Protein AF-0000000084593737 (afdb_homodimer)

Secondary structure (DSSP, 8-state):
---HHHH-SS-GGGS-EETTEEBHHHHHHHHHHHHHHHHTT--GGGHHHHHHHHHHHHHHHHHHHHSTGGGSBHHHHHHHHTTSS--HHHHHHHHHHHHHHHHHHHHHHHHH-TT--HHHHHHHHGGGTTGGG--HHHHHHHHHHHHTPPPHHHHHHHTT---HHHHHHHHHHHHHHHHHHHHHHHHHTS--S---/---HHHH-SS-GGGS-EETTEEBHHHHHHHHHHHHHHHHTT--GGGHHHHHHHHHHHHHHHHHHHHSTGGGSBHHHHHHHHTTSS--HHHHHHHHHHHHHHHHHHHHHHHHHSTT--HHHHHHHHGGGTTGGG--HHHHHHHHHHHHTPPPHHHHHHHTT---HHHHHHHHHHHHHHHHHHHHHHHHHTS--S---

Nearest PDB structures (foldseek):
  3kv0-assembly1_A  TM=9.352E-01  e=4.713E-16  Podospora anserina
  5kdi-assembly2_B  TM=8.863E-01  e=4.051E-12  Homo sapiens
  2q52-assembly2_B  TM=8.886E-01  e=1.642E-09  Galdieria sulphuraria
  4ntg-assembly2_B  TM=8.140E-01  e=8.624E-07  Arabidopsis thaliana
  4nti-assembly2_B  TM=8.189E-01  e=1.524E-06  Arabidopsis thaliana

Solvent-accessible surface area (backbone atoms only — not comparable to full-atom values): 20272 Å² total; per-residue (Å²): 130,79,20,50,75,72,65,39,92,32,46,45,69,71,36,55,71,53,97,77,30,40,33,30,69,48,43,50,48,17,53,49,43,56,48,54,53,55,56,72,56,71,45,73,61,48,40,47,59,41,51,51,44,51,50,18,45,48,36,36,49,52,44,30,70,77,36,48,86,51,20,51,15,52,56,40,31,40,63,62,34,63,80,43,94,66,48,60,32,49,52,20,43,42,54,32,42,18,54,51,46,24,54,39,47,10,49,49,47,27,68,76,32,83,83,49,41,46,45,56,15,41,61,64,20,29,72,63,28,45,47,82,76,44,55,75,60,57,50,43,48,50,56,41,26,50,74,58,48,52,53,41,70,60,48,41,56,73,40,46,55,61,56,66,67,59,52,49,47,40,40,46,35,45,50,51,51,43,51,53,50,28,50,49,26,51,76,69,70,75,48,67,40,46,88,122,130,81,21,51,75,72,64,40,92,34,46,44,69,70,35,56,70,54,95,76,30,40,32,32,67,48,43,50,48,18,51,50,41,56,45,54,53,55,56,71,56,71,46,76,60,48,41,48,58,40,50,50,45,52,51,19,44,49,35,36,48,52,44,29,70,77,36,47,85,51,21,50,15,51,56,41,29,41,62,63,34,64,81,44,95,67,49,60,32,51,53,22,44,41,53,34,43,19,52,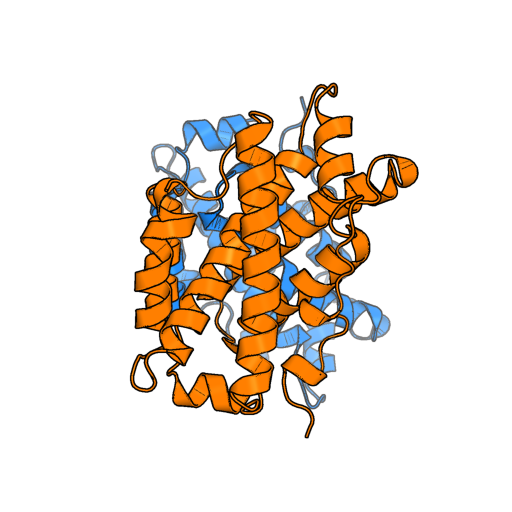50,46,23,53,38,48,9,51,48,47,27,68,75,32,83,83,47,41,47,45,56,16,42,62,62,20,30,71,62,28,45,46,81,75,45,54,76,59,58,49,43,47,49,57,40,26,50,73,57,49,53,54,41,69,60,47,41,54,72,38,45,55,60,56,66,70,59,50,48,45,39,41,47,33,45,49,50,53,44,51,52,51,29,51,49,25,50,76,69,69,74,48,67,39,46,90,121

pLDDT: mean 96.06, std 4.46, range [64.12, 98.94]

Radius of gyration: 23.07 Å; Cα contacts (8 Å, |Δi|>4): 545; chains: 2; bounding box: 52×63×51 Å

Foldseek 3Di:
DDFLQRPQPAFLLPFDQDPVATFLVRVLSNLVSVLVLVVLLVDPLCVVLSCLLVVLSVQLVVLCVVPVPQNRHVLSLLVVCVPPPDSRNLVSVLSNLLSLQLQLQLVVVCLVPVPDWSLRSSVVSCVFGPVVVDDPVVVVSVVVSSVSGDGPVSSCVSRVVDDSVSSCSRSVSSVVNSVVVQVSCVVVVVDGRGPD/DDFLQRPQPAFLLPFDQDPVATFLVRVLSNLVSVLVLVVLLVDPLCVVLSCLLVVLSVQLVVLCVVPVVQNRHVLSLLVVCVPPPDSRNLVSVLSNLLSLQLQLQLVVVCLVPVPDWSLNSSVVSCVFGPVVPDDPVVVVSVVVSSVSGDGPVSSCVSRVVDDSVSSCSRSVSSVVNSVVVQVSCVVVVVDGRGPD

InterPro domains:
  IPR014830 Glycolipid transfer protein domain [PF08718] (22-160)
  IPR014830 Glycolipid transfer protein domain [PTHR10219] (4-183)
  IPR036497 Glycolipid transfer protein superfamily [G3DSA:1.10.3520.10] (2-191)
  IPR036497 Glycolipid transfer protein superfamily [SSF110004] (12-191)

Structure (mmCIF, N/CA/C/O backbone):
data_AF-0000000084593737-model_v1
#
loop_
_entity.id
_entity.type
_entity.pdbx_description
1 polymer 'Glycolipid transfer protein HET-c2'
#
loop_
_atom_site.group_PDB
_atom_site.id
_atom_site.type_symbol
_atom_site.label_atom_id
_atom_site.label_alt_id
_atom_site.label_comp_id
_atom_site.label_asym_id
_atom_site.label_entity_id
_atom_site.label_seq_id
_atom_site.pdbx_PDB_ins_code
_atom_site.Cartn_x
_atom_site.Cartn_y
_atom_site.Cartn_z
_atom_site.occupancy
_atom_site.B_iso_or_equiv
_atom_site.auth_seq_id
_atom_site.auth_comp_id
_atom_site.auth_asym_id
_atom_site.auth_atom_id
_atom_site.pdbx_PDB_model_num
ATOM 1 N N . MET A 1 1 ? 22 21.547 -1.506 1 64.44 1 MET A N 1
ATOM 2 C CA . MET A 1 1 ? 20.938 20.688 -2.006 1 64.44 1 MET A CA 1
ATOM 3 C C . MET A 1 1 ? 19.594 21.047 -1.35 1 64.44 1 MET A C 1
ATOM 5 O O . MET A 1 1 ? 19.562 21.422 -0.176 1 64.44 1 MET A O 1
ATOM 9 N N . SER A 1 2 ? 18.547 21.234 -2.113 1 89.25 2 SER A N 1
ATOM 10 C CA . SER A 1 2 ? 17.25 21.625 -1.583 1 89.25 2 SER A CA 1
ATOM 11 C C . SER A 1 2 ? 16.688 20.547 -0.654 1 89.25 2 SER A C 1
ATOM 13 O O . SER A 1 2 ? 16.906 19.359 -0.872 1 89.25 2 SER A O 1
ATOM 15 N N . ASN A 1 3 ? 16.234 20.984 0.519 1 95.06 3 ASN A N 1
ATOM 16 C CA . ASN A 1 3 ? 15.656 20.016 1.445 1 95.06 3 ASN A CA 1
ATOM 17 C C . ASN A 1 3 ? 14.258 19.594 1.009 1 95.06 3 ASN A C 1
ATOM 19 O O . ASN A 1 3 ? 13.742 20.078 -0.001 1 95.06 3 ASN A O 1
ATOM 23 N N . PHE A 1 4 ? 13.727 18.719 1.674 1 96.06 4 PHE A N 1
ATOM 24 C CA . PHE A 1 4 ? 12.461 18.062 1.364 1 96.06 4 PHE A CA 1
ATOM 25 C C . PHE A 1 4 ? 11.367 19.109 1.125 1 96.06 4 PHE A C 1
ATOM 27 O O . PHE A 1 4 ? 10.672 19.062 0.111 1 96.06 4 PHE A O 1
ATOM 34 N N . ILE A 1 5 ? 11.266 20.094 2.023 1 96.5 5 ILE A N 1
ATOM 35 C CA . ILE A 1 5 ? 10.195 21.078 1.947 1 96.5 5 ILE A CA 1
ATOM 36 C C . ILE A 1 5 ? 10.344 21.906 0.673 1 96.5 5 ILE A C 1
ATOM 38 O O . ILE A 1 5 ? 9.359 22.172 -0.022 1 96.5 5 ILE A O 1
ATOM 42 N N . GLN A 1 6 ? 11.508 22.203 0.363 1 95.94 6 GLN A N 1
ATOM 43 C CA . GLN A 1 6 ? 11.805 23.031 -0.799 1 95.94 6 GLN A CA 1
ATOM 44 C C . GLN A 1 6 ? 11.578 22.266 -2.098 1 95.94 6 GLN A C 1
ATOM 46 O O . GLN A 1 6 ? 11.391 22.859 -3.156 1 95.94 6 GLN A O 1
ATOM 51 N N . SER A 1 7 ? 11.648 20.969 -2.039 1 95.5 7 SER A N 1
ATOM 52 C CA . SER A 1 7 ? 11.516 20.141 -3.232 1 95.5 7 SER A CA 1
ATOM 53 C C . SER A 1 7 ? 10.055 19.859 -3.561 1 95.5 7 SER A C 1
ATOM 55 O O . SER A 1 7 ? 9.734 19.391 -4.652 1 95.5 7 SER A O 1
ATOM 57 N N . LEU A 1 8 ? 9.164 20.172 -2.684 1 96.12 8 LEU A N 1
ATOM 58 C CA . LEU A 1 8 ? 7.754 19.844 -2.865 1 96.12 8 LEU A CA 1
ATOM 59 C C . LEU A 1 8 ? 7.152 20.672 -3.998 1 96.12 8 LEU A C 1
ATOM 61 O O . LEU A 1 8 ? 7.477 21.859 -4.148 1 96.12 8 LEU A O 1
ATOM 65 N N . LYS A 1 9 ? 6.34 20 -4.758 1 94.88 9 LYS A N 1
ATOM 66 C CA . LYS A 1 9 ? 5.617 20.719 -5.805 1 94.88 9 LYS A CA 1
ATOM 67 C C . LYS A 1 9 ? 4.719 21.797 -5.207 1 94.88 9 LYS A C 1
ATOM 69 O O . LYS A 1 9 ? 4.602 22.891 -5.766 1 94.88 9 LYS A O 1
ATOM 74 N N . LYS A 1 10 ? 4.051 21.516 -4.113 1 97.38 10 LYS A N 1
ATOM 75 C CA . LYS A 1 10 ? 3.184 22.438 -3.377 1 97.38 10 LYS A CA 1
ATOM 76 C C . LYS A 1 10 ? 3.35 22.266 -1.87 1 97.38 10 LYS A C 1
ATOM 78 O O . LYS A 1 10 ? 3.307 21.141 -1.364 1 97.38 10 LYS A O 1
ATOM 83 N N . SER A 1 11 ? 3.586 23.359 -1.219 1 97.94 11 SER A N 1
ATOM 84 C CA . SER A 1 11 ? 3.678 23.359 0.238 1 97.94 11 SER A CA 1
ATOM 85 C C . SER A 1 11 ? 2.338 23.719 0.875 1 97.94 11 SER A C 1
ATOM 87 O O . SER A 1 11 ? 1.57 24.5 0.318 1 97.94 11 SE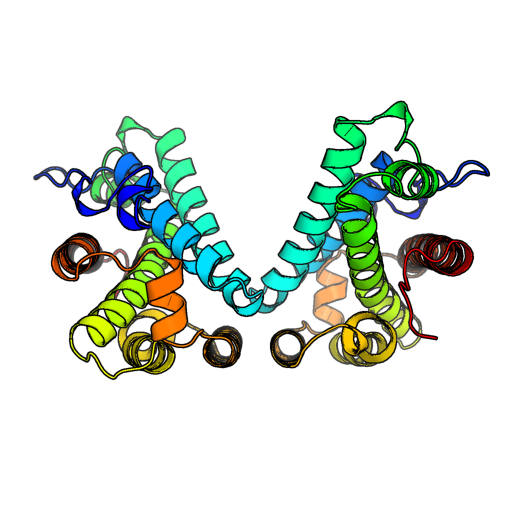R A O 1
ATOM 89 N N . PHE A 1 12 ? 2.109 23.172 2.049 1 98.75 12 PHE A N 1
ATOM 90 C CA . PHE A 1 12 ? 0.899 23.516 2.777 1 98.75 12 PHE A CA 1
ATOM 91 C C . PHE A 1 12 ? 0.858 25.016 3.061 1 98.75 12 PHE A C 1
ATOM 93 O O . PHE A 1 12 ? -0.218 25.609 3.109 1 98.75 12 PHE A O 1
ATOM 100 N N . VAL A 1 13 ? 2.035 25.641 3.182 1 98.56 13 VAL A N 1
ATOM 101 C CA . VAL A 1 13 ? 2.127 27.078 3.465 1 98.56 13 VAL A CA 1
ATOM 102 C C . VAL A 1 13 ? 1.542 27.875 2.299 1 98.56 13 VAL A C 1
ATOM 104 O O . VAL A 1 13 ? 1.062 29 2.484 1 98.56 13 VAL A O 1
ATOM 107 N N . ASP A 1 14 ? 1.528 27.281 1.122 1 98.5 14 ASP A N 1
ATOM 108 C CA . ASP A 1 14 ? 1.133 28 -0.085 1 98.5 14 ASP A CA 1
ATOM 109 C C . ASP A 1 14 ? -0.298 27.656 -0.488 1 98.5 14 ASP A C 1
ATOM 111 O O . ASP A 1 14 ? -0.769 28.062 -1.55 1 98.5 14 ASP A O 1
ATOM 115 N N . VAL A 1 15 ? -0.975 26.859 0.314 1 98.81 15 VAL A N 1
ATOM 116 C CA . VAL A 1 15 ? -2.365 26.531 0.018 1 98.81 15 VAL A CA 1
ATOM 117 C C . VAL A 1 15 ? -3.254 27.734 0.318 1 98.81 15 VAL A C 1
ATOM 119 O O . VAL A 1 15 ? -3.301 28.203 1.454 1 98.81 15 VAL A O 1
ATOM 122 N N . PRO A 1 16 ? -3.943 28.188 -0.693 1 98.69 16 PRO A N 1
ATOM 123 C CA . PRO A 1 16 ? -4.832 29.312 -0.422 1 98.69 16 PRO A CA 1
ATOM 124 C C . PRO A 1 16 ? -5.969 28.969 0.532 1 98.69 16 PRO A C 1
ATOM 126 O O . PRO A 1 16 ? -6.676 27.969 0.315 1 98.69 16 PRO A O 1
ATOM 129 N N . VAL A 1 17 ? -6.082 29.75 1.569 1 98.44 17 VAL A N 1
ATOM 130 C CA . VAL A 1 17 ? -7.188 29.688 2.518 1 98.44 17 VAL A CA 1
ATOM 131 C C . VAL A 1 17 ? -7.875 31.047 2.611 1 98.44 17 VAL A C 1
ATOM 133 O O . VAL A 1 17 ? -7.27 32.031 3.061 1 98.44 17 VAL A O 1
ATOM 136 N N . THR A 1 18 ? -9.062 31.094 2.1 1 97.75 18 THR A N 1
ATOM 137 C CA . THR A 1 18 ? -9.82 32.344 2.086 1 97.75 18 THR A CA 1
ATOM 138 C C . THR A 1 18 ? -11.156 32.156 2.809 1 97.75 18 THR A C 1
ATOM 140 O O . THR A 1 18 ? -11.406 31.125 3.43 1 97.75 18 THR A O 1
ATOM 143 N N . GLU A 1 19 ? -11.953 33.188 2.818 1 96.5 19 GLU A N 1
ATOM 144 C CA . GLU A 1 19 ? -13.289 33.094 3.402 1 96.5 19 GLU A CA 1
ATOM 145 C C . GLU A 1 19 ? -14.125 32.031 2.697 1 96.5 19 GLU A C 1
ATOM 147 O O . GLU A 1 19 ? -14.992 31.406 3.316 1 96.5 19 GLU A O 1
ATOM 152 N N . ASP A 1 20 ? -13.812 31.734 1.486 1 96.25 20 ASP A N 1
ATOM 153 C CA . ASP A 1 20 ? -14.555 30.766 0.698 1 96.25 20 ASP A CA 1
ATOM 154 C C . ASP A 1 20 ? -14.141 29.344 1.066 1 96.25 20 ASP A C 1
ATOM 156 O O . ASP A 1 20 ? -14.844 28.375 0.736 1 96.25 20 ASP A O 1
ATOM 160 N N . GLY A 1 21 ? -13.031 29.25 1.632 1 98.44 21 GLY A N 1
ATOM 161 C CA . GLY A 1 21 ? -12.594 27.938 2.066 1 98.44 21 GLY A CA 1
ATOM 162 C C . GLY A 1 21 ? -11.172 27.609 1.644 1 98.44 21 GLY A C 1
ATOM 163 O O . GLY A 1 21 ? -10.438 28.484 1.182 1 98.44 21 GLY A O 1
ATOM 164 N N . VAL A 1 22 ? -10.734 26.375 1.854 1 98.94 22 VAL A N 1
ATOM 165 C CA . VAL A 1 22 ? -9.414 25.859 1.487 1 98.94 22 VAL A CA 1
ATOM 166 C C . VAL A 1 22 ? -9.422 25.406 0.026 1 98.94 22 VAL A C 1
ATOM 168 O O . VAL A 1 22 ? -10.266 24.609 -0.38 1 98.94 22 VAL A O 1
ATOM 171 N N . ASP A 1 23 ? -8.5 25.906 -0.755 1 98.88 23 ASP A N 1
ATOM 172 C CA . ASP A 1 23 ? -8.438 25.531 -2.164 1 98.88 23 ASP A CA 1
ATOM 173 C C . ASP A 1 23 ? -8.203 24.031 -2.322 1 98.88 23 ASP A C 1
ATOM 175 O O . ASP A 1 23 ? -7.219 23.484 -1.819 1 98.88 23 ASP A O 1
ATOM 179 N N . THR A 1 24 ? -9.078 23.391 -3.035 1 98.88 24 THR A N 1
ATOM 180 C CA . THR A 1 24 ? -9.07 21.938 -3.105 1 98.88 24 THR A CA 1
ATOM 181 C C . THR A 1 24 ? -7.84 21.453 -3.863 1 98.88 24 THR A C 1
ATOM 183 O O . THR A 1 24 ? -7.09 20.609 -3.361 1 98.88 24 THR A O 1
ATOM 186 N N . ALA A 1 25 ? -7.59 21.953 -5.035 1 98.75 25 ALA A N 1
ATOM 187 C CA . ALA A 1 25 ? -6.504 21.469 -5.887 1 98.75 25 ALA A CA 1
ATOM 188 C C . ALA A 1 25 ? -5.152 21.641 -5.207 1 98.75 25 ALA A C 1
ATOM 190 O O . ALA A 1 25 ? -4.34 20.719 -5.176 1 98.75 25 ALA A O 1
ATOM 191 N N . SER A 1 26 ? -4.953 22.828 -4.672 1 98.75 26 SER A N 1
ATOM 192 C CA . SER A 1 26 ? -3.686 23.109 -4.008 1 98.75 26 SER A CA 1
ATOM 193 C C . SER A 1 26 ? -3.494 22.234 -2.777 1 98.75 26 SER A C 1
ATOM 195 O O . SER A 1 26 ? -2.377 21.797 -2.49 1 98.75 26 SER A O 1
ATOM 197 N N . PHE A 1 27 ? -4.602 22.031 -2.043 1 98.88 27 PHE A N 1
ATOM 198 C CA . PHE A 1 27 ? -4.527 21.188 -0.858 1 98.88 27 PHE A CA 1
ATOM 199 C C . PHE A 1 27 ? -4.129 19.766 -1.231 1 98.88 27 PHE A C 1
ATOM 201 O O . PHE A 1 27 ? -3.287 19.156 -0.568 1 98.88 27 PHE A O 1
ATOM 208 N N . LEU A 1 28 ? -4.734 19.266 -2.283 1 98.88 28 LEU A N 1
ATOM 209 C CA . LEU A 1 28 ? -4.426 17.906 -2.729 1 98.88 28 LEU A CA 1
ATOM 210 C C . LEU A 1 28 ? -2.979 17.797 -3.197 1 98.88 28 LEU A C 1
ATOM 212 O O . LEU A 1 28 ? -2.287 16.828 -2.877 1 98.88 28 LEU A O 1
ATOM 216 N N . ASP A 1 29 ? -2.512 18.781 -3.889 1 98.56 29 ASP A N 1
ATOM 217 C CA . ASP A 1 29 ? -1.117 18.812 -4.32 1 98.56 29 ASP A CA 1
ATOM 218 C C . ASP A 1 29 ? -0.173 18.828 -3.121 1 98.56 29 ASP A C 1
ATOM 220 O O . ASP A 1 29 ? 0.855 18.156 -3.119 1 98.56 29 ASP A O 1
ATOM 224 N N . ALA A 1 30 ? -0.507 19.641 -2.146 1 98.75 30 ALA A N 1
ATOM 225 C CA . ALA A 1 30 ? 0.312 19.719 -0.939 1 98.75 30 ALA A CA 1
ATOM 226 C C . ALA A 1 30 ? 0.301 18.375 -0.19 1 98.75 30 ALA A C 1
ATOM 228 O O . ALA A 1 30 ? 1.316 17.969 0.378 1 98.75 30 ALA A O 1
ATOM 229 N N . SER A 1 31 ? -0.84 17.734 -0.192 1 98.75 31 SER A N 1
ATOM 230 C CA . SER A 1 31 ? -0.989 16.453 0.513 1 98.75 31 SER A CA 1
ATOM 231 C C . SER A 1 31 ? -0.099 15.383 -0.096 1 98.75 31 SER A C 1
ATOM 233 O O . SER A 1 31 ? 0.351 14.477 0.604 1 98.75 31 SER A O 1
ATOM 235 N N . ASP A 1 32 ? 0.195 15.484 -1.403 1 97.81 32 ASP A N 1
ATOM 236 C CA . ASP A 1 32 ? 1.131 14.57 -2.043 1 97.81 32 ASP A CA 1
ATOM 237 C C . ASP A 1 32 ? 2.5 14.625 -1.371 1 97.81 32 ASP A C 1
ATOM 239 O O . ASP A 1 32 ? 3.244 13.641 -1.382 1 97.81 32 ASP A O 1
ATOM 243 N N . GLY A 1 33 ? 2.811 15.758 -0.827 1 97 33 GLY A N 1
ATOM 244 C CA . GLY A 1 33 ? 4.07 15.922 -0.119 1 97 33 GLY A CA 1
ATOM 245 C C . GLY A 1 33 ? 4.223 14.969 1.055 1 97 33 GLY A C 1
ATOM 246 O O . GLY A 1 33 ? 5.332 14.539 1.374 1 97 33 GLY A O 1
ATOM 247 N N . VAL A 1 34 ? 3.096 14.633 1.716 1 97.56 34 VAL A N 1
ATOM 248 C CA . VAL A 1 34 ? 3.158 13.711 2.846 1 97.56 34 VAL A CA 1
ATOM 249 C C . VAL A 1 34 ? 3.439 12.297 2.344 1 97.56 34 VAL A C 1
ATOM 251 O O . VAL A 1 34 ? 4.141 11.523 3.004 1 97.56 34 VAL A O 1
ATOM 254 N N . VAL A 1 35 ? 2.91 11.938 1.201 1 96.06 35 VAL A N 1
ATOM 255 C CA . VAL A 1 35 ? 3.262 10.664 0.579 1 96.06 35 VAL A CA 1
ATOM 256 C C . VAL A 1 35 ? 4.77 10.602 0.335 1 96.06 35 VAL A C 1
ATOM 258 O O . VAL A 1 35 ? 5.418 9.609 0.663 1 96.06 35 VAL A O 1
ATOM 261 N N . GLU A 1 36 ? 5.309 11.672 -0.211 1 95.06 36 GLU A N 1
ATOM 262 C CA . GLU A 1 36 ? 6.742 11.758 -0.49 1 95.06 36 GLU A CA 1
ATOM 263 C C . GLU A 1 36 ? 7.559 11.648 0.793 1 95.06 36 GLU A C 1
ATOM 265 O O . GLU A 1 36 ? 8.648 11.078 0.792 1 95.06 36 GLU A O 1
ATOM 270 N N . LEU A 1 37 ? 7.016 12.242 1.834 1 95.88 37 LEU A N 1
ATOM 271 C CA . LEU A 1 37 ? 7.676 12.148 3.131 1 95.88 37 LEU A CA 1
ATOM 272 C C . LEU A 1 37 ? 7.855 10.688 3.539 1 95.88 37 LEU A C 1
ATOM 274 O O . LEU A 1 37 ? 8.945 10.289 3.953 1 95.88 37 LEU A O 1
ATOM 278 N N . PHE A 1 38 ? 6.852 9.859 3.398 1 95.19 38 PHE A N 1
ATOM 279 C CA . PHE A 1 38 ? 6.902 8.453 3.803 1 95.19 38 PHE A CA 1
ATOM 280 C C . PHE A 1 38 ? 7.789 7.652 2.859 1 95.19 38 PHE A C 1
ATOM 282 O O . PHE A 1 38 ? 8.273 6.574 3.217 1 95.19 38 PHE A O 1
ATOM 289 N N . ASN A 1 39 ? 7.953 8.172 1.601 1 91.12 39 ASN A N 1
ATOM 290 C CA . ASN A 1 39 ? 8.93 7.543 0.716 1 91.12 39 ASN A CA 1
ATOM 291 C C . ASN A 1 39 ? 10.328 7.559 1.322 1 91.12 39 ASN A C 1
ATOM 293 O O . ASN A 1 39 ? 11.125 6.648 1.081 1 91.12 39 ASN A O 1
ATOM 297 N N . HIS A 1 40 ? 10.602 8.508 2.094 1 90.5 40 HIS A N 1
ATOM 298 C CA . HIS A 1 40 ? 11.922 8.633 2.705 1 90.5 40 HIS A CA 1
ATOM 299 C C . HIS A 1 40 ? 12.094 7.637 3.85 1 90.5 40 HIS A C 1
ATOM 301 O O . HIS A 1 40 ? 13.211 7.398 4.309 1 90.5 40 HIS A O 1
ATOM 307 N N . PHE A 1 41 ? 10.984 7.125 4.359 1 90.69 41 PHE A N 1
ATOM 308 C CA . PHE A 1 41 ? 11.102 6.066 5.355 1 90.69 41 PHE A CA 1
ATOM 309 C C . PHE A 1 41 ? 11.625 4.781 4.727 1 90.69 41 PHE A C 1
ATOM 311 O O . PHE A 1 41 ? 12.211 3.943 5.41 1 90.69 41 PHE A O 1
ATOM 318 N N . ASN A 1 42 ? 11.383 4.617 3.391 1 81.5 42 ASN A N 1
ATOM 319 C CA . ASN A 1 42 ? 11.945 3.559 2.561 1 81.5 42 ASN A CA 1
ATOM 320 C C . ASN A 1 42 ? 11.656 2.178 3.143 1 81.5 42 ASN A C 1
ATOM 322 O O . ASN A 1 42 ? 12.562 1.356 3.279 1 81.5 42 ASN A O 1
ATOM 326 N N . SER A 1 43 ? 10.562 1.993 3.686 1 84.5 43 SER A N 1
ATOM 327 C CA . SER A 1 43 ? 10.156 0.703 4.227 1 84.5 43 SER A CA 1
ATOM 328 C C . SER A 1 43 ? 8.766 0.309 3.727 1 84.5 43 SER A C 1
ATOM 330 O O . SER A 1 43 ? 7.863 1.145 3.666 1 84.5 43 SER A O 1
ATOM 332 N N . ALA A 1 44 ? 8.617 -0.944 3.402 1 81.25 44 ALA A N 1
ATOM 333 C CA . ALA A 1 44 ? 7.34 -1.5 2.963 1 81.25 44 ALA A CA 1
ATOM 334 C C . ALA A 1 44 ? 6.293 -1.401 4.066 1 81.25 44 ALA A C 1
ATOM 336 O O . ALA A 1 44 ? 5.09 -1.499 3.799 1 81.25 44 ALA A O 1
ATOM 337 N N . ALA A 1 45 ? 6.777 -1.205 5.281 1 87.69 45 ALA A N 1
ATOM 338 C CA . ALA A 1 45 ? 5.879 -1.131 6.43 1 87.69 45 ALA A CA 1
ATOM 339 C C . ALA A 1 45 ? 4.957 0.081 6.328 1 87.69 45 ALA A C 1
ATOM 341 O O . ALA A 1 45 ? 3.893 0.114 6.949 1 87.69 45 ALA A O 1
ATOM 342 N N . PHE A 1 46 ? 5.332 1.023 5.469 1 92.69 46 PHE A N 1
ATOM 343 C CA . PHE A 1 46 ? 4.578 2.27 5.434 1 92.69 46 PHE A CA 1
ATOM 344 C C . PHE A 1 46 ? 3.734 2.359 4.168 1 92.69 46 PHE A C 1
ATOM 346 O O . PHE A 1 46 ? 3.041 3.354 3.945 1 92.69 46 PHE A O 1
ATOM 353 N N . THR A 1 47 ? 3.721 1.329 3.434 1 90.56 47 THR A N 1
ATOM 354 C CA . THR A 1 47 ? 2.957 1.296 2.191 1 90.56 47 THR A CA 1
ATOM 355 C C . THR A 1 47 ? 1.466 1.459 2.467 1 90.56 47 THR A C 1
ATOM 357 O O . THR A 1 47 ? 0.76 2.137 1.718 1 90.56 47 THR A O 1
ATOM 360 N N . PRO A 1 48 ? 0.969 0.838 3.518 1 91.12 48 PRO A N 1
ATOM 361 C CA . PRO A 1 48 ? -0.459 1.048 3.77 1 91.12 48 PRO A CA 1
ATOM 362 C C . PRO A 1 48 ? -0.808 2.516 4.004 1 91.12 48 PRO A C 1
ATOM 364 O O . PRO A 1 48 ? -1.864 2.98 3.564 1 91.12 48 PRO A O 1
ATOM 367 N N . VAL A 1 49 ? 0.03 3.223 4.672 1 92.44 49 VAL A N 1
ATOM 368 C CA . VAL A 1 49 ? -0.208 4.637 4.938 1 92.44 49 VAL A CA 1
ATOM 369 C C . VAL A 1 49 ? -0.194 5.418 3.627 1 92.44 49 VAL A C 1
ATOM 371 O O . VAL A 1 49 ? -1.061 6.266 3.391 1 92.44 49 VAL A O 1
ATOM 374 N N . GLN A 1 50 ? 0.791 5.113 2.818 1 93.81 50 GLN A N 1
ATOM 375 C CA . GLN A 1 50 ? 0.91 5.793 1.532 1 93.81 50 GLN A CA 1
ATOM 376 C C . GLN A 1 50 ? -0.3 5.508 0.646 1 93.81 50 GLN A C 1
ATOM 378 O O . GLN A 1 50 ? -0.849 6.418 0.024 1 93.81 50 GLN A O 1
ATOM 383 N N . SER A 1 51 ? -0.653 4.254 0.62 1 92.12 51 SER A N 1
ATOM 384 C CA . SER A 1 51 ? -1.808 3.859 -0.18 1 92.12 51 SER A CA 1
ATOM 385 C C . SER A 1 51 ? -3.076 4.555 0.299 1 92.12 51 SER A C 1
ATOM 387 O O . SER A 1 51 ? -3.902 4.98 -0.513 1 92.12 51 SER A O 1
ATOM 389 N N . ASP A 1 52 ? -3.232 4.621 1.593 1 93.88 52 ASP A N 1
ATOM 390 C CA . ASP A 1 52 ? -4.395 5.289 2.172 1 93.88 52 ASP A CA 1
ATOM 391 C C . ASP A 1 52 ? -4.445 6.758 1.765 1 93.88 52 ASP A C 1
ATOM 393 O O . ASP A 1 52 ? -5.48 7.246 1.306 1 93.88 52 ASP A O 1
ATOM 397 N N . ILE A 1 53 ? -3.332 7.457 1.895 1 96.69 53 ILE A N 1
ATOM 398 C CA . ILE A 1 53 ? -3.268 8.875 1.562 1 96.69 53 ILE A CA 1
ATOM 399 C C . ILE A 1 53 ? -3.521 9.07 0.068 1 96.69 53 ILE A C 1
ATOM 401 O O . ILE A 1 53 ? -4.367 9.875 -0.325 1 96.69 53 ILE A O 1
ATOM 405 N N . LYS A 1 54 ? -2.893 8.305 -0.756 1 95.81 54 LYS A N 1
ATOM 406 C CA . LYS A 1 54 ? -3.062 8.414 -2.203 1 95.81 54 LYS A CA 1
ATOM 407 C C . LYS A 1 54 ? -4.504 8.125 -2.609 1 95.81 54 LYS A C 1
ATOM 409 O O . LYS A 1 54 ? -5.066 8.812 -3.463 1 95.81 54 LYS A O 1
ATOM 414 N N . GLY A 1 55 ? -5.027 7.094 -2.012 1 95.69 55 GLY A N 1
ATOM 415 C CA . GLY A 1 55 ? -6.406 6.742 -2.32 1 95.69 55 GLY A CA 1
ATOM 416 C C . GLY A 1 55 ? -7.395 7.832 -1.954 1 95.69 55 GLY A C 1
ATOM 417 O O . GLY A 1 55 ? -8.32 8.117 -2.715 1 95.69 55 GLY A O 1
ATOM 418 N N . ASN A 1 56 ? -7.184 8.383 -0.781 1 97.81 56 ASN A N 1
ATOM 419 C CA . ASN A 1 56 ? -8.078 9.453 -0.351 1 97.81 56 ASN A CA 1
ATOM 420 C C . ASN A 1 56 ? -7.891 10.719 -1.186 1 97.81 56 ASN A C 1
ATOM 422 O O . ASN A 1 56 ? -8.859 11.422 -1.482 1 97.81 56 ASN A O 1
ATOM 426 N N . ILE A 1 57 ? -6.664 10.992 -1.608 1 98.62 57 ILE A N 1
ATOM 427 C CA . ILE A 1 57 ? -6.41 12.094 -2.535 1 98.62 57 ILE A CA 1
ATOM 428 C C . ILE A 1 57 ? -7.16 11.852 -3.842 1 98.62 57 ILE A C 1
ATOM 430 O O . ILE A 1 57 ? -7.801 12.758 -4.375 1 98.62 57 ILE A O 1
ATOM 434 N N . ALA A 1 58 ? -7.094 10.672 -4.312 1 97.94 58 ALA A N 1
ATOM 435 C CA . ALA A 1 58 ? -7.746 10.32 -5.57 1 97.94 58 ALA A CA 1
ATOM 436 C C . ALA A 1 58 ? -9.258 10.523 -5.48 1 97.94 58 ALA A C 1
ATOM 438 O O . ALA A 1 58 ? -9.883 11.008 -6.43 1 97.94 58 ALA A O 1
ATOM 439 N N . LYS A 1 59 ? -9.852 10.148 -4.383 1 98 59 LYS A N 1
ATOM 440 C CA . LYS A 1 59 ? -11.289 10.328 -4.188 1 98 59 LYS A CA 1
ATOM 441 C C . LYS A 1 59 ? -11.672 11.805 -4.266 1 98 59 LYS A C 1
ATOM 443 O O . LYS A 1 59 ? -12.641 12.164 -4.945 1 98 59 LYS A O 1
ATOM 448 N N . VAL A 1 60 ? -10.93 12.609 -3.607 1 98.81 60 VAL A N 1
ATOM 449 C CA . VAL A 1 60 ? -11.227 14.039 -3.576 1 98.81 60 VAL A CA 1
ATOM 450 C C . VAL A 1 60 ? -10.945 14.656 -4.941 1 98.81 60 VAL A C 1
ATOM 452 O O . VAL A 1 60 ? -11.711 15.484 -5.426 1 98.81 60 VAL A O 1
ATOM 455 N N . ARG A 1 61 ? -9.859 14.227 -5.566 1 98.75 61 ARG A N 1
ATOM 456 C CA . ARG A 1 61 ? -9.5 14.727 -6.891 1 98.75 61 ARG A CA 1
ATOM 457 C C . ARG A 1 61 ? -10.562 14.352 -7.922 1 98.75 61 ARG A C 1
ATOM 459 O O . ARG A 1 61 ? -10.883 15.148 -8.805 1 98.75 61 ARG A O 1
ATOM 466 N N . ALA A 1 62 ? -11.07 13.164 -7.859 1 98.56 62 ALA A N 1
ATOM 467 C CA . ALA A 1 62 ? -12.125 12.727 -8.773 1 98.56 62 ALA A CA 1
ATOM 468 C C . ALA A 1 62 ? -13.352 13.625 -8.656 1 98.56 62 ALA A C 1
ATOM 470 O O . ALA A 1 62 ? -13.969 13.977 -9.664 1 98.56 62 ALA A O 1
ATOM 471 N N . ARG A 1 63 ? -13.656 13.953 -7.453 1 98.38 63 ARG A N 1
ATOM 472 C CA . ARG A 1 63 ? -14.781 14.859 -7.25 1 98.38 63 ARG A CA 1
ATOM 473 C C . ARG A 1 63 ? -14.492 16.234 -7.84 1 98.38 63 ARG A C 1
ATOM 475 O O . ARG A 1 63 ? -15.359 16.828 -8.477 1 98.38 63 ARG A O 1
ATOM 482 N N . LEU A 1 64 ? -13.32 16.75 -7.574 1 98.62 64 LEU A N 1
ATOM 483 C CA . LEU A 1 64 ? -12.93 18.047 -8.117 1 98.62 64 LEU A CA 1
ATOM 484 C C . LEU A 1 64 ? -13.016 18.047 -9.641 1 98.62 64 LEU A C 1
ATOM 486 O O . LEU A 1 64 ? -13.484 19.016 -10.234 1 98.62 64 LEU A O 1
ATOM 490 N N . GLU A 1 65 ? -12.609 16.984 -10.273 1 98.5 65 GLU A N 1
ATOM 491 C CA . GLU A 1 65 ? -12.602 16.891 -11.727 1 98.5 65 GLU A CA 1
ATOM 492 C C . GLU A 1 65 ? -14.016 16.781 -12.281 1 98.5 65 GLU A C 1
ATOM 494 O O . GLU A 1 65 ? -14.336 17.359 -13.32 1 98.5 65 GLU A O 1
ATOM 499 N N . SER A 1 66 ? -14.867 16.047 -11.625 1 97.75 66 SER A N 1
ATOM 500 C CA . SER A 1 66 ? -16.219 15.805 -12.125 1 97.75 66 SER A CA 1
ATOM 501 C C . SER A 1 66 ? -17.141 16.969 -11.812 1 97.75 66 SER A C 1
ATOM 503 O O . SER A 1 66 ? -18.109 17.203 -12.539 1 97.75 66 SER A O 1
ATOM 505 N N . HIS A 1 67 ? -16.859 17.688 -10.727 1 97.81 67 HIS A N 1
ATOM 506 C CA . HIS A 1 67 ? -17.641 18.828 -10.305 1 97.81 67 HIS A CA 1
ATOM 507 C C . HIS A 1 67 ? -16.75 20.016 -9.945 1 97.81 67 HIS A C 1
ATOM 509 O O . HIS A 1 67 ? -16.766 20.484 -8.805 1 97.81 67 HIS A O 1
ATOM 515 N N . PRO A 1 68 ? -16.047 20.547 -10.891 1 97.94 68 PRO A N 1
ATOM 516 C CA . PRO A 1 68 ? -15.016 21.547 -10.609 1 97.94 68 PRO A CA 1
ATOM 517 C C . PRO A 1 68 ? -15.562 22.797 -9.945 1 97.94 68 PRO A C 1
ATOM 519 O O . PRO A 1 68 ? -14.938 23.344 -9.031 1 97.94 68 PRO A O 1
ATOM 522 N N . THR A 1 69 ? -16.75 23.297 -10.281 1 97.75 69 THR A N 1
ATOM 523 C CA . THR A 1 69 ? -17.312 24.516 -9.727 1 97.75 69 THR A CA 1
ATOM 524 C C . THR A 1 69 ? -17.859 24.281 -8.32 1 97.75 69 THR A C 1
ATOM 526 O O . THR A 1 69 ? -17.781 25.172 -7.465 1 97.75 69 THR A O 1
ATOM 529 N N . GLU A 1 70 ? -18.312 23.109 -8.039 1 98 70 GLU A N 1
ATOM 530 C CA . GLU A 1 70 ? -18.922 22.766 -6.758 1 98 70 GLU A CA 1
ATOM 531 C C . GLU A 1 70 ? -17.891 22.281 -5.75 1 98 70 GLU A C 1
ATOM 533 O O . GLU A 1 70 ? -18.219 22.031 -4.586 1 98 70 GLU A O 1
ATOM 538 N N . SER A 1 71 ? -16.625 22.172 -6.211 1 98.62 71 SER A N 1
ATOM 539 C CA . SER A 1 71 ? -15.609 21.547 -5.367 1 98.62 71 SER A CA 1
ATOM 540 C C . SER A 1 71 ? -14.352 22.406 -5.312 1 98.62 71 SER A C 1
ATOM 542 O O . SER A 1 71 ? -13.258 21.906 -5.035 1 98.62 71 SER A O 1
ATOM 544 N N . VAL A 1 72 ? -14.492 23.688 -5.582 1 98.44 72 VAL A N 1
ATOM 545 C CA . VAL A 1 72 ? -13.344 24.578 -5.688 1 98.44 72 VAL A CA 1
ATOM 546 C C . VAL A 1 72 ? -12.633 24.688 -4.34 1 98.44 72 VAL A C 1
ATOM 548 O O . VAL A 1 72 ? -11.414 24.828 -4.285 1 98.44 72 VAL A O 1
ATOM 551 N N . THR A 1 73 ? -13.406 24.625 -3.262 1 98.81 73 THR A N 1
ATOM 552 C CA . THR A 1 73 ? -12.852 24.531 -1.914 1 98.81 73 THR A CA 1
ATOM 553 C C . THR A 1 73 ? -13.297 23.25 -1.227 1 98.81 73 THR A C 1
ATOM 555 O O . THR A 1 73 ? -14.312 22.656 -1.599 1 98.81 73 THR A O 1
ATOM 558 N N . LEU A 1 74 ? -12.508 22.828 -0.214 1 98.88 74 LEU A N 1
ATOM 559 C CA . LEU A 1 74 ? -12.852 21.625 0.536 1 98.88 74 LEU A CA 1
ATOM 560 C C . LEU A 1 74 ? -14.242 21.75 1.148 1 98.88 74 LEU A C 1
ATOM 562 O O . LEU A 1 74 ? -15.023 20.797 1.125 1 98.88 74 LEU A O 1
ATOM 566 N N . GLU A 1 75 ? -14.578 22.891 1.659 1 98.75 75 GLU A N 1
ATOM 567 C CA . GLU A 1 75 ? -15.875 23.141 2.281 1 98.75 75 GLU A CA 1
ATOM 568 C C . GLU A 1 75 ? -17 23.031 1.261 1 98.75 75 GLU A C 1
ATOM 570 O O . GLU A 1 75 ? -18.016 22.375 1.516 1 98.75 75 GLU A O 1
ATOM 575 N N . LYS A 1 76 ? -16.797 23.703 0.1 1 98.44 76 LYS A N 1
ATOM 576 C CA . LYS A 1 76 ? -17.812 23.641 -0.945 1 98.44 76 LYS A CA 1
ATOM 577 C C . LYS A 1 76 ? -18.016 22.203 -1.42 1 98.44 76 LYS A C 1
ATOM 579 O O . LYS A 1 76 ? -19.141 21.781 -1.683 1 98.44 76 LYS A O 1
ATOM 584 N N . LEU A 1 77 ? -16.891 21.5 -1.551 1 98.69 77 LEU A N 1
ATOM 585 C CA . LEU A 1 77 ? -16.953 20.094 -1.941 1 98.69 77 LEU A CA 1
ATOM 586 C C . LEU A 1 77 ? -17.859 19.312 -0.995 1 98.69 77 LEU A C 1
ATOM 588 O O . LEU A 1 77 ? -18.766 18.609 -1.438 1 98.69 77 LEU A O 1
ATOM 592 N N . ILE A 1 78 ? -17.688 19.438 0.282 1 98.56 78 ILE A N 1
ATOM 593 C CA . ILE A 1 78 ? -18.422 18.719 1.309 1 98.56 78 ILE A CA 1
ATOM 594 C C . ILE A 1 78 ? -19.906 19.094 1.241 1 98.56 78 ILE A C 1
ATOM 596 O O . ILE A 1 78 ? -20.766 18.219 1.191 1 98.56 78 ILE A O 1
ATOM 600 N N . VAL A 1 79 ? -20.203 20.359 1.163 1 98.19 79 VAL A N 1
ATOM 601 C CA . VAL A 1 79 ? -21.578 20.844 1.188 1 98.19 79 VAL A CA 1
ATOM 602 C C . VAL A 1 79 ? -22.328 20.328 -0.033 1 98.19 79 VAL A C 1
ATOM 604 O O . VAL A 1 79 ? -23.469 19.859 0.085 1 98.19 79 VAL A O 1
ATOM 607 N N . ASN A 1 80 ? -21.641 20.359 -1.157 1 97.88 80 ASN A N 1
ATOM 608 C CA . ASN A 1 80 ? -22.312 20.047 -2.406 1 97.88 80 ASN A CA 1
ATOM 609 C C . ASN A 1 80 ? -22.453 18.547 -2.611 1 97.88 80 ASN A C 1
ATOM 611 O O . ASN A 1 80 ? -23.297 18.094 -3.381 1 97.88 80 ASN A O 1
ATOM 615 N N . GLU A 1 81 ? -21.594 17.797 -1.942 1 97.88 81 GLU A N 1
ATOM 616 C CA . GLU A 1 81 ? -21.703 16.359 -2.082 1 97.88 81 GLU A CA 1
ATOM 617 C C . GLU A 1 81 ? -22.734 15.781 -1.109 1 97.88 81 GLU A C 1
ATOM 619 O O . GLU A 1 81 ? -23.125 14.617 -1.231 1 97.88 81 GLU A O 1
ATOM 624 N N . LYS A 1 82 ? -23.25 16.531 -0.18 1 95.88 82 LYS A N 1
ATOM 625 C CA . LYS A 1 82 ? -24.109 16.078 0.905 1 95.88 82 LYS A CA 1
ATOM 626 C C . LYS A 1 82 ? -25.422 15.508 0.362 1 95.88 82 LYS A C 1
ATOM 628 O O . LYS A 1 82 ? -25.969 14.562 0.927 1 95.88 82 LYS A O 1
ATOM 633 N N . SER A 1 83 ? -25.859 16.031 -0.721 1 92.38 83 SER A N 1
ATOM 634 C CA . SER A 1 83 ? -27.156 15.648 -1.244 1 92.38 83 SER A CA 1
ATOM 635 C C . SER A 1 83 ? -27.062 14.406 -2.133 1 92.38 83 SER A C 1
ATOM 637 O O . SER A 1 83 ? -28.078 13.852 -2.549 1 92.38 83 SER A O 1
ATOM 639 N N . GLU A 1 84 ? -25.828 14.102 -2.393 1 94.5 84 GLU A N 1
ATOM 640 C CA . GLU A 1 84 ? -25.625 12.953 -3.27 1 94.5 84 GLU A CA 1
ATOM 641 C C . GLU A 1 84 ? -25.781 11.641 -2.504 1 94.5 84 GLU A C 1
ATOM 643 O O . GLU A 1 84 ? -25.688 11.617 -1.275 1 94.5 84 GLU A O 1
ATOM 648 N N . LYS A 1 85 ? -26.078 10.562 -3.264 1 91.19 85 LYS A N 1
ATOM 649 C CA . LYS A 1 85 ? -26.281 9.234 -2.686 1 91.19 85 LYS A CA 1
ATOM 650 C C . LYS A 1 85 ? -25.031 8.758 -1.942 1 91.19 85 LYS A C 1
ATOM 652 O O . LYS A 1 85 ? -25.125 8.227 -0.836 1 91.19 85 LYS A O 1
ATOM 657 N N . LYS A 1 86 ? -23.922 8.898 -2.59 1 93.81 86 LYS A N 1
ATOM 658 C CA . LYS A 1 86 ? -22.625 8.555 -1.99 1 93.81 86 LYS A CA 1
ATOM 659 C C . LYS A 1 86 ? -21.781 9.805 -1.742 1 93.81 86 LYS A C 1
ATOM 661 O O . LYS A 1 86 ? -21.75 10.711 -2.576 1 93.81 86 LYS A O 1
ATOM 666 N N . GLN A 1 87 ? -21.203 9.828 -0.529 1 97.19 87 GLN A N 1
ATOM 667 C CA . GLN A 1 87 ? -20.312 10.938 -0.177 1 97.19 87 GLN A CA 1
ATOM 668 C C . GLN A 1 87 ? -18.859 10.484 -0.134 1 97.19 87 GLN A C 1
ATOM 670 O O . GLN A 1 87 ? -18.172 10.672 0.877 1 97.19 87 GLN A O 1
ATOM 675 N N . THR A 1 88 ? -18.453 9.977 -1.29 1 97.94 88 THR A N 1
ATOM 676 C CA . THR A 1 88 ? -17.141 9.359 -1.392 1 97.94 88 THR A CA 1
ATOM 677 C C . THR A 1 88 ? -16.031 10.383 -1.112 1 97.94 88 THR A C 1
ATOM 679 O O . THR A 1 88 ? -15.102 10.102 -0.366 1 97.94 88 THR A O 1
ATOM 682 N N . ALA A 1 89 ? -16.125 11.508 -1.699 1 98.44 89 ALA A N 1
ATOM 683 C CA . ALA A 1 89 ? -15.086 12.516 -1.539 1 98.44 89 ALA A CA 1
ATOM 684 C C . ALA A 1 89 ? -15.086 13.078 -0.122 1 98.44 89 ALA A C 1
ATOM 686 O O . ALA A 1 89 ? -14.023 13.336 0.45 1 98.44 89 ALA A O 1
ATOM 687 N N . THR A 1 90 ? -16.25 13.305 0.483 1 98.5 90 THR A N 1
ATOM 688 C CA . THR A 1 90 ? -16.375 13.812 1.845 1 98.5 90 THR A CA 1
ATOM 689 C C . THR A 1 90 ? -15.75 12.844 2.842 1 98.5 90 THR A C 1
ATOM 691 O O . THR A 1 90 ? -14.992 13.25 3.725 1 98.5 90 THR A O 1
ATOM 694 N N . GLU A 1 91 ? -16.047 11.609 2.652 1 97.62 91 GLU A N 1
ATOM 695 C CA . GLU A 1 91 ? -15.461 10.586 3.523 1 97.62 91 GLU A CA 1
ATOM 696 C C . GLU A 1 91 ? -13.961 10.445 3.281 1 97.62 91 GLU A C 1
ATOM 698 O O . GLU A 1 91 ? -13.188 10.312 4.227 1 97.62 91 GLU A O 1
ATOM 703 N N . GLY A 1 92 ? -13.586 10.43 1.998 1 98.25 92 GLY A N 1
ATOM 704 C CA . GLY A 1 92 ? -12.172 10.383 1.668 1 98.25 92 GLY A CA 1
ATOM 705 C C . GLY A 1 92 ? -11.383 11.531 2.273 1 98.25 92 GLY A C 1
ATOM 706 O O . GLY A 1 92 ? -10.281 11.328 2.783 1 98.25 92 GLY A O 1
ATOM 707 N N . LEU A 1 93 ? -11.953 12.672 2.184 1 98.75 93 LEU A N 1
ATOM 708 C CA . LEU A 1 93 ? -11.305 13.852 2.75 1 98.75 93 LEU A CA 1
ATOM 709 C C . LEU A 1 93 ? -11.156 13.719 4.262 1 98.75 93 LEU A C 1
ATOM 711 O O . LEU A 1 93 ? -10.125 14.094 4.824 1 98.75 93 LEU A O 1
ATOM 715 N N . MET A 1 94 ? -12.125 13.203 4.891 1 98.19 94 MET A N 1
ATOM 716 C CA . MET A 1 94 ? -12.062 13 6.336 1 98.19 94 MET A CA 1
ATOM 717 C C . MET A 1 94 ? -10.891 12.094 6.707 1 98.19 94 MET A C 1
ATOM 719 O O . MET A 1 94 ? -10.102 12.43 7.598 1 98.19 94 MET A O 1
ATOM 723 N N . TRP A 1 95 ? -10.781 11.016 5.992 1 97.5 95 TRP A N 1
ATOM 724 C CA . TRP A 1 95 ? -9.703 10.07 6.262 1 97.5 95 TRP A CA 1
ATOM 725 C C . TRP A 1 95 ? -8.352 10.672 5.891 1 97.5 95 TRP A C 1
ATOM 727 O O . TRP A 1 95 ? -7.352 10.43 6.57 1 97.5 95 TRP A O 1
ATOM 737 N N . LEU A 1 96 ? -8.336 11.43 4.875 1 98.56 96 LEU A N 1
ATOM 738 C CA . LEU A 1 96 ? -7.113 12.125 4.484 1 98.56 96 LEU A CA 1
ATOM 739 C C . LEU A 1 96 ? -6.648 13.07 5.59 1 98.56 96 LEU A C 1
ATOM 741 O O . LEU A 1 96 ? -5.477 13.047 5.977 1 98.56 96 LEU A O 1
ATOM 745 N N . LEU A 1 97 ? -7.59 13.82 6.098 1 98.69 97 LEU A N 1
ATOM 746 C CA . LEU A 1 97 ? -7.281 14.766 7.164 1 98.69 97 LEU A CA 1
ATOM 747 C C . LEU A 1 97 ? -6.801 14.039 8.414 1 98.69 97 LEU A C 1
ATOM 749 O O . LEU A 1 97 ? -5.875 14.492 9.086 1 98.69 97 LEU A O 1
ATOM 753 N N . ARG A 1 98 ? -7.34 12.922 8.758 1 97.88 98 ARG A N 1
ATOM 754 C CA . ARG A 1 98 ? -6.887 12.133 9.898 1 97.88 98 ARG A CA 1
ATOM 755 C C . ARG A 1 98 ? -5.449 11.664 9.703 1 97.88 98 ARG A C 1
ATOM 757 O O . ARG A 1 98 ? -4.625 11.781 10.609 1 97.88 98 ARG A O 1
ATOM 764 N N . GLY A 1 99 ? -5.238 11.148 8.508 1 97.69 99 GLY A N 1
ATOM 765 C CA . GLY A 1 99 ? -3.891 10.695 8.203 1 97.69 99 GLY A CA 1
ATOM 766 C C . GLY A 1 99 ? -2.867 11.82 8.211 1 97.69 99 GLY A C 1
ATOM 767 O O . GLY A 1 99 ? -1.765 11.656 8.742 1 97.69 99 GLY A O 1
ATOM 768 N N . LEU A 1 100 ? -3.215 12.898 7.609 1 98.5 100 LEU A N 1
ATOM 769 C CA . LEU A 1 100 ? -2.324 14.055 7.59 1 98.5 100 LEU A CA 1
ATOM 770 C C . LEU A 1 100 ? -2.082 14.578 9 1 98.5 100 LEU A C 1
ATOM 772 O O . LEU A 1 100 ? -0.951 14.922 9.359 1 98.5 100 LEU A O 1
ATOM 776 N N . SER A 1 101 ? -3.131 14.633 9.773 1 98 101 SER A N 1
ATOM 777 C CA . SER A 1 101 ? -3.016 15.102 11.148 1 98 101 SER A CA 1
ATOM 778 C C . SER A 1 101 ? -2.141 14.164 11.977 1 98 101 SER A C 1
ATOM 780 O O . SER A 1 101 ? -1.352 14.617 12.812 1 98 101 SER A O 1
ATOM 782 N N . PHE A 1 102 ? -2.32 12.875 11.781 1 98.19 102 PHE A N 1
ATOM 783 C CA . PHE A 1 102 ? -1.473 11.883 12.422 1 98.19 102 PHE A CA 1
ATOM 784 C C . PHE A 1 102 ? 0.001 12.188 12.188 1 98.19 102 PHE A C 1
ATOM 786 O O . PHE A 1 102 ? 0.781 12.273 13.141 1 98.19 102 PHE A O 1
ATOM 793 N N . THR A 1 103 ? 0.385 12.422 10.969 1 97.94 103 THR A N 1
ATOM 794 C CA . THR A 1 103 ? 1.77 12.695 10.602 1 97.94 103 THR A CA 1
ATOM 795 C C . THR A 1 103 ? 2.217 14.047 11.148 1 97.94 103 THR A C 1
ATOM 797 O O . THR A 1 103 ? 3.293 14.156 11.742 1 97.94 103 THR A O 1
ATOM 800 N N . GLY A 1 104 ? 1.344 15.086 10.945 1 98.12 104 GLY A N 1
ATOM 801 C CA . GLY A 1 104 ? 1.669 16.422 11.406 1 98.12 104 GLY A CA 1
ATOM 802 C C . GLY A 1 104 ? 1.918 16.5 12.898 1 98.12 104 GLY A C 1
ATOM 803 O O . GLY A 1 104 ? 2.936 17.031 13.336 1 98.12 104 GLY A O 1
ATOM 804 N N . LYS A 1 105 ? 1.025 15.938 13.664 1 98.06 105 LYS A N 1
ATOM 805 C CA . LYS A 1 105 ? 1.125 15.992 15.125 1 98.06 105 LYS A CA 1
ATOM 806 C C . LYS A 1 105 ? 2.34 15.211 15.617 1 98.06 105 LYS A C 1
ATOM 808 O O . LYS A 1 105 ? 2.965 15.594 16.609 1 98.06 105 LYS A O 1
ATOM 813 N N . ALA A 1 106 ? 2.613 14.07 14.945 1 98.44 106 ALA A N 1
ATOM 814 C CA . ALA A 1 106 ? 3.797 13.305 15.312 1 98.44 106 ALA A CA 1
ATOM 815 C C . ALA A 1 106 ? 5.066 14.133 15.156 1 98.44 106 ALA A C 1
ATOM 817 O O . ALA A 1 106 ? 5.902 14.18 16.062 1 98.44 106 ALA A O 1
ATOM 818 N N . LEU A 1 107 ? 5.164 14.812 14.016 1 98.25 107 LEU A N 1
ATOM 819 C CA . LEU A 1 107 ? 6.367 15.586 13.742 1 98.25 107 LEU A CA 1
ATOM 820 C C . LEU A 1 107 ? 6.402 16.844 14.594 1 98.25 107 LEU A C 1
ATOM 822 O O . LEU A 1 107 ? 7.477 17.297 15 1 98.25 107 LEU A O 1
ATOM 826 N N . GLN A 1 108 ? 5.266 17.438 14.852 1 98.5 108 GLN A N 1
ATOM 827 C CA . GLN A 1 108 ? 5.211 18.547 15.789 1 98.5 108 GLN A CA 1
ATOM 828 C C . GLN A 1 108 ? 5.695 18.141 17.172 1 98.5 108 GLN A C 1
ATOM 830 O O . GLN A 1 108 ? 6.398 18.906 17.844 1 98.5 108 GLN A O 1
ATOM 835 N N . HIS A 1 109 ? 5.258 16.984 17.609 1 98.12 109 HIS A N 1
ATOM 836 C CA . HIS A 1 109 ? 5.75 16.453 18.875 1 98.12 109 HIS A CA 1
ATOM 837 C C . HIS A 1 109 ? 7.273 16.359 18.875 1 98.12 109 HIS A C 1
ATOM 839 O O . HIS A 1 109 ? 7.926 16.766 19.828 1 98.12 109 HIS A O 1
ATOM 845 N N . CYS A 1 110 ? 7.824 15.844 17.75 1 97.88 110 CYS A N 1
ATOM 846 C CA . CYS A 1 110 ? 9.266 15.672 17.656 1 97.88 110 CYS A CA 1
ATOM 847 C C . CYS A 1 110 ? 9.977 17.016 17.594 1 97.88 110 CYS A C 1
ATOM 849 O O . CYS A 1 110 ? 11.078 17.172 18.109 1 97.88 110 CYS A O 1
ATOM 851 N N . GLN A 1 111 ? 9.344 17.984 16.922 1 97.69 111 GLN A N 1
ATOM 852 C CA . GLN A 1 111 ? 9.906 19.328 16.859 1 97.69 111 GLN A CA 1
ATOM 853 C C . GLN A 1 111 ? 9.93 19.984 18.234 1 97.69 111 GLN A C 1
ATOM 855 O O . GLN A 1 111 ? 10.859 20.734 18.562 1 97.69 111 GLN A O 1
ATOM 860 N N . ALA A 1 112 ? 8.945 19.719 19 1 97.62 112 ALA A N 1
ATOM 861 C CA . ALA A 1 112 ? 8.844 20.297 20.344 1 97.62 112 ALA A CA 1
ATOM 862 C C . ALA A 1 112 ? 9.742 19.562 21.328 1 97.62 112 ALA A C 1
ATOM 864 O O . ALA A 1 112 ? 10.109 20.109 22.375 1 97.62 112 ALA A O 1
ATOM 865 N N . ASN A 1 113 ? 10.008 18.266 21.062 1 97.75 113 ASN A N 1
ATOM 866 C CA . ASN A 1 113 ? 10.875 17.422 21.875 1 97.75 113 ASN A CA 1
ATOM 867 C C . ASN A 1 113 ? 12.078 16.922 21.078 1 97.75 113 ASN A C 1
ATOM 869 O O . ASN A 1 113 ? 12.047 15.836 20.5 1 97.75 113 ASN A O 1
ATOM 873 N N . LYS A 1 114 ? 13.188 17.625 21.172 1 95.81 114 LYS A N 1
ATOM 874 C CA . LYS A 1 114 ? 14.32 17.469 20.266 1 95.81 114 LYS A CA 1
ATOM 875 C C . LYS A 1 114 ? 15.023 16.141 20.5 1 95.81 114 LYS A C 1
ATOM 877 O O . LYS A 1 114 ? 15.797 15.68 19.641 1 95.81 114 LYS A O 1
ATOM 882 N N . SER A 1 115 ? 14.781 15.477 21.562 1 96.38 115 SER A N 1
ATOM 883 C CA . SER A 1 115 ? 15.414 14.188 21.844 1 96.38 115 SER A CA 1
ATOM 884 C C . SER A 1 115 ? 14.469 13.031 21.516 1 96.38 115 SER A C 1
ATOM 886 O O . SER A 1 115 ? 14.875 11.867 21.531 1 96.38 115 SER A O 1
ATOM 888 N N . ALA A 1 116 ? 13.227 13.367 21.172 1 97.44 116 ALA A N 1
ATOM 889 C CA . ALA A 1 116 ? 12.242 12.32 20.922 1 97.44 116 ALA A CA 1
ATOM 890 C C . ALA A 1 116 ? 12.516 11.625 19.594 1 97.44 116 ALA A C 1
ATOM 892 O O . ALA A 1 116 ? 12.766 12.281 18.578 1 97.44 116 ALA A O 1
ATOM 893 N N . GLU A 1 117 ? 12.555 10.273 19.594 1 98 117 GLU A N 1
ATOM 894 C CA . GLU A 1 117 ? 12.594 9.5 18.359 1 98 117 GLU A CA 1
ATOM 895 C C . GLU A 1 117 ? 11.273 9.609 17.594 1 98 117 GLU A C 1
ATOM 897 O O . GLU A 1 117 ? 10.242 9.938 18.188 1 98 117 GLU A O 1
ATOM 902 N N . LEU A 1 118 ? 11.305 9.375 16.312 1 97.38 118 LEU A N 1
ATOM 903 C CA . LEU A 1 118 ? 10.109 9.492 15.484 1 97.38 118 LEU A CA 1
ATOM 904 C C . LEU A 1 118 ? 9.008 8.562 15.977 1 97.38 118 LEU A C 1
ATOM 906 O O . LEU A 1 118 ? 7.844 8.961 16.047 1 97.38 118 LEU A O 1
ATOM 910 N N . ALA A 1 119 ? 9.391 7.332 16.297 1 97.94 119 ALA A N 1
ATOM 911 C CA . ALA A 1 119 ? 8.414 6.363 16.781 1 97.94 119 ALA A CA 1
ATOM 912 C C . ALA A 1 119 ? 7.664 6.898 18 1 97.94 119 ALA A C 1
ATOM 914 O O . ALA A 1 119 ? 6.469 6.645 18.156 1 97.94 119 ALA A O 1
ATOM 915 N N . GLU A 1 120 ? 8.359 7.605 18.844 1 98.31 120 GLU A N 1
ATOM 916 C CA . GLU A 1 120 ? 7.715 8.227 20 1 98.31 120 GLU A CA 1
ATOM 917 C C . GLU A 1 120 ? 6.668 9.242 19.562 1 98.31 120 GLU A C 1
ATOM 919 O O . GLU A 1 120 ? 5.57 9.289 20.125 1 98.31 120 GLU A O 1
ATOM 924 N N . GLY A 1 121 ? 7.02 10.094 18.594 1 98.31 121 GLY A N 1
ATOM 925 C CA . GLY A 1 121 ? 6.074 11.062 18.078 1 98.31 121 GLY A CA 1
ATOM 926 C C . GLY A 1 121 ? 4.836 10.422 17.469 1 98.31 121 GLY A C 1
ATOM 927 O O . GLY A 1 121 ? 3.713 10.836 17.766 1 98.31 121 GLY A O 1
ATOM 928 N N . PHE A 1 122 ? 5.051 9.375 16.672 1 98.31 122 PHE A N 1
ATOM 929 C CA . PHE A 1 122 ? 3.936 8.688 16.016 1 98.31 122 PHE A CA 1
ATOM 930 C C . PHE A 1 122 ? 3.062 7.984 17.062 1 98.31 122 PHE A C 1
ATOM 932 O O . PHE A 1 122 ? 1.834 8.016 16.969 1 98.31 122 PHE A O 1
ATOM 939 N N . ASN A 1 123 ? 3.688 7.379 18.016 1 98.38 123 ASN A N 1
ATOM 940 C CA . ASN A 1 123 ? 2.936 6.715 19.078 1 98.38 123 ASN A CA 1
ATOM 941 C C . ASN A 1 123 ? 2.139 7.719 19.906 1 98.38 123 ASN A C 1
ATOM 943 O O . ASN A 1 123 ? 1.054 7.398 20.406 1 98.38 123 ASN A O 1
ATOM 947 N N . ALA A 1 124 ? 2.646 8.906 20.062 1 97.94 124 ALA A N 1
ATOM 948 C CA . ALA A 1 124 ? 1.944 9.945 20.812 1 97.94 124 ALA A CA 1
ATOM 949 C C . ALA A 1 124 ? 0.768 10.492 20.016 1 97.94 124 ALA A C 1
ATOM 951 O O . ALA A 1 124 ? -0.281 10.812 20.594 1 97.94 124 ALA A O 1
ATOM 952 N N . SER A 1 125 ? 0.978 10.617 18.766 1 97.81 125 SER A N 1
ATOM 953 C CA . SER A 1 125 ? -0.026 11.219 17.891 1 97.81 125 SER A CA 1
ATOM 954 C C . SER A 1 125 ? -1.16 10.242 17.609 1 97.81 125 SER A C 1
ATOM 956 O O . SER A 1 125 ? -2.312 10.656 17.438 1 97.81 125 SER A O 1
ATOM 958 N N . TYR A 1 126 ? -0.898 8.977 17.562 1 97.88 126 TYR A N 1
ATOM 959 C CA . TYR A 1 126 ? -1.801 7.938 17.062 1 97.88 126 TYR A CA 1
ATOM 960 C C . TYR A 1 126 ? -3.098 7.922 17.859 1 97.88 126 TYR A C 1
ATOM 962 O O . TYR A 1 126 ? -4.188 8 17.297 1 97.88 126 TYR A O 1
ATOM 970 N N . PRO A 1 127 ? -3.111 7.922 19.219 1 97.31 127 PRO A N 1
ATOM 971 C CA . PRO A 1 127 ? -4.359 7.879 19.984 1 97.31 127 PRO A CA 1
ATOM 972 C C . PRO A 1 127 ? -5.223 9.125 19.781 1 97.31 127 PRO A C 1
ATOM 974 O O . PRO A 1 127 ? -6.438 9.078 20 1 97.31 127 PRO A O 1
ATOM 977 N N . GLU A 1 128 ? -4.68 10.211 19.281 1 95.88 128 GLU A N 1
ATOM 978 C CA . GLU A 1 128 ? -5.395 11.477 19.156 1 95.88 128 GLU A CA 1
ATOM 979 C C . GLU A 1 128 ? -5.961 11.656 17.75 1 95.88 128 GLU A C 1
ATOM 981 O O . GLU A 1 128 ? -6.723 12.586 17.5 1 95.88 128 GLU A O 1
ATOM 986 N N . THR A 1 129 ? -5.562 10.781 16.875 1 96.25 129 THR A N 1
ATOM 987 C CA . THR A 1 129 ? -5.91 10.992 15.477 1 96.25 129 THR A CA 1
ATOM 988 C C . THR A 1 129 ? -6.535 9.734 14.875 1 96.25 129 THR A C 1
ATOM 990 O O . THR A 1 129 ? -7.75 9.539 14.969 1 96.25 129 THR A O 1
ATOM 993 N N . LEU A 1 130 ? -5.703 8.727 14.57 1 96.81 130 LEU A N 1
ATOM 994 C CA . LEU A 1 130 ? -6.16 7.625 13.734 1 96.81 130 LEU A CA 1
ATOM 995 C C . LEU A 1 130 ? -6.652 6.461 14.586 1 96.81 130 LEU A C 1
ATOM 997 O O . LEU A 1 130 ? -7.574 5.746 14.195 1 96.81 130 LEU A O 1
ATOM 1001 N N . LYS A 1 131 ? -6.145 6.297 15.766 1 96.88 131 LYS A N 1
ATOM 1002 C CA . LYS A 1 131 ? -6.359 5.086 16.547 1 96.88 131 LYS A CA 1
ATOM 1003 C C . LYS A 1 131 ? -7.836 4.891 16.875 1 96.88 131 LYS A C 1
ATOM 1005 O O . LYS A 1 131 ? -8.367 3.787 16.719 1 96.88 131 LYS A O 1
ATOM 1010 N N . PRO A 1 132 ? -8.578 5.93 17.234 1 96.62 132 PRO A N 1
ATOM 1011 C CA . PRO A 1 132 ? -9.992 5.742 17.562 1 96.62 132 PRO A CA 1
ATOM 1012 C C . PRO A 1 132 ? -10.812 5.246 16.375 1 96.62 132 PRO A C 1
ATOM 1014 O O . PRO A 1 132 ? -11.914 4.723 16.547 1 96.62 132 PRO A O 1
ATOM 1017 N N . HIS A 1 133 ? -10.305 5.395 15.203 1 95.06 133 HIS A N 1
ATOM 1018 C CA . HIS A 1 133 ? -11.055 5.07 13.992 1 95.06 133 HIS A CA 1
ATOM 1019 C C . HIS A 1 133 ? -10.547 3.775 13.367 1 95.06 133 HIS A C 1
ATOM 1021 O O . HIS A 1 133 ? -11.117 3.289 12.391 1 95.06 133 HIS A O 1
ATOM 1027 N N . HIS A 1 134 ? -9.43 3.23 13.859 1 94.88 134 HIS A N 1
ATOM 1028 C CA . HIS A 1 134 ? -8.844 2.018 13.305 1 94.88 134 HIS A CA 1
ATOM 1029 C C . HIS A 1 134 ? -9.367 0.774 14.008 1 94.88 134 HIS A C 1
ATOM 1031 O O . HIS A 1 134 ? -9.531 0.772 15.234 1 94.88 134 HIS A O 1
ATOM 1037 N N . ASN A 1 135 ? -9.734 -0.25 13.297 1 93.94 135 ASN A N 1
ATOM 1038 C CA . ASN A 1 135 ? -10.047 -1.556 13.867 1 93.94 135 ASN A CA 1
ATOM 1039 C C . ASN A 1 135 ? -8.781 -2.293 14.297 1 93.94 135 ASN A C 1
ATOM 1041 O O . ASN A 1 135 ? -7.676 -1.758 14.18 1 93.94 135 ASN A O 1
ATOM 1045 N N . PHE A 1 136 ? -8.93 -3.457 14.859 1 93.75 136 PHE A N 1
ATOM 1046 C CA . PHE A 1 136 ? -7.816 -4.211 15.43 1 93.75 136 PHE A CA 1
ATOM 1047 C C . PHE A 1 136 ? -6.789 -4.555 14.359 1 93.75 136 PHE A C 1
ATOM 1049 O O . PHE A 1 136 ? -5.586 -4.598 14.633 1 93.75 136 PHE A O 1
ATOM 1056 N N . VAL A 1 137 ? -7.141 -4.77 13.133 1 92.56 137 VAL A N 1
ATOM 1057 C CA . VAL A 1 137 ? -6.223 -5.133 12.062 1 92.56 137 VAL A CA 1
ATOM 1058 C C . VAL A 1 137 ? -5.324 -3.947 11.719 1 92.56 137 VAL A C 1
ATOM 1060 O O . VAL A 1 137 ? -4.098 -4.078 11.68 1 92.56 137 VAL A O 1
ATOM 1063 N N . VAL A 1 138 ? -5.984 -2.795 11.461 1 93.94 138 VAL A N 1
ATOM 1064 C CA . VAL A 1 138 ? -5.223 -1.611 11.07 1 93.94 138 VAL A CA 1
ATOM 1065 C C . VAL A 1 138 ? -4.32 -1.174 12.227 1 93.94 138 VAL A C 1
ATOM 1067 O O . VAL A 1 138 ? -3.207 -0.697 12 1 93.94 138 VAL A O 1
ATOM 1070 N N . LYS A 1 139 ? -4.73 -1.384 13.469 1 96.06 139 LYS A N 1
ATOM 1071 C CA . LYS A 1 139 ? -3.887 -1.111 14.633 1 96.06 139 LYS A CA 1
ATOM 1072 C C . LYS A 1 139 ? -2.668 -2.027 14.648 1 96.06 139 LYS A C 1
ATOM 1074 O O . LYS A 1 139 ? -1.58 -1.612 15.062 1 96.06 139 LYS A O 1
ATOM 1079 N N . GLY A 1 140 ? -2.834 -3.203 14.18 1 94.75 140 GLY A N 1
ATOM 1080 C CA . GLY A 1 140 ? -1.703 -4.105 14.023 1 94.75 140 GLY A CA 1
ATOM 1081 C C . GLY A 1 140 ? -0.714 -3.646 12.969 1 94.75 140 GLY A C 1
ATOM 1082 O O . GLY A 1 140 ? 0.499 -3.721 13.172 1 94.75 140 GLY A O 1
ATOM 1083 N N . VAL A 1 141 ? -1.229 -3.215 11.828 1 93.69 141 VAL A N 1
ATOM 1084 C CA . VAL A 1 141 ? -0.375 -2.666 10.781 1 93.69 141 VAL A CA 1
ATOM 1085 C C . VAL A 1 141 ? 0.431 -1.492 11.336 1 93.69 141 VAL A C 1
ATOM 1087 O O . VAL A 1 141 ? 1.629 -1.371 11.062 1 93.69 141 VAL A O 1
ATOM 1090 N N . PHE A 1 142 ? -0.224 -0.632 12.141 1 95.94 142 PHE A N 1
ATOM 1091 C CA . PHE A 1 142 ? 0.46 0.498 12.766 1 95.94 142 PHE A CA 1
ATOM 1092 C C . PHE A 1 142 ? 1.601 0.018 13.656 1 95.94 142 PHE A C 1
ATOM 1094 O O . PHE A 1 142 ? 2.711 0.549 13.586 1 95.94 142 PHE A O 1
ATOM 1101 N N . ALA A 1 143 ? 1.331 -0.991 14.469 1 95.75 143 ALA A N 1
ATOM 1102 C CA . ALA A 1 143 ? 2.342 -1.51 15.383 1 95.75 143 ALA A CA 1
ATOM 1103 C C . ALA A 1 143 ? 3.566 -2.012 14.625 1 95.75 143 ALA A C 1
ATOM 1105 O O . ALA A 1 143 ? 4.703 -1.79 15.047 1 95.75 143 ALA A O 1
ATOM 1106 N N . VAL A 1 144 ? 3.391 -2.592 13.562 1 93.69 144 VAL A N 1
ATOM 1107 C CA . VAL A 1 144 ? 4.492 -3.09 12.742 1 93.69 144 VAL A CA 1
ATOM 1108 C C . VAL A 1 144 ? 5.258 -1.917 12.133 1 93.69 144 VAL A C 1
ATOM 1110 O O . VAL A 1 144 ? 6.488 -1.917 12.117 1 93.69 144 VAL A O 1
ATOM 1113 N N . ALA A 1 145 ? 4.488 -0.975 11.68 1 94.19 145 ALA A N 1
ATOM 1114 C CA . ALA A 1 145 ? 5.109 0.2 11.078 1 94.19 145 ALA A CA 1
ATOM 1115 C C . ALA A 1 145 ? 6 0.925 12.078 1 94.19 145 ALA A C 1
ATOM 1117 O O . ALA A 1 145 ? 7.062 1.437 11.719 1 94.19 145 ALA A O 1
ATOM 1118 N N . MET A 1 146 ? 5.613 0.966 13.367 1 95.75 146 MET A N 1
ATOM 1119 C CA . MET A 1 146 ? 6.398 1.651 14.391 1 95.75 146 MET A CA 1
ATOM 1120 C C . MET A 1 146 ? 7.75 0.974 14.586 1 95.75 146 MET A C 1
ATOM 1122 O O . MET A 1 146 ? 8.742 1.634 14.906 1 95.75 146 MET A O 1
ATOM 1126 N N . LYS A 1 147 ? 7.762 -0.308 14.289 1 94.88 147 LYS A N 1
ATOM 1127 C CA . LYS A 1 147 ? 9.008 -1.055 14.414 1 94.88 147 LYS A CA 1
ATOM 1128 C C . LYS A 1 147 ? 9.969 -0.734 13.273 1 94.88 147 LYS A C 1
ATOM 1130 O O . LYS A 1 147 ? 11.164 -0.998 13.359 1 94.88 147 LYS A O 1
ATOM 1135 N N . ALA A 1 148 ? 9.445 -0.209 12.281 1 94.44 148 ALA A N 1
ATOM 1136 C CA . ALA A 1 148 ? 10.242 0.066 11.086 1 94.44 148 ALA A CA 1
ATOM 1137 C C . ALA A 1 148 ? 10.57 1.553 10.977 1 94.44 148 ALA A C 1
ATOM 1139 O O . ALA A 1 148 ? 11.211 1.985 10.016 1 94.44 148 ALA A O 1
ATOM 1140 N N . CYS A 1 149 ? 10.078 2.375 11.93 1 95.62 149 CYS A N 1
ATOM 1141 C CA . CYS A 1 149 ? 10.344 3.809 11.898 1 95.62 149 CYS A CA 1
ATOM 1142 C C . CYS A 1 149 ? 11.844 4.086 11.938 1 95.62 149 CYS A C 1
ATOM 1144 O O . CYS A 1 149 ? 12.57 3.49 12.742 1 95.62 149 CYS A O 1
ATOM 1146 N N . PRO A 1 150 ? 12.32 4.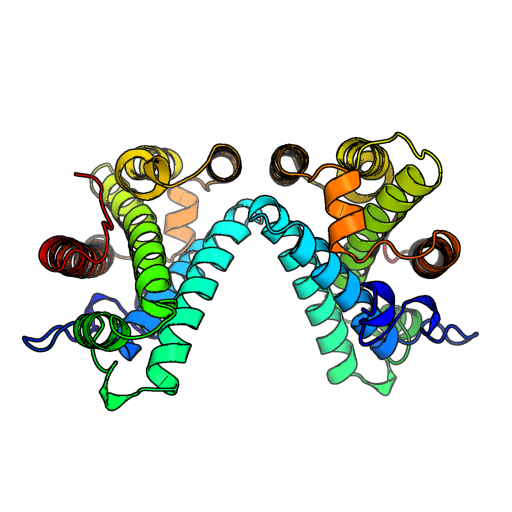887 11.102 1 96.06 150 PRO A N 1
ATOM 1147 C CA . PRO A 1 150 ? 13.734 5.246 11.188 1 96.06 150 PRO A CA 1
ATOM 1148 C C . PRO A 1 150 ? 14.07 6.059 12.438 1 96.06 150 PRO A C 1
ATOM 1150 O O . PRO A 1 150 ? 13.172 6.633 13.055 1 96.06 150 PRO A O 1
ATOM 1153 N N . TYR A 1 151 ? 15.344 5.996 12.742 1 96.38 151 TYR A N 1
ATOM 1154 C CA . TYR A 1 151 ? 15.797 6.895 13.789 1 96.38 151 TYR A CA 1
ATOM 1155 C C . TYR A 1 151 ? 15.625 8.352 13.375 1 96.38 151 TYR A C 1
ATOM 1157 O O . TYR A 1 151 ? 15.742 8.688 12.195 1 96.38 151 TYR A O 1
ATOM 1165 N N . ARG A 1 152 ? 15.359 9.141 14.383 1 96.75 152 ARG A N 1
ATOM 1166 C CA . ARG A 1 152 ? 15.18 10.578 14.188 1 96.75 152 ARG A CA 1
ATOM 1167 C C . ARG A 1 152 ? 16.312 11.164 13.352 1 96.75 152 ARG A C 1
ATOM 1169 O O . ARG A 1 152 ? 16.062 11.852 12.359 1 96.75 152 ARG A O 1
ATOM 1176 N N . LYS A 1 153 ? 17.562 10.875 13.75 1 96.25 153 LYS A N 1
ATOM 1177 C CA . LYS A 1 153 ? 18.734 11.43 13.078 1 96.25 153 LYS A CA 1
ATOM 1178 C C . LYS A 1 153 ? 18.75 11.055 11.602 1 96.25 153 LYS A C 1
ATOM 1180 O O . LYS A 1 153 ? 18.953 11.906 10.734 1 96.25 153 LYS A O 1
ATOM 1185 N N . ASP A 1 154 ? 18.5 9.773 11.289 1 95.94 154 ASP A N 1
ATOM 1186 C CA . ASP A 1 154 ? 18.5 9.297 9.914 1 95.94 154 ASP A CA 1
ATOM 1187 C C . ASP A 1 154 ? 17.406 9.969 9.094 1 95.94 154 ASP A C 1
ATOM 1189 O O . ASP A 1 154 ? 17.609 10.352 7.945 1 95.94 154 ASP A O 1
ATOM 1193 N N . PHE A 1 155 ? 16.312 10.125 9.703 1 96.12 155 PHE A N 1
ATOM 1194 C CA . PHE A 1 155 ? 15.164 10.719 9.008 1 96.12 155 PHE A CA 1
ATOM 1195 C C . PHE A 1 155 ? 15.453 12.164 8.633 1 96.12 155 PHE A C 1
ATOM 1197 O O . PHE A 1 155 ? 15.305 12.555 7.473 1 96.12 155 PHE A O 1
ATOM 1204 N N . TYR A 1 156 ? 15.836 12.969 9.586 1 96.06 156 TYR A N 1
ATOM 1205 C CA . TYR A 1 156 ? 16.047 14.391 9.336 1 96.06 156 TYR A CA 1
ATOM 1206 C C . TYR A 1 156 ? 17.172 14.609 8.336 1 96.06 156 TYR A C 1
ATOM 1208 O O . TYR A 1 156 ? 17.109 15.523 7.504 1 96.06 156 TYR A O 1
ATOM 1216 N N . GLU A 1 157 ? 18.203 13.758 8.438 1 95.75 157 GLU A N 1
ATOM 1217 C CA . GLU A 1 157 ? 19.266 13.828 7.438 1 95.75 157 GLU A CA 1
ATOM 1218 C C . GLU A 1 157 ? 18.734 13.516 6.043 1 95.75 157 GLU A C 1
ATOM 1220 O O . GLU A 1 157 ? 19.062 14.203 5.078 1 95.75 157 GLU A O 1
ATOM 1225 N N . LYS A 1 158 ? 17.922 12.562 5.961 1 94.69 158 LYS A N 1
ATOM 1226 C CA . LYS A 1 158 ? 17.391 12.102 4.68 1 94.69 158 LYS A CA 1
ATOM 1227 C C . LYS A 1 158 ? 16.531 13.18 4.027 1 94.69 158 LYS A C 1
ATOM 1229 O O . LYS A 1 158 ? 16.484 13.289 2.801 1 94.69 158 LYS A O 1
ATOM 1234 N N . ILE A 1 159 ? 15.852 13.969 4.875 1 95.88 159 ILE A N 1
ATOM 1235 C CA . ILE A 1 159 ? 14.953 14.961 4.289 1 95.88 159 ILE A CA 1
ATOM 1236 C C . ILE A 1 159 ? 15.695 16.281 4.133 1 95.88 159 ILE A C 1
ATOM 1238 O O . ILE A 1 159 ? 15.07 17.328 3.918 1 95.88 159 ILE A O 1
ATOM 1242 N N . GLY A 1 160 ? 16.938 16.203 4.27 1 96.06 160 GLY A N 1
ATOM 1243 C CA . GLY A 1 160 ? 17.797 17.344 3.979 1 96.06 160 GLY A CA 1
ATOM 1244 C C . GLY A 1 160 ? 17.891 18.328 5.129 1 96.06 160 GLY A C 1
ATOM 1245 O O . GLY A 1 160 ? 18.156 19.516 4.918 1 96.06 160 GLY A O 1
ATOM 1246 N N . SER A 1 161 ? 17.531 17.938 6.348 1 95.19 161 SER A N 1
ATOM 1247 C CA . SER A 1 161 ? 17.672 18.719 7.57 1 95.19 161 SER A CA 1
ATOM 1248 C C . SER A 1 161 ? 17.125 20.125 7.391 1 95.19 161 SER A C 1
ATOM 1250 O O . SER A 1 161 ? 17.828 21.109 7.633 1 95.19 161 SER A O 1
ATOM 1252 N N . PRO A 1 162 ? 15.922 20.203 7.035 1 96.31 162 PRO A N 1
ATOM 1253 C CA . PRO A 1 162 ? 15.375 21.562 6.938 1 96.31 162 PRO A CA 1
ATOM 1254 C C . PRO A 1 162 ? 15.508 22.344 8.242 1 96.31 162 PRO A C 1
ATOM 1256 O O . PRO A 1 162 ? 15.414 21.766 9.328 1 96.31 162 PRO A O 1
ATOM 1259 N N . PRO A 1 163 ? 15.68 23.703 8.031 1 96.62 163 PRO A N 1
ATOM 1260 C CA . PRO A 1 163 ? 15.641 24.5 9.258 1 96.62 163 PRO A CA 1
ATOM 1261 C C . PRO A 1 163 ? 14.352 24.312 10.055 1 96.62 163 PRO A C 1
ATOM 1263 O O . PRO A 1 163 ? 13.281 24.156 9.469 1 96.62 163 PRO A O 1
ATOM 1266 N N . ASP A 1 164 ? 14.477 24.312 11.391 1 96.88 164 ASP A N 1
ATOM 1267 C CA . ASP A 1 164 ? 13.32 24.109 12.258 1 96.88 164 ASP A CA 1
ATOM 1268 C C . ASP A 1 164 ? 12.172 25.031 11.883 1 96.88 164 ASP A C 1
ATOM 1270 O O . ASP A 1 164 ? 11.016 24.609 11.82 1 96.88 164 ASP A O 1
ATOM 1274 N N . ALA A 1 165 ? 12.492 26.266 11.625 1 97.5 165 ALA A N 1
ATOM 1275 C CA . ALA A 1 165 ? 11.469 27.25 11.336 1 97.5 165 ALA A CA 1
ATOM 1276 C C . ALA A 1 165 ? 10.688 26.891 10.078 1 97.5 165 ALA A C 1
ATOM 1278 O O . ALA A 1 165 ? 9.477 27.109 10.008 1 97.5 165 ALA A O 1
ATOM 1279 N N . GLU A 1 166 ? 11.367 26.422 9.102 1 97.62 166 GLU A N 1
ATOM 1280 C CA . GLU A 1 166 ? 10.727 26.016 7.852 1 97.62 166 GLU A CA 1
ATOM 1281 C C . GLU A 1 166 ? 9.805 24.828 8.062 1 97.62 166 GLU A C 1
ATOM 1283 O O . GLU A 1 166 ? 8.656 24.828 7.605 1 97.62 166 GLU A O 1
ATOM 1288 N N . LEU A 1 167 ? 10.336 23.828 8.758 1 97.69 167 LEU A N 1
ATOM 1289 C CA . LEU A 1 167 ? 9.523 22.656 9.047 1 97.69 167 LEU A CA 1
ATOM 1290 C C . LEU A 1 167 ? 8.344 23.016 9.945 1 97.69 167 LEU A C 1
ATOM 1292 O O . LEU A 1 167 ? 7.227 22.547 9.727 1 97.69 167 LEU A O 1
ATOM 1296 N N . ASP A 1 168 ? 8.562 23.812 10.906 1 98.38 168 ASP A N 1
ATOM 1297 C CA . ASP A 1 168 ? 7.492 24.25 11.797 1 98.38 168 ASP A CA 1
ATOM 1298 C C . ASP A 1 168 ? 6.395 24.984 11.023 1 98.38 168 ASP A C 1
ATOM 1300 O O . ASP A 1 168 ? 5.211 24.812 11.312 1 98.38 168 ASP A O 1
ATOM 1304 N N . SER A 1 169 ? 6.797 25.828 10.094 1 98.5 169 SER A N 1
ATOM 1305 C CA . SER A 1 169 ? 5.82 26.547 9.281 1 98.5 169 SER A CA 1
ATOM 1306 C C . SER A 1 169 ? 4.988 25.578 8.445 1 98.5 169 SER A C 1
ATOM 1308 O O . SER A 1 169 ? 3.77 25.734 8.336 1 98.5 169 SER A O 1
ATOM 1310 N N . TRP A 1 170 ? 5.664 24.641 7.844 1 98.56 170 TRP A N 1
ATOM 1311 C CA . TRP A 1 170 ? 4.992 23.625 7.035 1 98.56 170 TRP A CA 1
ATOM 1312 C C . TRP A 1 170 ? 3.994 22.828 7.875 1 98.56 170 TRP A C 1
ATOM 1314 O O . TRP A 1 170 ? 2.834 22.672 7.484 1 98.56 170 TRP A O 1
ATOM 1324 N N . LEU A 1 171 ? 4.418 22.359 9.023 1 98.69 171 LEU A N 1
ATOM 1325 C CA . LEU A 1 171 ? 3.578 21.609 9.945 1 98.69 171 LEU A CA 1
ATOM 1326 C C . LEU A 1 171 ? 2.445 22.469 10.484 1 98.69 171 LEU A C 1
ATOM 1328 O O . LEU A 1 171 ? 1.326 21.984 10.672 1 98.69 171 LEU A O 1
ATOM 1332 N N . GLY A 1 172 ? 2.766 23.688 10.773 1 98.62 172 GLY A N 1
ATOM 1333 C CA . GLY A 1 172 ? 1.75 24.609 11.258 1 98.62 172 GLY A CA 1
ATOM 1334 C C . GLY A 1 172 ? 0.64 24.859 10.25 1 98.62 172 GLY A C 1
ATOM 1335 O O . GLY A 1 172 ? -0.534 24.922 10.625 1 98.62 172 GLY A O 1
ATOM 1336 N N . ALA A 1 173 ? 1.044 25.062 9.008 1 98.69 173 ALA A N 1
ATOM 1337 C CA . ALA A 1 173 ? 0.053 25.266 7.953 1 98.69 173 ALA A CA 1
ATOM 1338 C C . ALA A 1 173 ? -0.858 24.062 7.809 1 98.69 173 ALA A C 1
ATOM 1340 O O . ALA A 1 173 ? -2.08 24.203 7.711 1 98.69 173 ALA A O 1
ATOM 1341 N N . LEU A 1 174 ? -0.264 22.875 7.797 1 98.69 174 LEU A N 1
ATOM 1342 C CA . LEU A 1 174 ? -1.041 21.641 7.762 1 98.69 174 LEU A CA 1
ATOM 1343 C C . LEU A 1 174 ? -2.008 21.578 8.938 1 98.69 174 LEU A C 1
ATOM 1345 O O . LEU A 1 174 ? -3.193 21.281 8.758 1 98.69 174 LEU A O 1
ATOM 1349 N N . ASP A 1 175 ? -1.534 21.812 10.117 1 98.38 175 ASP A N 1
ATOM 1350 C CA . ASP A 1 175 ? -2.332 21.766 11.336 1 98.38 175 ASP A CA 1
ATOM 1351 C C . ASP A 1 175 ? -3.504 22.734 11.273 1 98.38 175 ASP A C 1
ATOM 1353 O O . ASP A 1 175 ? -4.625 22.391 11.664 1 98.38 175 ASP A O 1
ATOM 1357 N N . SER A 1 176 ? -3.229 23.906 10.812 1 98.5 176 SER A N 1
ATOM 1358 C CA . SER A 1 176 ? -4.262 24.938 10.711 1 98.5 176 SER A CA 1
ATOM 1359 C C . SER A 1 176 ? -5.383 24.5 9.773 1 98.5 176 SER A C 1
ATOM 1361 O O . SER A 1 176 ? -6.562 24.688 10.086 1 98.5 176 SER A O 1
ATOM 1363 N N . ILE A 1 177 ? -4.98 23.969 8.664 1 98.75 177 ILE A N 1
ATOM 1364 C CA . ILE A 1 177 ? -5.973 23.516 7.695 1 98.75 177 ILE A CA 1
ATOM 1365 C C . ILE A 1 177 ? -6.785 22.375 8.289 1 98.75 177 ILE A C 1
ATOM 1367 O O . ILE A 1 177 ? -8.016 22.344 8.195 1 98.75 177 ILE A O 1
ATOM 1371 N N . ALA A 1 178 ? -6.105 21.406 8.922 1 98.31 178 ALA A N 1
ATOM 1372 C CA . ALA A 1 178 ? -6.781 20.266 9.523 1 98.31 178 ALA A CA 1
ATOM 1373 C C . ALA A 1 178 ? -7.773 20.703 10.594 1 98.31 178 ALA A C 1
ATOM 1375 O O . ALA A 1 178 ? -8.898 20.203 10.656 1 98.31 178 ALA A O 1
ATOM 1376 N N . LYS A 1 179 ? -7.383 21.625 11.422 1 97.62 179 LYS A N 1
ATOM 1377 C CA . LYS A 1 179 ? -8.25 22.141 12.484 1 97.62 179 LYS A CA 1
ATOM 1378 C C . LYS A 1 179 ? -9.461 22.859 11.898 1 97.62 179 LYS A C 1
ATOM 1380 O O . LYS A 1 179 ? -10.578 22.719 12.391 1 97.62 179 LYS A O 1
ATOM 1385 N N . ARG A 1 180 ? -9.188 23.672 10.875 1 98.19 180 ARG A N 1
ATOM 1386 C CA . ARG A 1 180 ? -10.281 24.375 10.219 1 98.19 180 ARG A CA 1
ATOM 1387 C C . ARG A 1 180 ? -11.305 23.375 9.672 1 98.19 180 ARG A C 1
ATOM 1389 O O . ARG A 1 180 ? -12.508 23.547 9.883 1 98.19 180 ARG A O 1
ATOM 1396 N N . MET A 1 181 ? -10.812 22.391 8.984 1 98.62 181 MET A N 1
ATOM 1397 C CA . MET A 1 181 ? -11.703 21.422 8.367 1 98.62 181 MET A CA 1
ATOM 1398 C C . MET A 1 181 ? -12.398 20.562 9.414 1 98.62 181 MET A C 1
ATOM 1400 O O . MET A 1 181 ? -13.555 20.172 9.242 1 98.62 181 MET A O 1
ATOM 1404 N N . ASP A 1 182 ? -11.688 20.203 10.523 1 97.75 182 ASP A N 1
ATOM 1405 C CA . ASP A 1 182 ? -12.328 19.484 11.625 1 97.75 182 ASP A CA 1
ATOM 1406 C C . ASP A 1 182 ? -13.516 20.281 12.172 1 97.75 182 ASP A C 1
ATOM 1408 O O . ASP A 1 182 ? -14.594 19.719 12.406 1 97.75 182 ASP A O 1
ATOM 1412 N N . ALA A 1 183 ? -13.266 21.531 12.398 1 97.5 183 ALA A N 1
ATOM 1413 C CA . ALA A 1 183 ? -14.344 22.391 12.875 1 97.5 183 ALA A CA 1
ATOM 1414 C C . ALA A 1 183 ? -15.508 22.422 11.891 1 97.5 183 ALA A C 1
ATOM 1416 O O . ALA A 1 183 ? -16.672 22.391 12.297 1 97.5 183 ALA A O 1
ATOM 1417 N N . PHE A 1 184 ? -15.188 22.484 10.625 1 98.19 184 PHE A N 1
ATOM 1418 C CA . PHE A 1 184 ? -16.219 22.516 9.602 1 98.19 184 PHE A CA 1
ATOM 1419 C C . PHE A 1 184 ? -17.031 21.219 9.602 1 98.19 184 PH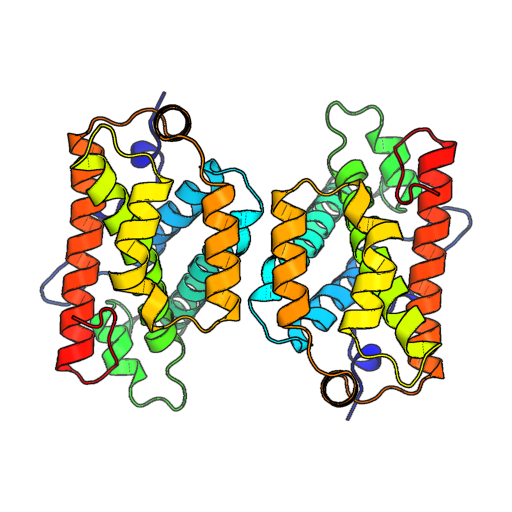E A C 1
ATOM 1421 O O . PHE A 1 184 ? -18.266 21.25 9.547 1 98.19 184 PHE A O 1
ATOM 1428 N N . TYR A 1 185 ? -16.312 20.078 9.648 1 97.94 185 TYR A N 1
ATOM 1429 C CA . TYR A 1 185 ? -16.984 18.781 9.703 1 97.94 185 TYR A CA 1
ATOM 1430 C C . TYR A 1 185 ? -17.938 18.719 10.883 1 97.94 185 TYR A C 1
ATOM 1432 O O . TYR A 1 185 ? -19.094 18.312 10.734 1 97.94 185 TYR A O 1
ATOM 1440 N N . LYS A 1 186 ? -17.5 19.141 12.008 1 96.75 186 LYS A N 1
ATOM 1441 C CA . LYS A 1 186 ? -18.281 19.062 13.234 1 96.75 186 LYS A CA 1
ATOM 1442 C C . LYS A 1 186 ? -19.484 20 13.18 1 96.75 186 LYS A C 1
ATOM 1444 O O . LYS A 1 186 ? -20.609 19.609 13.508 1 96.75 186 LYS A O 1
ATOM 1449 N N . ALA A 1 187 ? -19.281 21.172 12.734 1 96.5 187 ALA A N 1
ATOM 1450 C CA . ALA A 1 187 ? -20.328 22.188 12.688 1 96.5 187 ALA A CA 1
ATOM 1451 C C . ALA A 1 187 ? -21.453 21.766 11.734 1 96.5 187 ALA A C 1
ATOM 1453 O O . ALA A 1 187 ? -22.625 22.047 11.984 1 96.5 187 ALA A O 1
ATOM 1454 N N . GLY A 1 188 ? -21.094 21.094 10.695 1 95.38 188 GLY A N 1
ATOM 1455 C CA . GLY A 1 188 ? -22.078 20.719 9.688 1 95.38 188 GLY A CA 1
ATOM 1456 C C . GLY A 1 188 ? -22.625 19.328 9.875 1 95.38 188 GLY A C 1
ATOM 1457 O O . GLY A 1 188 ? -23.531 18.906 9.148 1 95.38 188 GLY A O 1
ATOM 1458 N N . GLY A 1 189 ? -22.109 18.578 10.875 1 94.56 189 GLY A N 1
ATOM 1459 C CA . GLY A 1 189 ? -22.547 17.219 11.102 1 94.56 189 GLY A CA 1
ATOM 1460 C C . GLY A 1 189 ? -22.094 16.25 10.016 1 94.56 189 GLY A C 1
ATOM 1461 O O . GLY A 1 189 ? -22.828 15.352 9.625 1 94.56 189 GLY A O 1
ATOM 1462 N N . TYR A 1 190 ? -20.938 16.516 9.391 1 95 190 TYR A N 1
ATOM 1463 C CA . TYR A 1 190 ? -20.438 15.703 8.289 1 95 190 TYR A CA 1
ATOM 1464 C C . TYR A 1 190 ? -19.516 14.594 8.797 1 95 190 TYR A C 1
ATOM 1466 O O . TYR A 1 190 ? -19.078 13.742 8.031 1 95 190 TYR A O 1
ATOM 1474 N N . GLY A 1 191 ? -19.234 14.547 10.062 1 92.62 191 GLY A N 1
ATOM 1475 C CA . GLY A 1 191 ? -18.297 13.633 10.688 1 92.62 191 GLY A CA 1
ATOM 1476 C C . GLY A 1 191 ? -17.297 14.336 11.586 1 92.62 191 GLY A C 1
ATOM 1477 O O . GLY A 1 191 ? -17.484 15.492 11.961 1 92.62 191 GLY A O 1
ATOM 1478 N N . LYS A 1 192 ? -16.328 13.594 12.047 1 92.44 192 LYS A N 1
ATOM 1479 C CA . LYS A 1 192 ? -15.281 14.125 12.914 1 92.44 192 LYS A CA 1
ATOM 1480 C C . LYS A 1 192 ? -13.898 13.695 12.43 1 92.44 192 LYS A C 1
ATOM 1482 O O . LYS A 1 192 ? -13.656 12.508 12.203 1 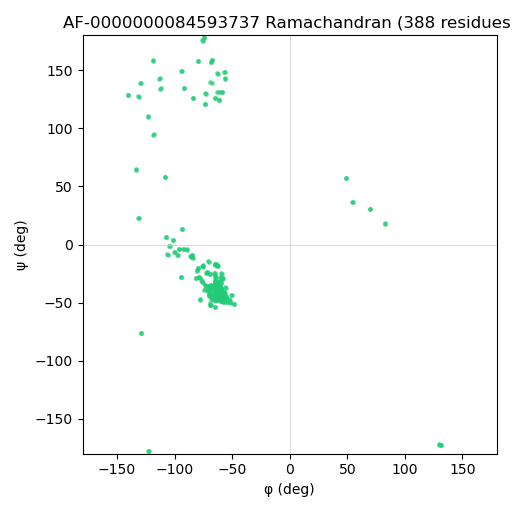92.44 192 LYS A O 1
ATOM 1487 N N . VAL A 1 193 ? -13.078 14.641 12.273 1 93.56 193 VAL A N 1
ATOM 1488 C CA . VAL A 1 193 ? -11.672 14.328 12 1 93.56 193 VAL A CA 1
ATOM 1489 C C . VAL A 1 193 ? -10.969 13.93 13.289 1 93.56 193 VAL A C 1
ATOM 1491 O O . VAL A 1 193 ? -10.266 12.914 13.328 1 93.56 193 VAL A O 1
ATOM 1494 N N . TYR A 1 194 ? -11.172 14.734 14.328 1 88.12 194 TYR A N 1
ATOM 1495 C CA . TYR A 1 194 ? -10.641 14.43 15.648 1 88.12 194 TYR A CA 1
ATOM 1496 C C . TYR A 1 194 ? -11.758 14.125 16.641 1 88.12 194 TYR A C 1
ATOM 1498 O O . TYR A 1 194 ? -12.875 14.625 16.484 1 88.12 194 TYR A O 1
ATOM 1506 N N . ASP A 1 195 ? -11.508 13.18 17.531 1 78.5 195 ASP A N 1
ATOM 1507 C CA . ASP A 1 195 ? -12.508 12.922 18.562 1 78.5 195 ASP A CA 1
ATOM 1508 C C . ASP A 1 195 ? -12.578 14.078 19.562 1 78.5 195 ASP A C 1
ATOM 1510 O O . ASP A 1 195 ? -13.648 14.391 20.094 1 78.5 195 ASP A O 1
ATOM 1514 N N . LYS A 1 196 ? -11.508 14.648 20.031 1 64.38 196 LYS A N 1
ATOM 1515 C CA . LYS A 1 196 ? -11.539 15.711 21.031 1 64.38 196 LYS A CA 1
ATOM 1516 C C . LYS A 1 196 ? -11.094 17.047 20.438 1 64.38 196 LYS A C 1
ATOM 1518 O O . LYS A 1 196 ? -10.281 17.078 19.516 1 64.38 196 LYS A O 1
ATOM 1523 N N . MET B 1 1 ? -23.938 -15.547 -12.922 1 64.12 1 MET B N 1
ATOM 1524 C CA . MET B 1 1 ? -22.922 -14.5 -12.812 1 64.12 1 MET B CA 1
ATOM 1525 C C . MET B 1 1 ? -21.516 -15.07 -12.992 1 64.12 1 MET B C 1
ATOM 1527 O O . MET B 1 1 ? -21.25 -16.203 -12.578 1 64.12 1 MET B O 1
ATOM 1531 N N . SER B 1 2 ? -20.719 -14.492 -13.844 1 89.38 2 SER B N 1
ATOM 1532 C CA . SER B 1 2 ? -19.375 -14.984 -14.125 1 89.38 2 SER B CA 1
ATOM 1533 C C . SER B 1 2 ? -18.5 -14.953 -12.867 1 89.38 2 SER B C 1
ATOM 1535 O O . SER B 1 2 ? -18.641 -14.055 -12.039 1 89.38 2 SER B O 1
ATOM 1537 N N . ASN B 1 3 ? -17.828 -16.094 -12.609 1 95.06 3 ASN B N 1
ATOM 1538 C CA . ASN B 1 3 ? -16.969 -16.125 -11.438 1 95.06 3 ASN B CA 1
ATOM 1539 C C . ASN B 1 3 ? -15.664 -15.375 -11.688 1 95.06 3 ASN B C 1
ATOM 1541 O O . ASN B 1 3 ? -15.438 -14.844 -12.773 1 95.06 3 ASN B O 1
ATOM 1545 N N . PHE B 1 4 ? -14.898 -15.273 -10.727 1 96 4 PHE B N 1
ATOM 1546 C CA . PHE B 1 4 ? -13.672 -14.492 -10.703 1 96 4 PHE B CA 1
ATOM 1547 C C . PHE B 1 4 ? -12.773 -14.852 -11.883 1 96 4 PHE B C 1
ATOM 1549 O O . PHE B 1 4 ? -12.312 -13.961 -12.602 1 96 4 PHE B O 1
ATOM 1556 N N . ILE B 1 5 ? -12.586 -16.141 -12.133 1 96.5 5 ILE B N 1
ATOM 1557 C CA . ILE B 1 5 ? -11.672 -16.594 -13.172 1 96.5 5 ILE B CA 1
ATOM 1558 C C . ILE B 1 5 ? -12.18 -16.156 -14.539 1 96.5 5 ILE B C 1
ATOM 1560 O O . ILE B 1 5 ? -11.406 -15.688 -15.375 1 96.5 5 ILE B O 1
ATOM 1564 N N . GLN B 1 6 ? -13.406 -16.234 -14.695 1 96 6 GLN B N 1
ATOM 1565 C CA . GLN B 1 6 ? -14.039 -15.891 -15.961 1 96 6 GLN B CA 1
ATOM 1566 C C . GLN B 1 6 ? -14.031 -14.383 -16.203 1 96 6 GLN B C 1
ATOM 1568 O O . GLN B 1 6 ? -14.148 -13.93 -17.344 1 96 6 GLN B O 1
ATOM 1573 N N . SER B 1 7 ? -13.953 -13.633 -15.156 1 95.5 7 SER B N 1
ATOM 1574 C CA . SER B 1 7 ? -14 -12.18 -15.266 1 95.5 7 SER B CA 1
ATOM 1575 C C . SER B 1 7 ? -12.625 -11.594 -15.578 1 95.5 7 SER B C 1
ATOM 1577 O O . SER B 1 7 ? -12.508 -10.422 -15.93 1 95.5 7 SER B O 1
ATOM 1579 N N . LEU B 1 8 ? -11.602 -12.359 -15.477 1 96.19 8 LEU B N 1
ATOM 1580 C CA . LEU B 1 8 ? -10.242 -11.875 -15.656 1 96.19 8 LEU B CA 1
ATOM 1581 C C . LEU B 1 8 ? -9.992 -11.461 -17.094 1 96.19 8 LEU B C 1
ATOM 1583 O O . LEU B 1 8 ? -10.461 -12.133 -18.031 1 96.19 8 LEU B O 1
ATOM 1587 N N . LYS B 1 9 ? -9.297 -10.367 -17.219 1 94.88 9 LYS B N 1
ATOM 1588 C CA . LYS B 1 9 ? -8.898 -9.938 -18.562 1 94.88 9 LYS B CA 1
ATOM 1589 C C . LYS B 1 9 ? -8.023 -10.992 -19.234 1 94.88 9 LYS B C 1
ATOM 1591 O O . LYS B 1 9 ? -8.156 -11.242 -20.438 1 94.88 9 LYS B O 1
ATOM 1596 N N . LYS B 1 10 ? -7.105 -11.586 -18.516 1 97.44 10 LYS B N 1
ATOM 1597 C CA . LYS B 1 10 ? -6.207 -12.641 -18.969 1 97.44 10 LYS B CA 1
ATOM 1598 C C . LYS B 1 10 ? -6.016 -13.703 -17.891 1 97.44 10 LYS B C 1
ATOM 1600 O O . LYS B 1 10 ? -5.734 -13.383 -16.734 1 97.44 10 LYS B O 1
ATOM 1605 N N . SER B 1 11 ? -6.223 -14.922 -18.297 1 97.94 11 SER B N 1
ATOM 1606 C CA . SER B 1 11 ? -5.992 -16.062 -17.406 1 97.94 11 SER B CA 1
ATOM 1607 C C . SER B 1 11 ? -4.59 -16.625 -17.594 1 97.94 11 SER B C 1
ATOM 1609 O O . SER B 1 11 ? -4.051 -16.625 -18.703 1 97.94 11 SER B O 1
ATOM 1611 N N . PHE B 1 12 ? -4.055 -17.172 -16.516 1 98.75 12 PHE B N 1
ATOM 1612 C CA . PHE B 1 12 ? -2.758 -17.828 -16.625 1 98.75 12 PHE B CA 1
ATOM 1613 C C . PHE B 1 12 ? -2.818 -18.984 -17.609 1 98.75 12 PHE B C 1
ATOM 1615 O O . PHE B 1 12 ? -1.826 -19.281 -18.281 1 98.75 12 PHE B O 1
ATOM 1622 N N . VAL B 1 13 ? -4 -19.594 -17.766 1 98.56 13 VAL B N 1
ATOM 1623 C CA . VAL B 1 13 ? -4.18 -20.734 -18.672 1 98.56 13 VAL B CA 1
ATOM 1624 C C . VAL B 1 13 ? -3.955 -20.266 -20.109 1 98.56 13 VAL B C 1
ATOM 1626 O O . VAL B 1 13 ? -3.561 -21.062 -20.969 1 98.56 13 VAL B O 1
ATOM 1629 N N . ASP B 1 14 ? -4.141 -18.984 -20.359 1 98.5 14 ASP B N 1
ATOM 1630 C CA . ASP B 1 14 ? -4.098 -18.469 -21.734 1 98.5 14 ASP B CA 1
ATOM 1631 C C . ASP B 1 14 ? -2.764 -17.797 -22.016 1 98.5 14 ASP B C 1
ATOM 1633 O O . ASP B 1 14 ? -2.586 -17.188 -23.078 1 98.5 14 ASP B O 1
ATOM 1637 N N . VAL B 1 15 ? -1.846 -17.844 -21.062 1 98.81 15 VAL B N 1
ATOM 1638 C CA . VAL B 1 15 ? -0.527 -17.266 -21.312 1 98.81 15 VAL B CA 1
ATOM 1639 C C . VAL B 1 15 ? 0.269 -18.156 -22.25 1 98.81 15 VAL B C 1
ATOM 1641 O O . VAL B 1 15 ? 0.511 -19.328 -21.953 1 98.81 15 VAL B O 1
ATOM 1644 N N . PRO B 1 16 ? 0.661 -17.594 -23.359 1 98.75 16 PRO B N 1
ATOM 1645 C CA . PRO B 1 16 ? 1.461 -18.422 -24.266 1 98.75 16 PRO B CA 1
ATOM 1646 C C . PRO B 1 16 ? 2.811 -18.812 -23.672 1 98.75 16 PRO B C 1
ATOM 1648 O O . PRO B 1 16 ? 3.555 -17.938 -23.203 1 98.75 16 PRO B O 1
ATOM 1651 N N . VAL B 1 17 ? 3.057 -20.109 -23.672 1 98.44 17 VAL B N 1
ATOM 1652 C CA . VAL B 1 17 ? 4.344 -20.672 -23.297 1 98.44 17 VAL B CA 1
ATOM 1653 C C . VAL B 1 17 ? 4.883 -21.531 -24.438 1 98.44 17 VAL B C 1
ATOM 1655 O O . VAL B 1 17 ? 4.289 -22.562 -24.781 1 98.44 17 VAL B O 1
ATOM 1658 N N . THR B 1 18 ? 5.918 -21.031 -25.031 1 97.75 18 THR B N 1
ATOM 1659 C CA . THR B 1 18 ? 6.512 -21.734 -26.172 1 97.75 18 THR B CA 1
ATOM 1660 C C . THR B 1 18 ? 7.984 -22.031 -25.906 1 97.75 18 THR B C 1
ATOM 1662 O O . THR B 1 18 ? 8.477 -21.828 -24.797 1 97.75 18 THR B O 1
ATOM 1665 N N . GLU B 1 19 ? 8.641 -22.609 -26.844 1 96.5 19 GLU B N 1
ATOM 1666 C CA . GLU B 1 19 ? 10.078 -22.859 -26.734 1 96.5 19 GLU B CA 1
ATOM 1667 C C . GLU B 1 19 ? 10.852 -21.562 -26.531 1 96.5 19 GLU B C 1
ATOM 1669 O O . GLU B 1 19 ? 11.898 -21.547 -25.875 1 96.5 19 GLU B O 1
ATOM 1674 N N . ASP B 1 20 ? 10.32 -20.484 -26.953 1 96.25 20 ASP B N 1
ATOM 1675 C CA . ASP B 1 20 ? 10.969 -19.188 -26.844 1 96.25 20 ASP B CA 1
ATOM 1676 C C . ASP B 1 20 ? 10.812 -18.609 -25.438 1 96.25 20 ASP B C 1
ATOM 1678 O O . ASP B 1 20 ? 11.523 -17.688 -25.062 1 96.25 20 ASP B O 1
ATOM 1682 N N . GLY B 1 21 ? 9.867 -19.109 -24.781 1 98.44 21 GLY B N 1
ATOM 1683 C CA . GLY B 1 21 ? 9.688 -18.656 -23.422 1 98.44 21 GLY B CA 1
ATOM 1684 C C . GLY B 1 21 ? 8.25 -18.281 -23.109 1 98.44 21 GLY B C 1
ATOM 1685 O O . GLY B 1 21 ? 7.344 -18.547 -23.891 1 98.44 21 GLY B O 1
ATOM 1686 N N . VAL B 1 22 ? 8.008 -17.703 -21.938 1 98.94 22 VAL B N 1
ATOM 1687 C CA . VAL B 1 22 ? 6.707 -17.234 -21.469 1 98.94 22 VAL B CA 1
ATOM 1688 C C . VAL B 1 22 ? 6.438 -15.828 -22 1 98.94 22 VAL B C 1
ATOM 1690 O O . VAL B 1 22 ? 7.25 -14.922 -21.812 1 98.94 22 VAL B O 1
ATOM 1693 N N . ASP B 1 23 ? 5.32 -15.641 -22.641 1 98.88 23 ASP B N 1
ATOM 1694 C CA . ASP B 1 23 ? 4.988 -14.32 -23.188 1 98.88 23 ASP B CA 1
ATOM 1695 C C . ASP B 1 23 ? 4.891 -13.281 -22.078 1 98.88 23 ASP B C 1
ATOM 1697 O O . ASP B 1 23 ? 4.098 -13.43 -21.141 1 98.88 23 ASP B O 1
ATOM 1701 N N . THR B 1 24 ? 5.652 -12.242 -22.219 1 98.88 24 THR B N 1
ATOM 1702 C CA . THR B 1 24 ? 5.781 -11.273 -21.125 1 98.88 24 THR B CA 1
ATOM 1703 C C . THR B 1 24 ? 4.477 -10.5 -20.938 1 98.88 24 THR B C 1
ATOM 1705 O O . THR B 1 24 ? 3.951 -10.438 -19.828 1 98.88 24 THR B O 1
ATOM 1708 N N . ALA B 1 25 ? 3.918 -9.953 -21.969 1 98.75 25 ALA B N 1
ATOM 1709 C CA . ALA B 1 25 ? 2.73 -9.109 -21.875 1 98.75 25 ALA B CA 1
ATOM 1710 C C . ALA B 1 25 ? 1.551 -9.883 -21.297 1 98.75 25 ALA B C 1
ATOM 1712 O O . ALA B 1 25 ? 0.871 -9.398 -20.391 1 98.75 25 ALA B O 1
ATOM 1713 N N . SER B 1 26 ? 1.351 -11.047 -21.828 1 98.75 26 SER B N 1
ATOM 1714 C CA . SER B 1 26 ? 0.238 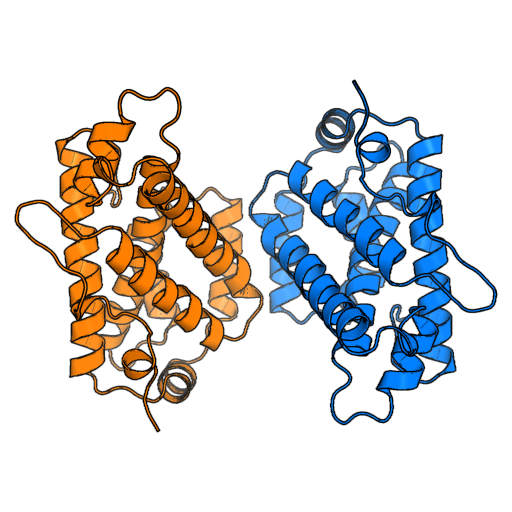-11.867 -21.375 1 98.75 26 SER B CA 1
ATOM 1715 C C . SER B 1 26 ? 0.416 -12.281 -19.922 1 98.75 26 SER B C 1
ATOM 1717 O O . SER B 1 26 ? -0.555 -12.336 -19.172 1 98.75 26 SER B O 1
ATOM 1719 N N . PHE B 1 27 ? 1.674 -12.617 -19.578 1 98.88 27 PHE B N 1
ATOM 1720 C CA . PHE B 1 27 ? 1.953 -13.008 -18.203 1 98.88 27 PHE B CA 1
ATOM 1721 C C . PHE B 1 27 ? 1.64 -11.859 -17.25 1 98.88 27 PHE B C 1
ATOM 1723 O O . PHE B 1 27 ? 1.035 -12.078 -16.188 1 98.88 27 PHE B O 1
ATOM 1730 N N . LEU B 1 28 ? 2.051 -10.664 -17.625 1 98.88 28 LEU B N 1
ATOM 1731 C CA . LEU B 1 28 ? 1.803 -9.5 -16.781 1 98.88 28 LEU B CA 1
ATOM 1732 C C . LEU B 1 28 ? 0.307 -9.227 -16.656 1 98.88 28 LEU B C 1
ATOM 1734 O O . LEU B 1 28 ? -0.188 -8.938 -15.562 1 98.88 28 LEU B O 1
ATOM 1738 N N . ASP B 1 29 ? -0.402 -9.359 -17.719 1 98.56 29 ASP B N 1
ATOM 1739 C CA . ASP B 1 29 ? -1.851 -9.188 -17.688 1 98.56 29 ASP B CA 1
ATOM 1740 C C . ASP B 1 29 ? -2.506 -10.227 -16.781 1 98.56 29 ASP B C 1
ATOM 1742 O O . ASP B 1 29 ? -3.426 -9.906 -16.016 1 98.56 29 ASP B O 1
ATOM 1746 N N . ALA B 1 30 ? -2.061 -11.445 -16.906 1 98.75 30 ALA B N 1
ATOM 1747 C CA . ALA B 1 30 ? -2.596 -12.508 -16.047 1 98.75 30 ALA B CA 1
ATOM 1748 C C . ALA B 1 30 ? -2.275 -12.242 -14.578 1 98.75 30 ALA B C 1
ATOM 1750 O O . ALA B 1 30 ? -3.092 -12.523 -13.703 1 98.75 30 ALA B O 1
ATOM 1751 N N . SER B 1 31 ? -1.101 -11.711 -14.328 1 98.75 31 SER B N 1
ATOM 1752 C CA . SER B 1 31 ? -0.664 -11.438 -12.961 1 98.75 31 SER B CA 1
ATOM 1753 C C . SER B 1 31 ? -1.543 -10.383 -12.305 1 98.75 31 SER B C 1
ATOM 1755 O O . SER B 1 31 ? -1.729 -10.398 -11.086 1 98.75 31 SER B O 1
ATOM 1757 N N . ASP B 1 32 ? -2.127 -9.469 -13.102 1 97.75 32 ASP B N 1
ATOM 1758 C CA . ASP B 1 32 ? -3.076 -8.5 -12.57 1 97.75 32 ASP B CA 1
ATOM 1759 C C . ASP B 1 32 ? -4.262 -9.188 -11.906 1 97.75 32 ASP B C 1
ATOM 1761 O O . ASP B 1 32 ? -4.879 -8.641 -10.992 1 97.75 32 ASP B O 1
ATOM 1765 N N . GLY B 1 33 ? -4.562 -10.352 -12.383 1 97.06 33 GLY B N 1
ATOM 1766 C CA . GLY B 1 33 ? -5.645 -11.133 -11.805 1 97.06 33 GLY B CA 1
ATOM 1767 C C . GLY B 1 33 ? -5.434 -11.453 -10.336 1 97.06 33 GLY B C 1
ATOM 1768 O O . GLY B 1 33 ? -6.391 -11.547 -9.57 1 97.06 33 GLY B O 1
ATOM 1769 N N . VAL B 1 34 ? -4.16 -11.633 -9.938 1 97.56 34 VAL B N 1
ATOM 1770 C CA . VAL B 1 34 ? -3.869 -11.922 -8.539 1 97.56 34 VAL B CA 1
ATOM 1771 C C . VAL B 1 34 ? -4.105 -10.68 -7.688 1 97.56 34 VAL B C 1
ATOM 1773 O O . VAL B 1 34 ? -4.559 -10.773 -6.543 1 97.56 34 VAL B O 1
ATOM 1776 N N . VAL B 1 35 ? -3.803 -9.516 -8.211 1 96.12 35 VAL B N 1
ATOM 1777 C CA . VAL B 1 35 ? -4.145 -8.273 -7.523 1 96.12 35 VAL B CA 1
ATOM 1778 C C . VAL B 1 35 ? -5.652 -8.203 -7.297 1 96.12 35 VAL B C 1
ATOM 1780 O O . VAL B 1 35 ? -6.105 -7.895 -6.191 1 96.12 35 VAL B O 1
ATOM 1783 N N . GLU B 1 36 ? -6.41 -8.516 -8.32 1 95.12 36 GLU B N 1
ATOM 1784 C CA . GLU B 1 36 ? -7.867 -8.508 -8.234 1 95.12 36 GLU B CA 1
ATOM 1785 C C . GLU B 1 36 ? -8.367 -9.508 -7.203 1 95.12 36 GLU B C 1
ATOM 1787 O O . GLU B 1 36 ? -9.359 -9.258 -6.516 1 95.12 36 GLU B O 1
ATOM 1792 N N . LEU B 1 37 ? -7.684 -10.633 -7.16 1 95.94 37 LEU B N 1
ATOM 1793 C CA . LEU B 1 37 ? -8.023 -11.641 -6.16 1 95.94 37 LEU B CA 1
ATOM 1794 C C . LEU B 1 37 ? -7.953 -11.055 -4.754 1 95.94 37 LEU B C 1
ATOM 1796 O O . LEU B 1 37 ? -8.875 -11.234 -3.955 1 95.94 37 LEU B O 1
ATOM 1800 N N . PHE B 1 38 ? -6.91 -10.32 -4.43 1 95.25 38 PHE B N 1
ATOM 1801 C CA . PHE B 1 38 ? -6.715 -9.75 -3.102 1 95.25 38 PHE B CA 1
ATOM 1802 C C . PHE B 1 38 ? -7.699 -8.609 -2.85 1 95.25 38 PHE B C 1
ATOM 1804 O O . PHE B 1 38 ? -7.969 -8.266 -1.698 1 95.25 38 PHE B O 1
ATOM 1811 N N . ASN B 1 39 ? -8.195 -7.984 -3.963 1 91.25 39 ASN B N 1
ATOM 1812 C CA . ASN B 1 39 ? -9.266 -7.008 -3.789 1 91.25 39 ASN B CA 1
ATOM 1813 C C . ASN B 1 39 ? -10.492 -7.633 -3.127 1 91.25 39 ASN B C 1
ATOM 1815 O O . ASN B 1 39 ? -11.219 -6.957 -2.398 1 91.25 39 ASN B O 1
ATOM 1819 N N . HIS B 1 40 ? -10.695 -8.852 -3.33 1 90.62 40 HIS B N 1
ATOM 1820 C CA . HIS B 1 40 ? -11.844 -9.539 -2.764 1 90.62 40 HIS B CA 1
ATOM 1821 C C . HIS B 1 40 ? -11.648 -9.812 -1.275 1 90.62 40 HIS B C 1
ATOM 1823 O O . HIS B 1 40 ? -12.609 -10.133 -0.569 1 90.62 40 HIS B O 1
ATOM 1829 N N . PHE B 1 41 ? -10.406 -9.766 -0.827 1 90.88 41 PHE B N 1
ATOM 1830 C CA . PHE B 1 41 ? -10.188 -9.883 0.609 1 90.88 41 PHE B CA 1
ATOM 1831 C C . PHE B 1 41 ? -10.695 -8.641 1.337 1 90.88 41 PHE B C 1
ATOM 1833 O O . PHE B 1 41 ? -11.031 -8.711 2.521 1 90.88 41 PHE B O 1
ATOM 1840 N N . ASN B 1 42 ? -10.734 -7.484 0.604 1 81.62 42 ASN B N 1
ATOM 1841 C CA . ASN B 1 42 ? -11.344 -6.234 1.045 1 81.62 42 ASN B CA 1
ATOM 1842 C C . ASN B 1 42 ? -10.789 -5.785 2.393 1 81.62 42 ASN B C 1
ATOM 1844 O O . ASN B 1 42 ? -11.555 -5.465 3.309 1 81.62 42 ASN B O 1
ATOM 1848 N N . SER B 1 43 ? -9.594 -5.98 2.621 1 84.69 43 SER B N 1
ATOM 1849 C CA . SER B 1 43 ? -8.938 -5.547 3.85 1 84.69 43 SER B CA 1
ATOM 1850 C C . SER B 1 43 ? -7.664 -4.766 3.549 1 84.69 43 SER B C 1
ATOM 1852 O O . SER B 1 43 ? -6.887 -5.145 2.67 1 84.69 43 SER B O 1
ATOM 1854 N N . ALA B 1 44 ? -7.461 -3.711 4.293 1 81.38 44 ALA B N 1
ATOM 1855 C CA . ALA B 1 44 ? -6.262 -2.883 4.176 1 81.38 44 ALA B CA 1
ATOM 1856 C C . ALA B 1 44 ? -5.008 -3.68 4.527 1 81.38 44 ALA B C 1
ATOM 1858 O O . ALA B 1 44 ? -3.895 -3.281 4.176 1 81.38 44 ALA B O 1
ATOM 1859 N N . ALA B 1 45 ? -5.227 -4.793 5.207 1 87.94 45 ALA B N 1
ATOM 1860 C CA . ALA B 1 45 ? -4.105 -5.621 5.637 1 87.94 45 ALA B CA 1
ATOM 1861 C C . ALA B 1 45 ? -3.363 -6.211 4.441 1 87.94 45 ALA B C 1
ATOM 1863 O O . ALA B 1 45 ? -2.197 -6.594 4.551 1 87.94 45 ALA B O 1
ATOM 1864 N N . PHE B 1 46 ? -4.02 -6.188 3.287 1 92.81 46 PHE B N 1
ATOM 1865 C CA . PHE B 1 46 ? -3.426 -6.867 2.141 1 92.81 46 PHE B CA 1
ATOM 1866 C C . PHE B 1 46 ? -2.904 -5.855 1.125 1 92.81 46 PHE B C 1
ATOM 1868 O O . PHE B 1 46 ? -2.391 -6.238 0.071 1 92.81 46 PHE B O 1
ATOM 1875 N N . THR B 1 47 ? -2.947 -4.648 1.472 1 90.69 47 THR B N 1
ATOM 1876 C CA . THR B 1 47 ? -2.482 -3.588 0.585 1 90.69 47 THR B CA 1
ATOM 1877 C C . THR B 1 47 ? -0.992 -3.742 0.291 1 90.69 47 THR B C 1
ATOM 1879 O O . THR B 1 47 ? -0.549 -3.508 -0.835 1 90.69 47 THR B O 1
ATOM 1882 N N . PRO B 1 48 ? -0.21 -4.102 1.291 1 91.31 48 PRO B N 1
ATOM 1883 C CA . PRO B 1 48 ? 1.207 -4.273 0.962 1 91.31 48 PRO B CA 1
ATOM 1884 C C . PRO B 1 48 ? 1.441 -5.34 -0.105 1 91.31 48 PRO B C 1
ATOM 1886 O O . PRO B 1 48 ? 2.318 -5.184 -0.958 1 91.31 48 PRO B O 1
ATOM 1889 N N . VAL B 1 49 ? 0.708 -6.379 -0.069 1 92.5 49 VAL B N 1
ATOM 1890 C CA . VAL B 1 49 ? 0.852 -7.449 -1.051 1 92.5 49 VAL B CA 1
ATOM 1891 C C . VAL B 1 49 ? 0.461 -6.938 -2.436 1 92.5 49 VAL B C 1
ATOM 1893 O O . VAL B 1 49 ? 1.156 -7.199 -3.42 1 92.5 49 VAL B O 1
ATOM 1896 N N . GLN B 1 50 ? -0.642 -6.234 -2.463 1 93.81 50 GLN B N 1
ATOM 1897 C CA . GLN B 1 50 ? -1.116 -5.688 -3.73 1 93.81 50 GLN B CA 1
ATOM 1898 C C . GLN B 1 50 ? -0.112 -4.699 -4.312 1 93.81 50 GLN B C 1
ATOM 1900 O O . GLN B 1 50 ? 0.183 -4.734 -5.508 1 93.81 50 GLN B O 1
ATOM 1905 N N . SER B 1 51 ? 0.354 -3.85 -3.445 1 92.12 51 SER B N 1
ATOM 1906 C CA . SER B 1 51 ? 1.339 -2.863 -3.877 1 92.12 51 SER B CA 1
ATOM 1907 C C . SER B 1 51 ? 2.602 -3.535 -4.406 1 92.12 51 SER B C 1
ATOM 1909 O O . SER B 1 51 ? 3.178 -3.092 -5.402 1 92.12 51 SER B O 1
ATOM 1911 N N . ASP B 1 52 ? 3.027 -4.562 -3.721 1 93.81 52 ASP B N 1
ATOM 1912 C CA . ASP B 1 52 ? 4.215 -5.301 -4.141 1 93.81 52 ASP B CA 1
ATOM 1913 C C . ASP B 1 52 ? 4.016 -5.914 -5.527 1 93.81 52 ASP B C 1
ATOM 1915 O O . ASP B 1 52 ? 4.863 -5.758 -6.41 1 93.81 52 ASP B O 1
ATOM 1919 N N . ILE B 1 53 ? 2.891 -6.562 -5.738 1 96.69 53 ILE B N 1
ATOM 1920 C CA . ILE B 1 53 ? 2.604 -7.211 -7.012 1 96.69 53 ILE B CA 1
ATOM 1921 C C . ILE B 1 53 ? 2.498 -6.16 -8.117 1 96.69 53 ILE B C 1
ATOM 1923 O O . ILE B 1 53 ? 3.145 -6.277 -9.156 1 96.69 53 ILE B O 1
ATOM 1927 N N . LYS B 1 54 ? 1.792 -5.113 -7.887 1 95.94 54 LYS B N 1
ATOM 1928 C CA . LYS B 1 54 ? 1.625 -4.051 -8.875 1 95.94 54 LYS B CA 1
ATOM 1929 C C . LYS B 1 54 ? 2.965 -3.404 -9.219 1 95.94 54 LYS B C 1
ATOM 1931 O O . LYS B 1 54 ? 3.244 -3.127 -10.383 1 95.94 54 LYS B O 1
ATOM 1936 N N . GLY B 1 55 ? 3.715 -3.16 -8.188 1 95.75 55 GLY B N 1
ATOM 1937 C CA . GLY B 1 55 ? 5.02 -2.555 -8.406 1 95.75 55 GLY B CA 1
ATOM 1938 C C . GLY B 1 55 ? 5.941 -3.418 -9.25 1 95.75 55 GLY B C 1
ATOM 1939 O O . GLY B 1 55 ? 6.641 -2.916 -10.125 1 95.75 55 GLY B O 1
ATOM 1940 N N . ASN B 1 56 ? 5.938 -4.695 -8.922 1 97.81 56 ASN B N 1
ATOM 1941 C CA . ASN B 1 56 ? 6.789 -5.602 -9.68 1 97.81 56 ASN B CA 1
ATOM 1942 C C . ASN B 1 56 ? 6.285 -5.777 -11.109 1 97.81 56 ASN B C 1
ATOM 1944 O O . ASN B 1 56 ? 7.078 -5.891 -12.047 1 97.81 56 ASN B O 1
ATOM 1948 N N . ILE B 1 57 ? 4.973 -5.758 -11.305 1 98.62 57 ILE B N 1
ATOM 1949 C CA . ILE B 1 57 ? 4.402 -5.766 -12.648 1 98.62 57 ILE B CA 1
ATOM 1950 C C . ILE B 1 57 ? 4.867 -4.527 -13.414 1 98.62 57 ILE B C 1
ATOM 1952 O O . ILE B 1 57 ? 5.27 -4.625 -14.578 1 98.62 57 ILE B O 1
ATOM 1956 N N . ALA B 1 58 ? 4.82 -3.436 -12.773 1 98 58 ALA B N 1
ATOM 1957 C CA . ALA B 1 58 ? 5.215 -2.18 -13.414 1 98 58 ALA B CA 1
ATOM 1958 C C . ALA B 1 58 ? 6.676 -2.219 -13.844 1 98 58 ALA B C 1
ATOM 1960 O O . ALA B 1 58 ? 7.02 -1.729 -14.922 1 98 58 ALA B O 1
ATOM 1961 N N . LYS B 1 59 ? 7.531 -2.762 -13.039 1 98 59 LYS B N 1
ATOM 1962 C CA . LYS B 1 59 ? 8.945 -2.875 -13.375 1 98 59 LYS B CA 1
ATOM 1963 C C . LYS B 1 59 ? 9.148 -3.703 -14.641 1 98 59 LYS B C 1
ATOM 1965 O O . LYS B 1 59 ? 9.891 -3.305 -15.539 1 98 59 LYS B O 1
ATOM 1970 N N . VAL B 1 60 ? 8.484 -4.797 -14.688 1 98.81 60 VAL B N 1
ATOM 1971 C CA . VAL B 1 60 ? 8.633 -5.691 -15.828 1 98.81 60 VAL B CA 1
ATOM 1972 C C . VAL B 1 60 ? 7.984 -5.062 -17.062 1 98.81 60 VAL B C 1
ATOM 1974 O O . VAL B 1 60 ? 8.531 -5.133 -18.172 1 98.81 60 VAL B O 1
ATOM 1977 N N . ARG B 1 61 ? 6.84 -4.426 -16.875 1 98.75 61 ARG B N 1
ATOM 1978 C CA . ARG B 1 61 ? 6.148 -3.762 -17.969 1 98.75 61 ARG B CA 1
ATOM 1979 C C . ARG B 1 61 ? 6.988 -2.625 -18.547 1 98.75 61 ARG B C 1
ATOM 1981 O O . ARG B 1 61 ? 7.02 -2.418 -19.766 1 98.75 61 ARG B O 1
ATOM 1988 N N . ALA B 1 62 ? 7.617 -1.862 -17.703 1 98.56 62 ALA B N 1
ATOM 1989 C CA . ALA B 1 62 ? 8.484 -0.776 -18.156 1 98.56 62 ALA B CA 1
ATOM 1990 C C . ALA B 1 62 ? 9.602 -1.303 -19.047 1 98.56 62 ALA B C 1
ATOM 1992 O O . ALA B 1 62 ? 9.938 -0.686 -20.062 1 98.56 62 ALA B O 1
ATOM 1993 N N . ARG B 1 63 ? 10.133 -2.402 -18.641 1 98.38 63 ARG B N 1
ATOM 1994 C CA . ARG B 1 63 ? 11.18 -3.014 -19.453 1 98.38 63 ARG B CA 1
ATOM 1995 C C . ARG B 1 63 ? 10.625 -3.463 -20.812 1 98.38 63 ARG B C 1
ATOM 1997 O O . ARG B 1 63 ? 11.258 -3.266 -21.844 1 98.38 63 ARG B O 1
ATOM 2004 N N . LEU B 1 64 ? 9.477 -4.117 -20.781 1 98.62 64 LEU B N 1
ATOM 2005 C CA . LEU B 1 64 ? 8.836 -4.559 -22.016 1 98.62 64 LEU B CA 1
ATOM 2006 C C . LEU B 1 64 ? 8.586 -3.381 -22.953 1 98.62 64 LEU B C 1
ATOM 2008 O O . LEU B 1 64 ? 8.812 -3.486 -24.156 1 98.62 64 LEU B O 1
ATOM 2012 N N . GLU B 1 65 ? 8.172 -2.27 -22.438 1 98.5 65 GLU B N 1
ATOM 2013 C CA . GLU B 1 65 ? 7.852 -1.092 -23.234 1 98.5 65 GLU B CA 1
ATOM 2014 C C . GLU B 1 65 ? 9.117 -0.445 -23.797 1 98.5 65 GLU B C 1
ATOM 2016 O O . GLU B 1 65 ? 9.133 0.012 -24.938 1 98.5 65 GLU B O 1
ATOM 2021 N N . SER B 1 66 ? 10.164 -0.404 -23.031 1 97.75 66 SER B N 1
ATOM 2022 C CA . SER B 1 66 ? 11.383 0.281 -23.438 1 97.75 66 SER B CA 1
ATOM 2023 C C . SER B 1 66 ? 12.227 -0.598 -24.359 1 97.75 66 SER B C 1
ATOM 2025 O O . SER B 1 66 ? 12.984 -0.09 -25.188 1 97.75 66 SER B O 1
ATOM 2027 N N . HIS B 1 67 ? 12.102 -1.916 -24.188 1 97.81 67 HIS B N 1
ATOM 2028 C CA . HIS B 1 67 ? 12.836 -2.883 -24.984 1 97.81 67 HIS B CA 1
ATOM 2029 C C . HIS B 1 67 ? 11.93 -4 -25.484 1 97.81 67 HIS B C 1
ATOM 2031 O O . HIS B 1 67 ? 12.133 -5.168 -25.141 1 97.81 67 HIS B O 1
ATOM 2037 N N . PRO B 1 68 ? 10.984 -3.682 -26.297 1 97.94 68 PRO B N 1
ATOM 2038 C CA . PRO B 1 68 ? 9.93 -4.637 -26.656 1 97.94 68 PRO B CA 1
ATOM 2039 C C . PRO B 1 68 ? 10.477 -5.883 -27.344 1 97.94 68 PRO B C 1
ATOM 2041 O O . PRO B 1 68 ? 10.016 -6.996 -27.078 1 97.94 68 PRO B O 1
ATOM 2044 N N . THR B 1 69 ? 11.492 -5.816 -28.203 1 97.75 69 THR B N 1
ATOM 2045 C CA . THR B 1 69 ? 12.016 -6.961 -28.938 1 97.75 69 THR B CA 1
ATOM 2046 C C . THR B 1 69 ? 12.883 -7.836 -28.031 1 97.75 69 THR B C 1
ATOM 2048 O O . THR B 1 69 ? 12.906 -9.055 -28.172 1 97.75 69 THR B O 1
ATOM 2051 N N . GLU B 1 70 ? 13.516 -7.254 -27.047 1 98 70 GLU B N 1
ATOM 2052 C CA . GLU B 1 70 ? 14.445 -7.953 -26.156 1 98 70 GLU B CA 1
ATOM 2053 C C . GLU B 1 70 ? 13.711 -8.531 -24.953 1 98 70 GLU B C 1
ATOM 2055 O O . GLU B 1 70 ? 14.312 -9.242 -24.141 1 98 70 GLU B O 1
ATOM 2060 N N . SER B 1 71 ? 12.398 -8.234 -24.859 1 98.62 71 SER B N 1
ATOM 2061 C CA . SER B 1 71 ? 11.656 -8.602 -23.656 1 98.62 71 SER B CA 1
ATOM 2062 C C . SER B 1 71 ? 10.352 -9.312 -24 1 98.62 71 SER B C 1
ATOM 2064 O O . SER B 1 71 ? 9.414 -9.32 -23.188 1 98.62 71 SER B O 1
ATOM 2066 N N . VAL B 1 72 ? 10.297 -9.898 -25.172 1 98.44 72 VAL B N 1
ATOM 2067 C CA . VAL B 1 72 ? 9.055 -10.492 -25.672 1 98.44 72 VAL B CA 1
ATOM 2068 C C . VAL B 1 72 ? 8.656 -11.664 -24.781 1 98.44 72 VAL B C 1
ATOM 2070 O O . VAL B 1 72 ? 7.469 -11.93 -24.578 1 98.44 72 VAL B O 1
ATOM 2073 N N . THR B 1 73 ? 9.648 -12.383 -24.25 1 98.81 73 THR B N 1
ATOM 2074 C CA . THR B 1 73 ? 9.422 -13.414 -23.25 1 98.81 73 THR B CA 1
ATOM 2075 C C . THR B 1 73 ? 10.148 -13.086 -21.953 1 98.81 73 THR B C 1
ATOM 2077 O O . THR B 1 73 ? 11.109 -12.32 -21.953 1 98.81 73 THR B O 1
ATOM 2080 N N . LEU B 1 74 ? 9.656 -13.703 -20.859 1 98.88 74 LEU B N 1
ATOM 2081 C CA . LEU B 1 74 ? 10.289 -13.477 -19.562 1 98.88 74 LEU B CA 1
ATOM 2082 C C . LEU B 1 74 ? 11.758 -13.883 -19.594 1 98.88 74 LEU B C 1
ATOM 2084 O O . LEU B 1 74 ? 12.609 -13.18 -19.047 1 98.88 74 LEU B O 1
ATOM 2088 N N . GLU B 1 75 ? 12.07 -14.961 -20.234 1 98.75 75 GLU B N 1
ATOM 2089 C CA . GLU B 1 75 ? 13.438 -15.453 -20.344 1 98.75 75 GLU B CA 1
ATOM 2090 C C . GLU B 1 75 ? 14.32 -14.492 -21.125 1 98.75 75 GLU B C 1
ATOM 2092 O O . GLU B 1 75 ? 15.43 -14.164 -20.688 1 98.75 75 GLU B O 1
ATOM 2097 N N . LYS B 1 76 ? 13.789 -14.047 -22.297 1 98.44 76 LYS B N 1
ATOM 2098 C CA . LYS B 1 76 ? 14.555 -13.094 -23.094 1 98.44 76 LYS B CA 1
ATOM 2099 C C . LYS B 1 76 ? 14.789 -11.797 -22.312 1 98.44 76 LYS B C 1
ATOM 2101 O O . LYS B 1 76 ? 15.875 -11.211 -22.391 1 98.44 76 LYS B O 1
ATOM 2106 N N . LEU B 1 77 ? 13.75 -11.375 -21.609 1 98.69 77 LEU B N 1
ATOM 2107 C CA . LEU B 1 77 ? 13.875 -10.18 -20.781 1 98.69 77 LEU B CA 1
ATOM 2108 C C . LEU B 1 77 ? 15.047 -10.32 -19.812 1 98.69 77 LEU B C 1
ATOM 2110 O O . LEU B 1 77 ? 15.898 -9.43 -19.719 1 98.69 77 LEU B O 1
ATOM 2114 N N . ILE B 1 78 ? 15.148 -11.398 -19.094 1 98.56 78 ILE B N 1
ATOM 2115 C CA . ILE B 1 78 ? 16.172 -11.648 -18.094 1 98.56 78 ILE B CA 1
ATOM 2116 C C . ILE B 1 78 ? 17.547 -11.68 -18.75 1 98.56 78 ILE B C 1
ATOM 2118 O O . ILE B 1 78 ? 18.469 -11 -18.297 1 98.56 78 ILE B O 1
ATOM 2122 N N . VAL B 1 79 ? 17.672 -12.391 -19.844 1 98.19 79 VAL B N 1
ATOM 2123 C CA . VAL B 1 79 ? 18.969 -12.57 -20.5 1 98.19 79 VAL B CA 1
ATOM 2124 C C . VAL B 1 79 ? 19.484 -11.219 -21 1 98.19 79 VAL B C 1
ATOM 2126 O O . VAL B 1 79 ? 20.656 -10.898 -20.828 1 98.19 79 VAL B O 1
ATOM 2129 N N . ASN B 1 80 ? 18.562 -10.453 -21.547 1 97.88 80 ASN B N 1
ATOM 2130 C CA . ASN B 1 80 ? 18.984 -9.227 -22.203 1 97.88 80 ASN B CA 1
ATOM 2131 C C . ASN B 1 80 ? 19.234 -8.102 -21.203 1 97.88 80 ASN B C 1
ATOM 2133 O O . ASN B 1 80 ? 19.938 -7.141 -21.5 1 97.88 80 ASN B O 1
ATOM 2137 N N . GLU B 1 81 ? 18.625 -8.234 -20.047 1 97.81 81 GLU B N 1
ATOM 2138 C CA . GLU B 1 81 ? 18.859 -7.207 -19.031 1 97.81 81 GLU B CA 1
ATOM 2139 C C . GLU B 1 81 ? 20.125 -7.484 -18.234 1 97.81 81 GLU B C 1
ATOM 2141 O O . GLU B 1 81 ? 20.609 -6.617 -17.516 1 97.81 81 GLU B O 1
ATOM 2146 N N . LYS B 1 82 ? 20.75 -8.625 -18.375 1 95.88 82 LYS B N 1
ATOM 2147 C CA . LYS B 1 82 ? 21.875 -9.078 -17.562 1 95.88 82 LYS B CA 1
ATOM 2148 C C . LYS B 1 82 ? 23.078 -8.164 -17.75 1 95.88 82 LYS B C 1
ATOM 2150 O O . LYS B 1 82 ? 23.844 -7.941 -16.797 1 95.88 82 LYS B O 1
ATOM 2155 N N . SER B 1 83 ? 23.219 -7.621 -18.891 1 92.25 83 SER B N 1
ATOM 2156 C CA . SER B 1 83 ? 24.406 -6.84 -19.203 1 92.25 83 SER B CA 1
ATOM 2157 C C . SER B 1 83 ? 24.25 -5.391 -18.75 1 92.25 83 SER B C 1
ATOM 2159 O O . SER B 1 83 ? 25.203 -4.609 -18.797 1 92.25 83 SER B O 1
ATOM 2161 N N . GLU B 1 84 ? 23.047 -5.113 -18.406 1 94.5 84 GLU B N 1
ATOM 2162 C CA . GLU B 1 84 ? 22.781 -3.732 -18 1 94.5 84 GLU B CA 1
ATOM 2163 C C . GLU B 1 84 ? 23.234 -3.479 -16.562 1 94.5 84 GLU B C 1
ATOM 2165 O O . GLU B 1 84 ? 23.406 -4.418 -15.789 1 94.5 84 GLU B O 1
ATOM 2170 N N . LYS B 1 85 ? 23.469 -2.182 -16.25 1 91.12 85 LYS B N 1
ATOM 2171 C CA . LYS B 1 85 ? 23.922 -1.767 -14.938 1 91.12 85 LYS B CA 1
ATOM 2172 C C . LYS B 1 85 ? 22.938 -2.168 -13.852 1 91.12 85 LYS B C 1
ATOM 2174 O O . LYS B 1 85 ? 23.328 -2.674 -12.797 1 91.12 85 LYS B O 1
ATOM 2179 N N . LYS B 1 86 ? 21.688 -1.878 -14.117 1 93.5 86 LYS B N 1
ATOM 2180 C CA . LYS B 1 86 ? 20.609 -2.252 -13.211 1 93.5 86 LYS B CA 1
ATOM 2181 C C . LYS B 1 86 ? 19.703 -3.318 -13.828 1 93.5 86 LYS B C 1
ATOM 2183 O O . LYS B 1 86 ? 19.391 -3.252 -15.016 1 93.5 86 LYS B O 1
ATOM 2188 N N . GLN B 1 87 ? 19.406 -4.332 -12.992 1 97.19 87 GLN B N 1
ATOM 2189 C CA . GLN B 1 87 ? 18.516 -5.395 -13.438 1 97.19 87 GLN B CA 1
ATOM 2190 C C . GLN B 1 87 ? 17.156 -5.297 -12.742 1 97.19 87 GLN B C 1
ATOM 2192 O O . GLN B 1 87 ? 16.703 -6.262 -12.125 1 97.19 87 GLN B O 1
ATOM 2197 N N . THR B 1 88 ? 16.562 -4.129 -12.953 1 97.88 88 THR B N 1
ATOM 2198 C CA . THR B 1 88 ? 15.328 -3.799 -12.25 1 97.88 88 THR B CA 1
ATOM 2199 C C . THR B 1 88 ? 14.211 -4.773 -12.625 1 97.88 88 THR B C 1
ATOM 2201 O O . THR B 1 88 ? 13.492 -5.27 -11.75 1 97.88 88 THR B O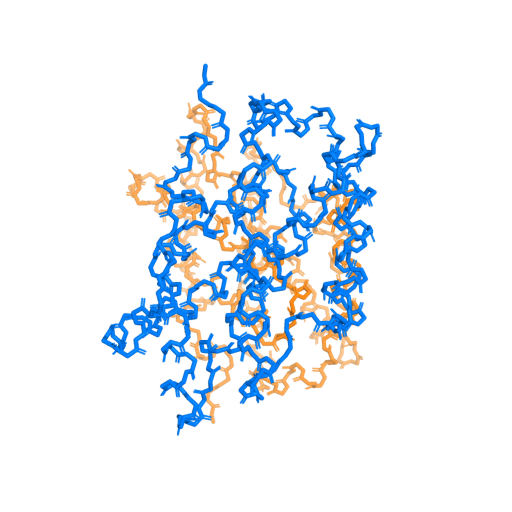 1
ATOM 2204 N N . ALA B 1 89 ? 14.047 -5.023 -13.852 1 98.44 89 ALA B N 1
ATOM 2205 C CA . ALA B 1 89 ? 12.961 -5.895 -14.297 1 98.44 89 ALA B CA 1
ATOM 2206 C C . ALA B 1 89 ? 13.211 -7.34 -13.883 1 98.44 89 ALA B C 1
ATOM 2208 O O . ALA B 1 89 ? 12.281 -8.055 -13.492 1 98.44 89 ALA B O 1
ATOM 2209 N N . THR B 1 90 ? 14.461 -7.832 -13.953 1 98.5 90 THR B N 1
ATOM 2210 C CA . THR B 1 90 ? 14.82 -9.188 -13.555 1 98.5 90 THR B CA 1
ATOM 2211 C C . THR B 1 90 ? 14.539 -9.406 -12.07 1 98.5 90 THR B C 1
ATOM 2213 O O . THR B 1 90 ? 13.953 -10.422 -11.688 1 98.5 90 THR B O 1
ATOM 2216 N N . GLU B 1 91 ? 14.922 -8.453 -11.289 1 97.56 91 GLU B N 1
ATOM 2217 C CA . GLU B 1 91 ? 14.664 -8.539 -9.859 1 97.56 91 GLU B CA 1
ATOM 2218 C C . GLU B 1 91 ? 13.172 -8.414 -9.562 1 97.56 91 GLU B C 1
ATOM 2220 O O . GLU B 1 91 ? 12.641 -9.141 -8.719 1 97.56 91 GLU B O 1
ATOM 2225 N N . GLY B 1 92 ? 12.539 -7.453 -10.242 1 98.25 92 GLY B N 1
ATOM 2226 C CA . GLY B 1 92 ? 11.102 -7.32 -10.086 1 98.25 92 GLY B CA 1
ATOM 2227 C C . GLY B 1 92 ? 10.344 -8.586 -10.43 1 98.25 92 GLY B C 1
ATOM 2228 O O . GLY B 1 92 ? 9.406 -8.969 -9.727 1 98.25 92 GLY B O 1
ATOM 2229 N N . LEU B 1 93 ? 10.75 -9.18 -11.484 1 98.75 93 LEU B N 1
ATOM 2230 C CA . LEU B 1 93 ? 10.117 -10.43 -11.906 1 98.75 93 LEU B CA 1
ATOM 2231 C C . LEU B 1 93 ? 10.32 -11.523 -10.859 1 98.75 93 LEU B C 1
ATOM 2233 O O . LEU B 1 93 ? 9.406 -12.297 -10.578 1 98.75 93 LEU B O 1
ATOM 2237 N N . MET B 1 94 ? 11.445 -11.578 -10.312 1 98.19 94 MET B N 1
ATOM 2238 C CA . MET B 1 94 ? 11.719 -12.562 -9.273 1 98.19 94 MET B CA 1
ATOM 2239 C C . MET B 1 94 ? 10.766 -12.406 -8.094 1 98.19 94 MET B C 1
ATOM 2241 O O . MET B 1 94 ? 10.164 -13.383 -7.641 1 98.19 94 MET B O 1
ATOM 2245 N N . TRP B 1 95 ? 10.641 -11.188 -7.668 1 97.44 95 TRP B N 1
ATOM 2246 C CA . TRP B 1 95 ? 9.75 -10.914 -6.539 1 97.44 95 TRP B CA 1
ATOM 2247 C C . TRP B 1 95 ? 8.297 -11.141 -6.922 1 97.44 95 TRP B C 1
ATOM 2249 O O . TRP B 1 95 ? 7.5 -11.617 -6.109 1 97.44 95 TRP B O 1
ATOM 2259 N N . LEU B 1 96 ? 7.969 -10.836 -8.117 1 98.56 96 LEU B N 1
ATOM 2260 C CA . LEU B 1 96 ? 6.621 -11.102 -8.609 1 98.56 96 LEU B CA 1
ATOM 2261 C C . LEU B 1 96 ? 6.312 -12.594 -8.57 1 98.56 96 LEU B C 1
ATOM 2263 O O . LEU B 1 96 ? 5.266 -13.008 -8.055 1 98.56 96 LEU B O 1
ATOM 2267 N N . LEU B 1 97 ? 7.254 -13.367 -9.055 1 98.69 97 LEU B N 1
ATOM 2268 C CA . LEU B 1 97 ? 7.086 -14.812 -9.078 1 98.69 97 LEU B CA 1
ATOM 2269 C C . LEU B 1 97 ? 6.977 -15.367 -7.66 1 98.69 97 LEU B C 1
ATOM 2271 O O . LEU B 1 97 ? 6.176 -16.266 -7.402 1 98.69 97 LEU B O 1
ATOM 2275 N N . ARG B 1 98 ? 7.703 -14.883 -6.711 1 97.94 98 ARG B N 1
ATOM 2276 C CA . ARG B 1 98 ? 7.605 -15.305 -5.316 1 97.94 98 ARG B CA 1
ATOM 2277 C C . ARG B 1 98 ? 6.219 -15.008 -4.754 1 97.94 98 ARG B C 1
ATOM 2279 O O . ARG B 1 98 ? 5.605 -15.867 -4.117 1 97.94 98 ARG B O 1
ATOM 2286 N N . GLY B 1 99 ? 5.797 -13.789 -5.035 1 97.69 99 GLY B N 1
ATOM 2287 C CA . GLY B 1 99 ? 4.473 -13.406 -4.574 1 97.69 99 GLY B CA 1
ATOM 2288 C C . GLY B 1 99 ? 3.363 -14.234 -5.199 1 97.69 99 GLY B C 1
ATOM 2289 O O . GLY B 1 99 ? 2.428 -14.648 -4.512 1 97.69 99 GLY B O 1
ATOM 2290 N N . LEU B 1 100 ? 3.453 -14.414 -6.477 1 98.5 100 LEU B N 1
ATOM 2291 C CA . LEU B 1 100 ? 2.459 -15.219 -7.176 1 98.5 100 LEU B CA 1
ATOM 2292 C C . LEU B 1 100 ? 2.479 -16.656 -6.684 1 98.5 100 LEU B C 1
ATOM 2294 O O . LEU B 1 100 ? 1.425 -17.266 -6.477 1 98.5 100 LEU B O 1
ATOM 2298 N N . SER B 1 101 ? 3.658 -17.188 -6.496 1 98.06 101 SER B N 1
ATOM 2299 C CA . SER B 1 101 ? 3.799 -18.547 -6.004 1 98.06 101 SER B CA 1
ATOM 2300 C C . SER B 1 101 ? 3.234 -18.688 -4.594 1 98.06 101 SER B C 1
ATOM 2302 O O . SER B 1 101 ? 2.6 -19.688 -4.27 1 98.06 101 SER B O 1
ATOM 2304 N N . PHE B 1 102 ? 3.514 -17.688 -3.756 1 98.19 102 PHE B N 1
ATOM 2305 C CA . PHE B 1 102 ? 2.941 -17.656 -2.414 1 98.19 102 PHE B CA 1
ATOM 2306 C C . PHE B 1 102 ? 1.428 -17.828 -2.467 1 98.19 102 PHE B C 1
ATOM 2308 O O . PHE B 1 102 ? 0.871 -18.703 -1.793 1 98.19 102 PHE B O 1
ATOM 2315 N N . THR B 1 103 ? 0.766 -17.062 -3.293 1 98 103 THR B N 1
ATOM 2316 C CA . THR B 1 103 ? -0.687 -17.094 -3.416 1 98 103 THR B CA 1
ATOM 2317 C C . THR B 1 103 ? -1.146 -18.422 -4.027 1 98 103 THR B C 1
ATOM 2319 O O . THR B 1 103 ? -2.072 -19.062 -3.52 1 98 103 THR B O 1
ATOM 2322 N N . GLY B 1 104 ? -0.464 -18.828 -5.137 1 98.19 104 GLY B N 1
ATOM 2323 C CA . GLY B 1 104 ? -0.823 -20.062 -5.82 1 98.19 104 GLY B CA 1
ATOM 2324 C C . GLY B 1 104 ? -0.744 -21.281 -4.926 1 98.19 104 GLY B C 1
ATOM 2325 O O . GLY B 1 104 ? -1.692 -22.062 -4.848 1 98.19 104 GLY B O 1
ATOM 2326 N N . LYS B 1 105 ? 0.362 -21.438 -4.234 1 98.12 105 LYS B N 1
ATOM 2327 C CA . LYS B 1 105 ? 0.579 -22.594 -3.381 1 98.12 105 LYS B CA 1
ATOM 2328 C C . LYS B 1 105 ? -0.406 -22.609 -2.215 1 98.12 105 LYS B C 1
ATOM 2330 O O . LYS B 1 105 ? -0.837 -23.688 -1.777 1 98.12 105 LYS B O 1
ATOM 2335 N N . ALA B 1 106 ? -0.697 -21.406 -1.681 1 98.44 106 ALA B N 1
ATOM 2336 C CA . ALA B 1 106 ? -1.679 -21.328 -0.602 1 98.44 106 ALA B CA 1
ATOM 2337 C C . ALA B 1 106 ? -3.035 -21.859 -1.055 1 98.44 106 ALA B C 1
ATOM 2339 O O . ALA B 1 106 ? -3.652 -22.688 -0.365 1 98.44 106 ALA B O 1
ATOM 2340 N N . LEU B 1 107 ? -3.457 -21.422 -2.234 1 98.25 107 LEU B N 1
ATOM 2341 C CA . LEU B 1 107 ? -4.77 -21.812 -2.729 1 98.25 107 LEU B CA 1
ATOM 2342 C C . LEU B 1 107 ? -4.754 -23.281 -3.18 1 98.25 107 LEU B C 1
ATOM 2344 O O . LEU B 1 107 ? -5.754 -23.984 -3.043 1 98.25 107 LEU B O 1
ATOM 2348 N N . GLN B 1 108 ? -3.66 -23.719 -3.729 1 98.5 108 GLN B N 1
ATOM 2349 C CA . GLN B 1 108 ? -3.523 -25.141 -4.043 1 98.5 108 GLN B CA 1
ATOM 2350 C C . GLN B 1 108 ? -3.645 -26 -2.785 1 98.5 108 GLN B C 1
ATOM 2352 O O . GLN B 1 108 ? -4.258 -27.062 -2.811 1 98.5 108 GLN B O 1
ATOM 2357 N N . HIS B 1 109 ? -2.986 -25.562 -1.733 1 98.12 109 HIS B N 1
ATOM 2358 C CA . HIS B 1 109 ? -3.129 -26.25 -0.453 1 98.12 109 HIS B CA 1
ATOM 2359 C C . HIS B 1 109 ? -4.594 -26.344 -0.041 1 98.12 109 HIS B C 1
ATOM 2361 O O . HIS B 1 109 ? -5.059 -27.422 0.36 1 98.12 109 HIS B O 1
ATOM 2367 N N . CYS B 1 110 ? -5.328 -25.219 -0.186 1 97.94 110 CYS B N 1
ATOM 2368 C CA . CYS B 1 110 ? -6.734 -25.188 0.201 1 97.94 110 CYS B CA 1
ATOM 2369 C C . CYS B 1 110 ? -7.574 -26.062 -0.72 1 97.94 110 CYS B C 1
ATOM 2371 O O . CYS B 1 110 ? -8.539 -26.672 -0.279 1 97.94 110 CYS B O 1
ATOM 2373 N N . GLN B 1 111 ? -7.223 -26.094 -2.014 1 97.75 111 GLN B N 1
ATOM 2374 C CA . GLN B 1 111 ? -7.922 -26.953 -2.963 1 97.75 111 GLN B CA 1
ATOM 2375 C C . GLN B 1 111 ? -7.719 -28.422 -2.627 1 97.75 111 GLN B C 1
ATOM 2377 O O . GLN B 1 111 ? -8.625 -29.234 -2.805 1 97.75 111 GLN B O 1
ATOM 2382 N N . ALA B 1 112 ? -6.562 -28.734 -2.182 1 97.69 112 ALA B N 1
ATOM 2383 C CA . ALA B 1 112 ? -6.23 -30.125 -1.847 1 97.69 112 ALA B CA 1
ATOM 2384 C C . ALA B 1 112 ? -6.805 -30.516 -0.487 1 97.69 112 ALA B C 1
ATOM 2386 O O . ALA B 1 112 ? -6.996 -31.688 -0.203 1 97.69 112 ALA B O 1
ATOM 2387 N N . ASN B 1 113 ? -6.977 -29.516 0.41 1 97.75 113 ASN B N 1
ATOM 2388 C CA . ASN B 1 113 ? -7.547 -29.703 1.741 1 97.75 113 ASN B CA 1
ATOM 2389 C C . ASN B 1 113 ? -8.844 -28.906 1.909 1 97.75 113 ASN B C 1
ATOM 2391 O O . ASN B 1 113 ? -8.82 -27.781 2.398 1 97.75 113 ASN B O 1
ATOM 2395 N N . LYS B 1 114 ? -9.969 -29.547 1.68 1 95.81 114 LYS B N 1
ATOM 2396 C CA . LYS B 1 114 ? -11.242 -28.859 1.504 1 95.81 114 LYS B CA 1
ATOM 2397 C C . LYS B 1 114 ? -11.734 -28.266 2.82 1 95.81 114 LYS B C 1
ATOM 2399 O O . LYS B 1 114 ? -12.617 -27.406 2.828 1 95.81 114 LYS B O 1
ATOM 2404 N N . SER B 1 115 ? -11.195 -28.641 3.922 1 96.31 115 SER B N 1
ATOM 2405 C CA . SER B 1 115 ? -11.602 -28.094 5.215 1 96.31 115 SER B CA 1
ATOM 2406 C C . SER B 1 115 ? -10.633 -27.016 5.695 1 96.31 115 SER B C 1
ATOM 2408 O O . SER B 1 115 ? -10.891 -26.344 6.695 1 96.31 115 SER B O 1
ATOM 2410 N N . ALA B 1 116 ? -9.539 -26.844 4.953 1 97.5 116 ALA B N 1
ATOM 2411 C CA . ALA B 1 116 ? -8.531 -25.891 5.379 1 97.5 116 ALA B CA 1
ATOM 2412 C C . ALA B 1 116 ? -9.016 -24.453 5.18 1 97.5 116 ALA B C 1
ATOM 2414 O O . ALA B 1 116 ? -9.539 -24.109 4.121 1 97.5 116 ALA B O 1
ATOM 2415 N N . GLU B 1 117 ? -8.898 -23.625 6.234 1 98 117 GLU B N 1
ATOM 2416 C CA . GLU B 1 117 ? -9.125 -22.188 6.098 1 98 117 GLU B CA 1
ATOM 2417 C C . GLU B 1 117 ? -8.031 -21.531 5.266 1 98 117 GLU B C 1
ATOM 2419 O O . GLU B 1 117 ? -6.934 -22.078 5.133 1 98 117 GLU B O 1
ATOM 2424 N N . LEU B 1 118 ? -8.312 -20.406 4.68 1 97.44 118 LEU B N 1
ATOM 2425 C CA . LEU B 1 118 ? -7.359 -19.703 3.822 1 97.44 118 LEU B CA 1
ATOM 2426 C C . LEU B 1 118 ? -6.078 -19.391 4.586 1 97.44 118 LEU B C 1
ATOM 2428 O O . LEU B 1 118 ? -4.977 -19.578 4.062 1 97.44 118 LEU B O 1
ATOM 2432 N N . ALA B 1 119 ? -6.246 -18.906 5.82 1 98 119 ALA B N 1
ATOM 2433 C CA . ALA B 1 119 ? -5.082 -18.562 6.633 1 98 119 ALA B CA 1
ATOM 2434 C C . ALA B 1 119 ? -4.148 -19.75 6.789 1 98 119 ALA B C 1
ATOM 2436 O O . ALA B 1 119 ? -2.926 -19.594 6.816 1 98 119 ALA B O 1
ATOM 2437 N N . GLU B 1 120 ? -4.711 -20.922 6.902 1 98.31 120 GLU B N 1
ATOM 2438 C CA . GLU B 1 120 ? -3.898 -22.141 6.977 1 98.31 120 GLU B CA 1
ATOM 2439 C C . GLU B 1 120 ? -3.09 -22.344 5.695 1 98.31 120 GLU B C 1
ATOM 2441 O O . GLU B 1 120 ? -1.907 -22.688 5.75 1 98.31 120 GLU B O 1
ATOM 2446 N N . GLY B 1 121 ? -3.738 -22.172 4.551 1 98.31 121 GLY B N 1
ATOM 2447 C CA . GLY B 1 121 ? -3.041 -22.266 3.279 1 98.31 121 GLY B CA 1
ATOM 2448 C C . GLY B 1 121 ? -1.903 -21.281 3.137 1 98.31 121 GLY B C 1
ATOM 2449 O O . GLY B 1 121 ? -0.793 -21.656 2.748 1 98.31 121 GLY B O 1
ATOM 2450 N N . PHE B 1 122 ? -2.174 -20.016 3.5 1 98.31 122 PHE B N 1
ATOM 2451 C CA . PHE B 1 122 ? -1.16 -18.969 3.395 1 98.31 122 PHE B CA 1
ATOM 2452 C C . PHE B 1 122 ? -0.01 -19.234 4.359 1 98.31 122 PHE B C 1
ATOM 2454 O O . PHE B 1 122 ? 1.157 -19.047 4.008 1 98.31 122 PHE B O 1
ATOM 2461 N N . ASN B 1 123 ? -0.334 -19.656 5.551 1 98.38 123 ASN B N 1
ATOM 2462 C CA . ASN B 1 123 ? 0.7 -19.984 6.527 1 98.38 123 ASN B CA 1
ATOM 2463 C C . ASN B 1 123 ? 1.547 -21.172 6.078 1 98.38 123 ASN B C 1
ATOM 2465 O O . ASN B 1 123 ? 2.74 -21.234 6.379 1 98.38 123 ASN B O 1
ATOM 2469 N N . ALA B 1 124 ? 0.958 -22.078 5.371 1 97.94 124 ALA B N 1
ATOM 2470 C CA . ALA B 1 124 ? 1.691 -23.234 4.867 1 97.94 124 ALA B CA 1
ATOM 2471 C C . ALA B 1 124 ? 2.596 -22.844 3.701 1 97.94 124 ALA B C 1
ATOM 2473 O O . ALA B 1 124 ? 3.703 -23.375 3.562 1 97.94 124 ALA B O 1
ATOM 2474 N N . SER B 1 125 ? 2.098 -22 2.9 1 97.81 125 SER B N 1
ATOM 2475 C CA . SER B 1 125 ? 2.814 -21.594 1.69 1 97.81 125 SER B CA 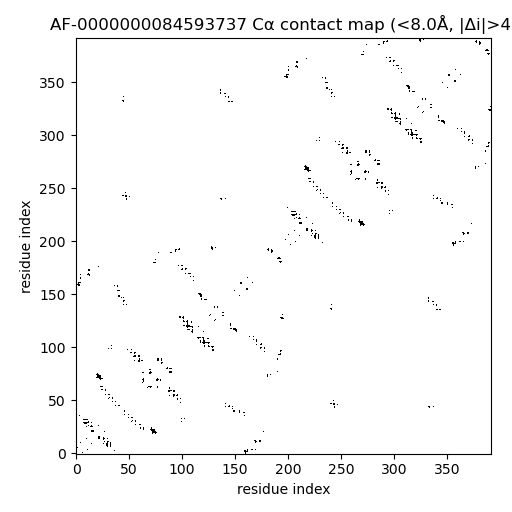1
ATOM 2476 C C . SER B 1 125 ? 3.953 -20.641 2.01 1 97.81 125 SER B C 1
ATOM 2478 O O . SER B 1 125 ? 4.988 -20.656 1.342 1 97.81 125 SER B O 1
ATOM 2480 N N . TYR B 1 126 ? 3.822 -19.828 3.02 1 97.81 126 TYR B N 1
ATOM 2481 C CA . TYR B 1 126 ? 4.699 -18.703 3.32 1 97.81 126 TYR B CA 1
ATOM 2482 C C . TYR B 1 126 ? 6.137 -19.172 3.527 1 97.81 126 TYR B C 1
ATOM 2484 O O . TYR B 1 126 ? 7.059 -18.672 2.885 1 97.81 126 TYR B O 1
ATOM 2492 N N . PRO B 1 127 ? 6.445 -20.219 4.34 1 97.31 127 PRO B N 1
ATOM 2493 C CA . PRO B 1 127 ? 7.828 -20.656 4.555 1 97.31 127 PRO B CA 1
ATOM 2494 C C . PRO B 1 127 ? 8.484 -21.188 3.287 1 97.31 127 PRO B C 1
ATOM 2496 O O . PRO B 1 127 ? 9.719 -21.203 3.182 1 97.31 127 PRO B O 1
ATOM 2499 N N . GLU B 1 128 ? 7.734 -21.531 2.266 1 95.94 128 GLU B N 1
ATOM 2500 C CA . GLU B 1 128 ? 8.266 -22.156 1.061 1 95.94 128 GLU B CA 1
ATOM 2501 C C . GLU B 1 128 ? 8.484 -21.141 -0.047 1 95.94 128 GLU B C 1
ATOM 2503 O O . GLU B 1 128 ? 9.062 -21.453 -1.089 1 95.94 128 GLU B O 1
ATOM 2508 N N . THR B 1 129 ? 8 -19.953 0.186 1 96.25 129 THR B N 1
ATOM 2509 C CA . THR B 1 129 ? 8.008 -18.984 -0.893 1 96.25 129 THR B CA 1
ATOM 2510 C C . THR B 1 129 ? 8.625 -17.656 -0.423 1 96.25 129 THR B C 1
ATOM 2512 O O . THR B 1 129 ? 9.836 -17.484 -0.485 1 96.25 129 THR B O 1
ATOM 2515 N N . LEU B 1 130 ? 7.848 -16.875 0.356 1 96.81 130 LEU B N 1
ATOM 2516 C CA . LEU B 1 130 ? 8.227 -15.484 0.602 1 96.81 130 LEU B CA 1
ATOM 2517 C C . LEU B 1 130 ? 9.016 -15.359 1.899 1 96.81 130 LEU B C 1
ATOM 2519 O O . LEU B 1 130 ? 9.906 -14.508 2.01 1 96.81 130 LEU B O 1
ATOM 2523 N N . LYS B 1 131 ? 8.805 -16.219 2.848 1 96.81 131 LYS B N 1
ATOM 2524 C CA . LYS B 1 131 ? 9.32 -16.047 4.203 1 96.81 131 LYS B CA 1
ATOM 2525 C C . LYS B 1 131 ? 10.844 -16 4.215 1 96.81 131 LYS B C 1
ATOM 2527 O O . LYS B 1 131 ? 11.445 -15.141 4.859 1 96.81 131 LYS B O 1
ATOM 2532 N N . PRO B 1 132 ? 11.516 -16.875 3.471 1 96.56 132 PRO B N 1
ATOM 2533 C CA . PRO B 1 132 ? 12.984 -16.859 3.494 1 96.56 132 PRO B CA 1
ATOM 2534 C C . PRO B 1 132 ? 13.562 -15.539 2.986 1 96.56 132 PRO B C 1
ATOM 2536 O O . PRO B 1 132 ? 14.734 -15.234 3.25 1 96.56 132 PRO B O 1
ATOM 2539 N N . HIS B 1 133 ? 12.812 -14.773 2.285 1 94.94 133 HIS B N 1
ATOM 2540 C CA . HIS B 1 133 ? 13.305 -13.555 1.646 1 94.94 133 HIS B CA 1
ATOM 2541 C C . HIS B 1 133 ? 12.812 -12.312 2.379 1 94.94 133 HIS B C 1
ATOM 2543 O O . HIS B 1 133 ? 13.203 -11.195 2.037 1 94.94 133 HIS B O 1
ATOM 2549 N N . HIS B 1 134 ? 11.898 -12.469 3.344 1 94.81 134 HIS B N 1
ATOM 2550 C CA . HIS B 1 134 ? 11.336 -11.336 4.07 1 94.81 134 HIS B CA 1
ATOM 2551 C C . HIS B 1 134 ? 12.141 -11.039 5.336 1 94.81 134 HIS B C 1
ATOM 2553 O O . HIS B 1 134 ? 12.57 -11.961 6.031 1 94.81 134 HIS B O 1
ATOM 2559 N N . ASN B 1 135 ? 12.453 -9.812 5.621 1 93.75 135 ASN B N 1
ATOM 2560 C CA . ASN B 1 135 ? 13.016 -9.398 6.902 1 93.75 135 ASN B CA 1
ATOM 2561 C C . ASN B 1 135 ? 11.969 -9.398 8.008 1 93.75 135 ASN B C 1
ATOM 2563 O O . ASN B 1 135 ? 10.812 -9.75 7.77 1 93.75 135 ASN B O 1
ATOM 2567 N N . PHE B 1 136 ? 12.352 -9.07 9.211 1 93.56 136 PHE B N 1
ATOM 2568 C CA . PHE B 1 136 ? 11.484 -9.156 10.375 1 93.56 136 PHE B CA 1
ATOM 2569 C C . PHE B 1 136 ? 10.289 -8.227 10.227 1 93.56 136 PHE B C 1
ATOM 2571 O O . PHE B 1 136 ? 9.188 -8.547 10.688 1 93.56 136 PHE B O 1
ATOM 2578 N N . VAL B 1 137 ? 10.391 -7.113 9.586 1 92.38 137 VAL B N 1
ATOM 2579 C CA . VAL B 1 137 ? 9.297 -6.156 9.43 1 92.38 137 VAL B CA 1
ATOM 2580 C C . VAL B 1 137 ? 8.227 -6.734 8.508 1 92.38 137 VAL B C 1
ATOM 2582 O O . VAL B 1 137 ? 7.043 -6.75 8.859 1 92.38 137 VAL B O 1
ATOM 2585 N N . VAL B 1 138 ? 8.68 -7.188 7.324 1 93.88 138 VAL B N 1
ATOM 2586 C CA . VAL B 1 138 ? 7.73 -7.711 6.348 1 93.88 138 VAL B CA 1
ATOM 2587 C C . VAL B 1 138 ? 7.062 -8.969 6.898 1 93.88 138 VAL B C 1
ATOM 2589 O O . VAL B 1 138 ? 5.883 -9.211 6.645 1 93.88 138 VAL B O 1
ATOM 2592 N N . LYS B 1 139 ? 7.758 -9.75 7.711 1 96.06 139 LYS B N 1
ATOM 2593 C CA . LYS B 1 139 ? 7.164 -10.906 8.383 1 96.06 139 LYS B CA 1
ATOM 2594 C C . LYS B 1 139 ? 6.082 -10.477 9.367 1 96.06 139 LYS B C 1
ATOM 2596 O O . LYS B 1 139 ? 5.07 -11.164 9.531 1 96.06 139 LYS B O 1
ATOM 2601 N N . GLY B 1 140 ? 6.277 -9.367 9.961 1 94.75 140 GLY B N 1
ATOM 2602 C CA . GLY B 1 140 ? 5.242 -8.805 10.812 1 94.75 140 GLY B CA 1
ATOM 2603 C C . GLY B 1 140 ? 4 -8.383 10.039 1 94.75 140 GLY B C 1
ATOM 2604 O O . GLY B 1 140 ? 2.877 -8.625 10.484 1 94.75 140 GLY B O 1
ATOM 2605 N N . VAL B 1 141 ? 4.199 -7.707 8.914 1 93.81 141 VAL B N 1
ATOM 2606 C CA . VAL B 1 141 ? 3.082 -7.332 8.047 1 93.81 141 VAL B CA 1
ATOM 2607 C C . VAL B 1 141 ? 2.295 -8.578 7.648 1 93.81 141 VAL B C 1
ATOM 2609 O O . VAL B 1 141 ? 1.062 -8.57 7.656 1 93.81 141 VAL B O 1
ATOM 2612 N N . PHE B 1 142 ? 3.016 -9.672 7.328 1 95.94 142 PHE B N 1
ATOM 2613 C CA . PHE B 1 142 ? 2.365 -10.93 6.977 1 95.94 142 PHE B CA 1
ATOM 2614 C C . PHE B 1 142 ? 1.504 -11.438 8.125 1 95.94 142 PHE B C 1
ATOM 2616 O O . PHE B 1 142 ? 0.355 -11.828 7.922 1 95.94 142 PHE B O 1
ATOM 2623 N N . ALA B 1 143 ? 2.059 -11.406 9.344 1 95.75 143 ALA B N 1
ATOM 2624 C CA . ALA B 1 143 ? 1.332 -11.891 10.508 1 95.75 143 ALA B CA 1
ATOM 2625 C C . ALA B 1 143 ? 0.033 -11.117 10.711 1 95.75 143 ALA B C 1
ATOM 2627 O O . ALA B 1 143 ? -1 -11.703 11.047 1 95.75 143 ALA B O 1
ATOM 2628 N N . VAL B 1 144 ? 0.036 -9.922 10.492 1 93.62 144 VAL B N 1
ATOM 2629 C CA . VAL B 1 144 ? -1.156 -9.094 10.625 1 93.62 144 VAL B CA 1
ATOM 2630 C C . VAL B 1 144 ? -2.156 -9.438 9.523 1 93.62 144 VAL B C 1
ATOM 2632 O O . VAL B 1 144 ? -3.357 -9.547 9.781 1 93.62 144 VAL B O 1
ATOM 2635 N N . ALA B 1 145 ? -1.61 -9.602 8.359 1 94.31 145 ALA B N 1
ATOM 2636 C CA . ALA B 1 145 ? -2.475 -9.938 7.23 1 94.31 145 ALA B CA 1
ATOM 2637 C C . ALA B 1 145 ? -3.195 -11.266 7.469 1 94.31 145 ALA B C 1
ATOM 2639 O O . ALA B 1 145 ? -4.359 -11.414 7.098 1 94.31 145 ALA B O 1
ATOM 2640 N N . MET B 1 146 ? -2.543 -12.234 8.125 1 95.75 146 MET B N 1
ATOM 2641 C CA . MET B 1 146 ? -3.154 -13.531 8.383 1 95.75 146 MET B CA 1
ATOM 2642 C C . MET B 1 146 ? -4.352 -13.398 9.32 1 95.75 146 MET B C 1
ATOM 2644 O O . MET B 1 146 ? -5.309 -14.164 9.227 1 95.75 146 MET B O 1
ATOM 2648 N N . LYS B 1 147 ? -4.293 -12.359 10.125 1 94.88 147 LYS B N 1
ATOM 2649 C CA . LYS B 1 147 ? -5.395 -12.117 11.055 1 94.88 147 LYS B CA 1
ATOM 2650 C C . LYS B 1 147 ? -6.605 -11.539 10.328 1 94.88 147 LYS B C 1
ATOM 2652 O O . LYS B 1 147 ? -7.723 -11.57 10.852 1 94.88 147 LYS B O 1
ATOM 2657 N N . ALA B 1 148 ? -6.371 -11.062 9.211 1 94.44 148 ALA B N 1
ATOM 2658 C CA . ALA B 1 148 ? -7.438 -10.406 8.461 1 94.44 148 ALA B CA 1
ATOM 2659 C C . ALA B 1 148 ? -7.938 -11.289 7.324 1 94.44 148 ALA B C 1
ATOM 2661 O O . ALA B 1 148 ? -8.812 -10.891 6.551 1 94.44 148 ALA B O 1
ATOM 2662 N N . CYS B 1 149 ? -7.348 -12.477 7.156 1 95.69 149 CYS B N 1
ATOM 2663 C CA . CYS B 1 149 ? -7.77 -13.391 6.102 1 95.69 149 CYS B CA 1
ATOM 2664 C C . CYS B 1 149 ? -9.242 -13.758 6.25 1 95.69 149 CYS B C 1
ATOM 2666 O O . CYS B 1 149 ? -9.703 -14.07 7.348 1 95.69 149 CYS B O 1
ATOM 2668 N N . PRO B 1 150 ? -9.977 -13.672 5.234 1 96.06 150 PRO B N 1
ATOM 2669 C CA . PRO B 1 150 ? -11.367 -14.109 5.328 1 96.06 150 PRO B CA 1
ATOM 2670 C C . PRO B 1 150 ? -11.508 -15.617 5.527 1 96.06 150 PRO B C 1
ATOM 2672 O O . PRO B 1 150 ? -10.562 -16.359 5.266 1 96.06 150 PRO B O 1
ATOM 2675 N N . TYR B 1 151 ? -12.656 -15.945 6.043 1 96.38 151 TYR B N 1
ATOM 2676 C CA . TYR B 1 151 ? -12.969 -17.375 6.078 1 96.38 151 TYR B CA 1
ATOM 2677 C C . TYR B 1 151 ? -13.047 -17.953 4.672 1 96.38 151 TYR B C 1
ATOM 2679 O O . TYR B 1 151 ? -13.461 -17.266 3.732 1 96.38 151 TYR B O 1
ATOM 2687 N N . ARG B 1 152 ? -12.648 -19.188 4.594 1 96.75 152 ARG B N 1
ATOM 2688 C CA . ARG B 1 152 ? -12.672 -19.922 3.332 1 96.75 152 ARG B CA 1
ATOM 2689 C C . ARG B 1 152 ? -14.023 -19.766 2.635 1 96.75 152 ARG B C 1
ATOM 2691 O O . ARG B 1 152 ? -14.078 -19.406 1.457 1 96.75 152 ARG B O 1
ATOM 2698 N N . LYS B 1 153 ? -15.109 -20.031 3.375 1 96.25 153 LYS B N 1
ATOM 2699 C CA . LYS B 1 153 ? -16.453 -19.984 2.805 1 96.25 153 LYS B CA 1
ATOM 2700 C C . LYS B 1 153 ? -16.766 -18.625 2.213 1 96.25 153 LYS B C 1
ATOM 2702 O O . LYS B 1 153 ? -17.234 -18.516 1.08 1 96.25 153 LYS B O 1
ATOM 2707 N N . ASP B 1 154 ? -16.453 -17.547 2.951 1 95.88 154 ASP B N 1
ATOM 2708 C CA . ASP B 1 154 ? -16.719 -16.188 2.494 1 95.88 154 ASP B CA 1
ATOM 2709 C C . ASP B 1 154 ? -15.891 -15.867 1.246 1 95.88 154 ASP B C 1
ATOM 2711 O O . ASP B 1 154 ? -16.406 -15.25 0.31 1 95.88 154 ASP B O 1
ATOM 2715 N N . PHE B 1 155 ? -14.711 -16.312 1.252 1 96.06 155 PHE B N 1
ATOM 2716 C CA . PHE B 1 155 ? -13.82 -16.031 0.129 1 96.06 155 PHE B CA 1
ATOM 2717 C C . PHE B 1 155 ? -14.344 -16.688 -1.146 1 96.06 155 PHE B C 1
ATOM 2719 O O . PHE B 1 155 ? -14.492 -16.016 -2.172 1 96.06 155 PHE B O 1
ATOM 2726 N N . TYR B 1 156 ? -14.586 -17.953 -1.106 1 96.06 156 TYR B N 1
ATOM 2727 C CA . TYR B 1 156 ? -15 -18.688 -2.305 1 96.06 156 TYR B CA 1
ATOM 2728 C C . TYR B 1 156 ? -16.344 -18.172 -2.82 1 96.06 156 TYR B C 1
ATOM 2730 O O . TYR B 1 156 ? -16.562 -18.094 -4.031 1 96.06 156 TYR B O 1
ATOM 2738 N N . GLU B 1 157 ? -17.219 -17.828 -1.874 1 95.69 157 GLU B N 1
ATOM 2739 C CA . GLU B 1 157 ? -18.469 -17.219 -2.293 1 95.69 157 GLU B CA 1
ATOM 2740 C C . GLU B 1 157 ? -18.219 -15.891 -3.008 1 95.69 157 GLU B C 1
ATOM 2742 O O . GLU B 1 157 ? -18.844 -15.617 -4.043 1 95.69 157 GLU B O 1
ATOM 2747 N N . LYS B 1 158 ? -17.359 -15.141 -2.494 1 94.69 158 LYS B N 1
ATOM 2748 C CA . LYS B 1 158 ? -17.078 -13.812 -3.029 1 94.69 158 LYS B CA 1
ATOM 2749 C C . LYS B 1 158 ? -16.5 -13.891 -4.438 1 94.69 158 LYS B C 1
ATOM 2751 O O . LYS B 1 158 ? -16.75 -13.016 -5.27 1 94.69 158 LYS B O 1
ATOM 2756 N N . ILE B 1 159 ? -15.742 -14.969 -4.688 1 95.88 159 ILE B N 1
ATOM 2757 C CA . ILE B 1 159 ? -15.109 -15.047 -6 1 95.88 159 ILE B CA 1
ATOM 2758 C C . ILE B 1 159 ? -16 -15.844 -6.953 1 95.88 159 ILE B C 1
ATOM 2760 O O . ILE B 1 159 ? -15.555 -16.25 -8.023 1 95.88 159 ILE B O 1
ATOM 2764 N N . GLY B 1 160 ? -17.172 -16.031 -6.531 1 95.94 160 GLY B N 1
ATOM 2765 C CA . GLY B 1 160 ? -18.188 -16.609 -7.395 1 95.94 160 GLY B CA 1
ATOM 2766 C C . GLY B 1 160 ? -18.125 -18.125 -7.438 1 95.94 160 GLY B C 1
ATOM 2767 O O . GLY B 1 160 ? -18.562 -18.734 -8.414 1 95.94 160 GLY B O 1
ATOM 2768 N N . SER B 1 161 ? -17.484 -18.766 -6.488 1 95.19 161 SER B N 1
ATOM 2769 C CA . SER B 1 161 ? -17.438 -20.219 -6.324 1 95.19 161 SER B CA 1
ATOM 2770 C C . SER B 1 161 ? -17.094 -20.906 -7.637 1 95.19 161 SER B C 1
ATOM 2772 O O . SER B 1 161 ? -17.828 -21.781 -8.094 1 95.19 161 SER B O 1
ATOM 2774 N N . PRO B 1 162 ? -16 -20.562 -8.188 1 96.38 162 PRO B N 1
ATOM 2775 C CA . PRO B 1 162 ? -15.648 -21.281 -9.406 1 96.38 162 PRO B CA 1
ATOM 2776 C C . PRO B 1 162 ? -15.57 -22.797 -9.203 1 96.38 162 PRO B C 1
ATOM 2778 O O . PRO B 1 162 ? -15.188 -23.266 -8.125 1 96.38 162 PRO B O 1
ATOM 2781 N N . PRO B 1 163 ? -15.93 -23.5 -10.328 1 96.56 163 PRO B N 1
ATOM 2782 C CA . PRO B 1 163 ? -15.711 -24.938 -10.227 1 96.56 163 PRO B CA 1
ATOM 2783 C C . PRO B 1 163 ? -14.266 -25.297 -9.883 1 96.56 163 PRO B C 1
ATOM 2785 O O . PRO B 1 163 ? -13.336 -24.641 -10.352 1 96.56 163 PRO B O 1
ATOM 2788 N N . ASP B 1 164 ? -14.102 -26.344 -9.055 1 96.88 164 ASP B N 1
ATOM 2789 C CA . ASP B 1 164 ? -12.773 -26.766 -8.625 1 96.88 164 ASP B CA 1
ATOM 2790 C C . ASP B 1 164 ? -11.844 -26.953 -9.82 1 96.88 164 ASP B C 1
ATOM 2792 O O . ASP B 1 164 ? -10.688 -26.516 -9.789 1 96.88 164 ASP B O 1
ATOM 2796 N N . ALA B 1 165 ? -12.336 -27.562 -10.844 1 97.56 165 ALA B N 1
ATOM 2797 C CA . ALA B 1 165 ? -11.516 -27.859 -12.016 1 97.56 165 ALA B CA 1
ATOM 2798 C C . ALA B 1 165 ? -10.992 -26.578 -12.656 1 97.56 165 ALA B C 1
ATOM 2800 O O . ALA B 1 165 ? -9.859 -26.531 -13.141 1 97.56 165 ALA B O 1
ATOM 2801 N N . GLU B 1 166 ? -11.812 -25.594 -12.734 1 97.62 166 GLU B N 1
ATOM 2802 C CA . GLU B 1 166 ? -11.422 -24.312 -13.32 1 97.62 166 GLU B CA 1
ATOM 2803 C C . GLU B 1 166 ? -10.352 -23.625 -12.477 1 97.62 166 GLU B C 1
ATOM 2805 O O . GLU B 1 166 ? -9.336 -23.156 -13.008 1 97.62 166 GLU B O 1
ATOM 2810 N N . LEU B 1 167 ? -10.609 -23.594 -11.18 1 97.75 167 LEU B N 1
ATOM 2811 C CA . LEU B 1 167 ? -9.633 -23 -10.281 1 97.75 167 LEU B CA 1
ATOM 2812 C C . LEU B 1 167 ? -8.336 -23.797 -10.281 1 97.75 167 LEU B C 1
ATOM 2814 O O . LEU B 1 167 ? -7.246 -23.203 -10.305 1 97.75 167 LEU B O 1
ATOM 2818 N N . ASP B 1 168 ? -8.414 -25.047 -10.273 1 98.44 168 ASP B N 1
ATOM 2819 C CA . ASP B 1 168 ? -7.23 -25.891 -10.305 1 98.44 168 ASP B CA 1
ATOM 2820 C C . ASP B 1 168 ? -6.418 -25.656 -11.578 1 98.44 168 ASP B C 1
ATOM 2822 O O . ASP B 1 168 ? -5.188 -25.641 -11.539 1 98.44 168 ASP B O 1
ATOM 2826 N N . SER B 1 169 ? -7.105 -25.516 -12.688 1 98.5 169 SER B N 1
ATOM 2827 C CA . SER B 1 169 ? -6.414 -25.234 -13.945 1 98.5 169 SER B CA 1
ATOM 2828 C C . SER B 1 169 ? -5.688 -23.906 -13.898 1 98.5 169 SER B C 1
ATOM 2830 O O . SER B 1 169 ? -4.547 -23.797 -14.344 1 98.5 169 SER B O 1
ATOM 2832 N N . TRP B 1 170 ? -6.375 -22.906 -13.375 1 98.56 170 TRP B N 1
ATOM 2833 C CA . TRP B 1 170 ? -5.793 -21.578 -13.234 1 98.56 170 TRP B CA 1
ATOM 2834 C C . TRP B 1 170 ? -4.555 -21.625 -12.344 1 98.56 170 TRP B C 1
ATOM 2836 O O . TRP B 1 170 ? -3.496 -21.094 -12.719 1 98.56 170 TRP B O 1
ATOM 2846 N N . LEU B 1 171 ? -4.66 -22.266 -11.203 1 98.69 171 LEU B N 1
ATOM 2847 C CA . LEU B 1 171 ? -3.561 -22.406 -10.25 1 98.69 171 LEU B CA 1
ATOM 2848 C C . LEU B 1 171 ? -2.438 -23.25 -10.836 1 98.69 171 LEU B C 1
ATOM 2850 O O . LEU B 1 171 ? -1.258 -22.969 -10.602 1 98.69 171 LEU B O 1
ATOM 2854 N N . GLY B 1 172 ? -2.816 -24.25 -11.539 1 98.62 172 GLY B N 1
ATOM 2855 C CA . GLY B 1 172 ? -1.826 -25.109 -12.18 1 98.62 172 GLY B CA 1
ATOM 2856 C C . GLY B 1 172 ? -0.998 -24.375 -13.219 1 98.62 172 GLY B C 1
ATOM 2857 O O . GLY B 1 172 ? 0.213 -24.578 -13.32 1 98.62 172 GLY B O 1
ATOM 2858 N N . ALA B 1 173 ? -1.688 -23.594 -14.039 1 98.75 173 ALA B N 1
ATOM 2859 C CA . ALA B 1 173 ? -0.982 -22.812 -15.055 1 98.75 173 ALA B CA 1
ATOM 2860 C C . ALA B 1 173 ? -0 -21.844 -14.406 1 98.75 173 ALA B C 1
ATOM 2862 O O . ALA B 1 173 ? 1.146 -21.734 -14.844 1 98.75 173 ALA B O 1
ATOM 2863 N N . LEU B 1 174 ? -0.454 -21.156 -13.367 1 98.75 174 LEU B N 1
ATOM 2864 C CA . LEU B 1 174 ? 0.426 -20.266 -12.617 1 98.75 174 LEU B CA 1
ATOM 2865 C C . LEU B 1 174 ? 1.629 -21.031 -12.07 1 98.75 174 LEU B C 1
ATOM 2867 O O . LEU B 1 174 ? 2.77 -20.594 -12.219 1 98.75 174 LEU B O 1
ATOM 2871 N N . ASP B 1 175 ? 1.403 -22.141 -11.445 1 98.38 175 ASP B N 1
ATOM 2872 C CA . ASP B 1 175 ? 2.453 -22.953 -10.852 1 98.38 175 ASP B CA 1
ATOM 2873 C C . ASP B 1 175 ? 3.469 -23.406 -11.898 1 98.38 175 ASP B C 1
ATOM 2875 O O . ASP B 1 175 ? 4.676 -23.375 -11.656 1 98.38 175 ASP B O 1
ATOM 2879 N N . SER B 1 176 ? 2.971 -23.812 -13.016 1 98.5 176 SER B N 1
ATOM 2880 C CA . SER B 1 176 ? 3.84 -24.266 -14.094 1 98.5 176 SER B CA 1
ATOM 2881 C C . SER B 1 176 ? 4.77 -23.156 -14.57 1 98.5 176 SER B C 1
ATOM 2883 O O . SER B 1 176 ? 5.961 -23.391 -14.781 1 98.5 176 SER B O 1
ATOM 2885 N N . ILE B 1 177 ? 4.184 -22.016 -14.75 1 98.75 177 ILE B N 1
ATOM 2886 C CA . ILE B 1 177 ? 4.984 -20.891 -15.195 1 98.75 177 ILE B CA 1
ATOM 2887 C C . ILE B 1 177 ? 6.023 -20.531 -14.133 1 98.75 177 ILE B C 1
ATOM 2889 O O . ILE B 1 177 ? 7.199 -20.328 -14.453 1 98.75 177 ILE B O 1
ATOM 2893 N N . ALA B 1 178 ? 5.613 -20.484 -12.859 1 98.25 178 ALA B N 1
ATOM 2894 C CA . ALA B 1 178 ? 6.527 -20.156 -11.766 1 98.25 178 ALA B CA 1
ATOM 2895 C C . ALA B 1 178 ? 7.676 -21.156 -11.688 1 98.25 178 ALA B C 1
ATOM 2897 O O . ALA B 1 178 ? 8.836 -20.766 -11.516 1 98.25 178 ALA B O 1
ATOM 2898 N N . LYS B 1 179 ? 7.387 -22.422 -11.82 1 97.56 179 LYS B N 1
ATOM 2899 C CA . LYS B 1 179 ? 8.406 -23.469 -11.766 1 97.56 179 LYS B CA 1
ATOM 2900 C C . LYS B 1 179 ? 9.367 -23.344 -12.938 1 97.56 179 LYS B C 1
ATOM 2902 O O . LYS B 1 179 ? 10.578 -23.516 -12.773 1 97.56 179 LYS B O 1
ATOM 2907 N N . ARG B 1 180 ? 8.781 -23.094 -14.117 1 98.25 180 ARG B N 1
ATOM 2908 C CA . ARG B 1 180 ? 9.633 -22.922 -15.289 1 98.25 180 ARG B CA 1
ATOM 2909 C C . ARG B 1 180 ? 10.609 -21.766 -15.086 1 98.25 180 ARG B C 1
ATOM 2911 O O . ARG B 1 180 ? 11.805 -21.906 -15.344 1 98.25 180 ARG B O 1
ATOM 2918 N N . MET B 1 181 ? 10.078 -20.656 -14.625 1 98.62 181 MET B N 1
ATOM 2919 C CA . MET B 1 181 ? 10.914 -19.484 -14.453 1 98.62 181 MET B CA 1
ATOM 2920 C C . MET B 1 181 ? 11.906 -19.688 -13.312 1 98.62 181 MET B C 1
ATOM 2922 O O . MET B 1 181 ? 13.031 -19.188 -13.367 1 98.62 181 MET B O 1
ATOM 2926 N N . ASP B 1 182 ? 11.508 -20.391 -12.211 1 97.75 182 ASP B N 1
ATOM 2927 C CA . ASP B 1 182 ? 12.445 -20.719 -11.148 1 97.75 182 ASP B CA 1
ATOM 2928 C C . ASP B 1 182 ? 13.633 -21.5 -11.688 1 97.75 182 ASP B C 1
ATOM 2930 O O . ASP B 1 182 ? 14.781 -21.219 -11.352 1 97.75 182 ASP B O 1
ATOM 2934 N N . ALA B 1 183 ? 13.305 -22.484 -12.461 1 97.44 183 ALA B N 1
ATOM 2935 C CA . ALA B 1 183 ? 14.359 -23.297 -13.078 1 97.44 183 ALA B CA 1
ATOM 2936 C C . ALA B 1 183 ? 15.266 -22.422 -13.945 1 97.44 183 ALA B C 1
ATOM 2938 O O . ALA B 1 183 ? 16.484 -22.594 -13.938 1 97.44 183 ALA B O 1
ATOM 2939 N N . PHE B 1 184 ? 14.68 -21.531 -14.68 1 98.19 184 PHE B N 1
ATOM 2940 C CA . PHE B 1 184 ? 15.453 -20.656 -15.547 1 98.19 184 PHE B CA 1
ATOM 2941 C C . PHE B 1 184 ? 16.375 -19.75 -14.734 1 98.19 184 PHE B C 1
ATOM 2943 O O . PHE B 1 184 ? 17.547 -19.594 -15.062 1 98.19 184 PHE B O 1
ATOM 2950 N N . TYR B 1 185 ? 15.82 -19.141 -13.672 1 97.94 185 TYR B N 1
ATOM 2951 C CA . TYR B 1 185 ? 16.609 -18.297 -12.789 1 97.94 185 TYR B CA 1
ATOM 2952 C C . TYR B 1 185 ? 17.812 -19.062 -12.242 1 97.94 185 TYR B C 1
ATOM 2954 O O . TYR B 1 185 ? 18.938 -18.578 -12.273 1 97.94 185 TYR B O 1
ATOM 2962 N N . LYS B 1 186 ? 17.578 -20.25 -11.797 1 96.69 186 LYS B N 1
ATOM 2963 C CA . LYS B 1 186 ? 18.625 -21.062 -11.172 1 96.69 186 LYS B CA 1
ATOM 2964 C C . LYS B 1 186 ? 19.672 -21.469 -12.195 1 96.69 186 LYS B C 1
ATOM 2966 O O . LYS B 1 186 ? 20.875 -21.359 -11.938 1 96.69 186 LYS B O 1
ATOM 2971 N N . ALA B 1 187 ? 19.25 -21.906 -13.32 1 96.5 187 ALA B N 1
ATOM 2972 C CA . ALA B 1 187 ? 20.141 -22.391 -14.359 1 96.5 187 ALA B CA 1
ATOM 2973 C C . ALA B 1 187 ? 21.062 -21.266 -14.852 1 96.5 187 ALA B C 1
ATOM 2975 O O . ALA B 1 187 ? 22.234 -21.516 -15.18 1 96.5 187 ALA B O 1
ATOM 2976 N N . GLY B 1 188 ? 20.562 -20.078 -14.875 1 95.38 188 GLY B N 1
ATOM 2977 C CA . GLY B 1 188 ? 21.328 -18.969 -15.414 1 95.38 188 GLY B CA 1
ATOM 2978 C C . GLY B 1 188 ? 22.062 -18.172 -14.344 1 95.38 188 GLY B C 1
ATOM 2979 O O . GLY B 1 188 ? 22.812 -17.25 -14.656 1 95.38 188 GLY B O 1
ATOM 2980 N N . GLY B 1 189 ? 21.859 -18.531 -13.055 1 94.56 189 GLY B N 1
ATOM 2981 C CA . GLY B 1 189 ? 22.484 -17.797 -11.961 1 94.56 189 GLY B CA 1
ATOM 2982 C C . GLY B 1 189 ? 21.906 -16.406 -11.773 1 94.56 189 GLY B C 1
ATOM 2983 O O . GLY B 1 189 ? 22.625 -15.453 -11.469 1 94.56 189 GLY B O 1
ATOM 2984 N N . TYR B 1 190 ? 20.609 -16.203 -12.086 1 94.94 190 TYR B N 1
ATOM 2985 C CA . TYR B 1 190 ? 19.969 -14.891 -12.008 1 94.94 190 TYR B CA 1
ATOM 2986 C C . TYR B 1 190 ? 19.312 -14.688 -10.648 1 94.94 190 TYR B C 1
ATOM 2988 O O . TYR B 1 190 ? 18.812 -13.602 -10.352 1 94.94 190 TYR B O 1
ATOM 2996 N N . GLY B 1 191 ? 19.328 -15.664 -9.805 1 92.56 191 GLY B N 1
ATOM 2997 C CA . GLY B 1 191 ? 18.641 -15.672 -8.516 1 92.56 191 GLY B CA 1
ATOM 2998 C C . GLY B 1 191 ? 17.797 -16.906 -8.297 1 92.56 191 GLY B C 1
ATOM 2999 O O . GLY B 1 191 ? 17.938 -17.906 -9.016 1 92.56 191 GLY B O 1
ATOM 3000 N N . LYS B 1 192 ? 17.047 -16.891 -7.223 1 92.31 192 LYS B N 1
ATOM 3001 C CA . LYS B 1 192 ? 16.172 -18 -6.879 1 92.31 192 LYS B CA 1
ATOM 3002 C C . LYS B 1 192 ? 14.766 -17.516 -6.539 1 92.31 192 LYS B C 1
ATOM 3004 O O . LYS B 1 192 ? 14.602 -16.609 -5.711 1 92.31 192 LYS B O 1
ATOM 3009 N N . VAL B 1 193 ? 13.828 -18.078 -7.195 1 93.56 193 VAL B N 1
ATOM 3010 C CA . VAL B 1 193 ? 12.445 -17.828 -6.816 1 93.56 193 VAL B CA 1
ATOM 3011 C C . VAL B 1 193 ? 12.078 -18.641 -5.582 1 93.56 193 VAL B C 1
ATOM 3013 O O . VAL B 1 193 ? 11.508 -18.109 -4.625 1 93.56 193 VAL B O 1
ATOM 3016 N N . TYR B 1 194 ? 12.438 -19.922 -5.605 1 88.38 194 TYR B N 1
ATOM 3017 C CA . TYR B 1 194 ? 12.242 -20.812 -4.461 1 88.38 194 TYR B CA 1
ATOM 3018 C C . TYR B 1 194 ? 13.578 -21.25 -3.885 1 88.38 194 TYR B C 1
ATOM 3020 O O . TYR B 1 194 ? 14.578 -21.344 -4.605 1 88.38 194 TYR B O 1
ATOM 3028 N N . ASP B 1 195 ? 13.656 -21.359 -2.545 1 78.56 195 ASP B N 1
ATOM 3029 C CA . ASP B 1 195 ? 14.883 -21.875 -1.951 1 78.56 195 ASP B CA 1
ATOM 3030 C C . ASP B 1 195 ? 15.055 -23.359 -2.248 1 78.56 195 ASP B C 1
ATOM 3032 O O . ASP B 1 195 ? 16.188 -23.844 -2.387 1 78.56 195 ASP B O 1
ATOM 3036 N N . LYS B 1 196 ? 14.039 -24.188 -2.137 1 65.25 196 LYS B N 1
ATOM 3037 C CA . LYS B 1 196 ? 14.188 -25.625 -2.352 1 65.25 196 LYS B CA 1
ATOM 3038 C C . LYS B 1 196 ? 13.469 -26.078 -3.617 1 65.25 196 LYS B C 1
ATOM 3040 O O . LYS B 1 196 ? 12.461 -25.484 -4.008 1 65.25 196 LYS B O 1
#

Organism: NCBI:txid1423351

Sequence (392 aa):
MSNFIQSLKKSFVDVPVTEDGVDTASFLDASDGVVELFNHFNSAAFTPVQSDIKGNIAKVRARLESHPTESVTLEKLIVNEKSEKKQTATEGLMWLLRGLSFTGKALQHCQANKSAELAEGFNASYPETLKPHHNFVVKGVFAVAMKACPYRKDFYEKIGSPPDAELDSWLGALDSIAKRMDAFYKAGGYGKVYDKMSNFIQSLKKSFVDVPVTEDGVDTASFLDASDGVVELFNHFNSAAFTPVQSDIKGNIAKVRARLESHPTESVTLEKLIVNEKSEKKQTATEGLMWLLRGLSFTGKALQHCQANKSAELAEGFNASYPETLKPHHNFVVKGVFAVAMKACPYRKDFYEKIGSPPDAELDSWLGALDSIAKRMDAFYKAGGYGKVYDK